Protein 5BK9 (pdb70)

Secondary structure (DSSP, 8-state):
-HHHH-SSSEEEESSSSS-EEEES--TTSPPPHHHHHHHHHHHHHHSEEEETT----HHHHHHHHHTTS-B---SSB-EETTEEEEEEEEE-TT--SPPTT-SSB-TTTTSSS--SEEEEEEEE--SSS--EEEEEHHHHHHTS-HHHHHHHTT-EEEE--HHHHSHHHHHSS----TTTB----HHHHH--EEEESEEE-TTT--EEE---TTTEEEETTS-HHHHHHHHHHHHHHHT-GGGEEEE---TT-EEEEETTTEEEEE----TTS-EEEEEEEE-------/--SSSEEEESSSSS-EEEES--TTSPPPHHHHHHHHHHHHHHSEEEESS----HHHHHHHHHTTS-B---SSSPEETTEEEEEEEEE-SS--SPPTT-SSB-TTTTSSS--SEEEEEEEE--SSS--EEEEEHHHHHHTS-HHHHHHHTT-EEEE--TTTTS---TTT--EEEESEEE-TTT--EEE---TTTEEEETT--HHHHHHHHHHHHHHHT-GGGEEEEPP-TT-EEEEETTTEEEEE----TTS-EEEEEEEE-------

CATH classification: 3.60.130.10

Foldseek 3Di:
DQPVVQDQWGWAAQDPFAEIEIENDALQDDDDPSNLVVVLVNCLVRQKYKYPPHPHDPVSLLNVLCSVADFDDDDWWDADPPCRQKTKLWDDLADDADHPFAFWDFPDPQDQWAFQKKKKAWADADPDAWKKKKFFQLVLLVPDDPVVCVVQQAWKFKWFQCCPQAVVVVVDDRDDDPPTTDNDDNVNRGRIDIAGQWFQDPSNRGIGGDAGPRTTDAIPPDDSVVGVVVNVVSSCSRVPVSRMGIGDDDHGMIMMGGRGGMIMRITHPNRSDITMMMMGTHTGHRTHD/DDDQWDWAAQDPFAEIEIENDALQDDDDPSNLVVVVVNCLVRQKYKYPPHPHDPVSLCVSLCSVADWDFDPPFDADPPRPQKGKLWDDLPDDDDHPFAFWDFPDPQDQWGFQKKKKAWADADPDAWKKKKFFQLVLQVPPDPVVNVVQQAWKWKWFQCVPPRVCVRRPRIDIAGQWFQDPRNRGIGGDADPRTTDFTPPDDPVVTVVVNVVSHVSRVPPNRMGIGDDDHGMMMMGGRGGMIMRITHPARSDITIMMMITHTGHGGHD

Nearest PDB structures (foldseek):
  5bkd-assembly1_A  TM=1.003E+00  e=8.145E-63  Delftia acidovorans
  6d0o-assembly1_C  TM=1.001E+00  e=2.266E-56  Sphingobium herbicidovorans NBRC 16415
  6d3h-assembly2_M  TM=9.980E-01  e=8.278E-56  Sphingobium herbicidovorans
  5bkd-assembly1_B  TM=9.999E-01  e=9.817E-55  Delftia acidovorans
  6d3i-assembly1_J-2  TM=9.983E-01  e=2.816E-53  Sphingobium herbicidovorans

Radius of gyration: 24.24 Å; Cα contacts (8 Å, |Δi|>4): 1327; chains: 2; bounding box: 64×63×68 Å

B-factor: mean 23.36, std 9.99, range [11.98, 76.97]

InterPro domains:
  IPR003819 TauD/TfdA-like domain [PF02668] (17-287)
  IPR042098 Glutarate 2-hydroxylase superfamily [G3DSA:3.60.130.10] (1-295)
  IPR051323 Alpha-ketoglutarate-dependent sulfate ester dioxygenase-like [PTHR30468] (7-294)

Organism: Delftia acidovorans (NCBI:txid80866)

Structure (mmCIF, N/CA/C/O backbone):
data_5BK9
#
_entry.id   5BK9
#
_cell.length_a   85.915
_cell.length_b   97.868
_cell.length_c   69.855
_cell.angle_alpha   90.00
_cell.angle_beta   90.00
_cell.angle_gamma   90.00
#
_symmetry.space_group_name_H-M   'P 21 21 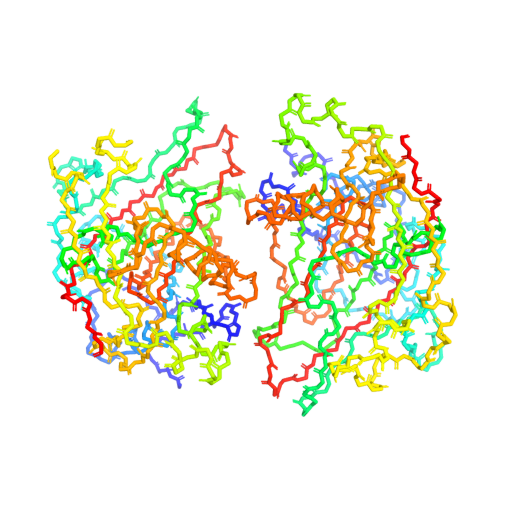2'
#
loop_
_entity.id
_entity.type
_entity.pdbx_description
1 polymer (R)-phenoxypropionate/alpha-ketoglutarate-dioxygenase
2 non-polymer 'SUCCINIC ACID'
3 non-polymer oxovanadium(2+)
4 non-polymer 'PHOSPHATE ION'
5 water water
#
loop_
_atom_site.group_PDB
_atom_site.id
_atom_site.type_symbol
_atom_site.label_atom_id
_atom_site.label_alt_id
_atom_site.label_comp_id
_atom_site.label_asym_id
_atom_site.label_entity_id
_atom_site.label_seq_id
_atom_site.pdbx_PDB_ins_code
_atom_site.Cartn_x
_atom_site.Cartn_y
_atom_site.Cartn_z
_atom_site.occupancy
_atom_site.B_iso_or_equiv
_atom_site.auth_seq_id
_atom_site.auth_comp_id
_atom_site.auth_asym_id
_atom_site.auth_atom_id
_atom_site.pdbx_PDB_model_num
ATOM 1 N N . PRO A 1 7 ? 28.458 6.410 8.651 1.00 31.61 7 PRO A N 1
ATOM 2 C CA . PRO A 1 7 ? 27.330 7.203 9.135 1.00 31.13 7 PRO A CA 1
ATOM 3 C C . PRO A 1 7 ? 27.094 7.006 10.624 1.00 30.82 7 PRO A C 1
ATOM 4 O O . PRO A 1 7 ? 27.327 5.913 11.151 1.00 30.27 7 PRO A O 1
ATOM 8 N N . LEU A 1 8 ? 26.609 8.058 11.280 1.00 30.35 8 LEU A N 1
ATOM 9 C CA . LEU A 1 8 ? 26.419 8.070 12.734 1.00 30.16 8 LEU A CA 1
ATOM 10 C C . LEU A 1 8 ? 25.380 7.081 13.247 1.00 29.48 8 LEU A C 1
ATOM 11 O O . LEU A 1 8 ? 25.535 6.540 14.343 1.00 29.51 8 LEU A O 1
ATOM 16 N N . SER A 1 9 ? 24.337 6.843 12.448 1.00 29.00 9 SER A N 1
ATOM 17 C CA . SER A 1 9 ? 23.296 5.857 12.766 1.00 29.36 9 SER A CA 1
ATOM 18 C C . SER A 1 9 ? 23.862 4.446 12.951 1.00 29.22 9 SER A C 1
ATOM 19 O O . SER A 1 9 ? 23.311 3.647 13.714 1.00 29.44 9 SER A O 1
ATOM 22 N N . GLN A 1 10 ? 24.959 4.161 12.247 1.00 28.99 10 GLN A N 1
ATOM 23 C CA . GLN A 1 10 ? 25.636 2.863 12.306 1.00 29.60 10 GLN A CA 1
ATOM 24 C C . GLN A 1 10 ? 26.918 2.876 13.147 1.00 30.91 10 GLN A C 1
ATOM 25 O O . GLN A 1 10 ? 27.320 1.835 13.677 1.00 31.90 10 GLN A O 1
ATOM 31 N N . ARG A 1 11 ? 27.545 4.050 13.263 1.00 32.04 11 ARG A N 1
ATOM 32 C CA . ARG A 1 11 ? 28.725 4.254 14.115 1.00 32.99 11 ARG A CA 1
ATOM 33 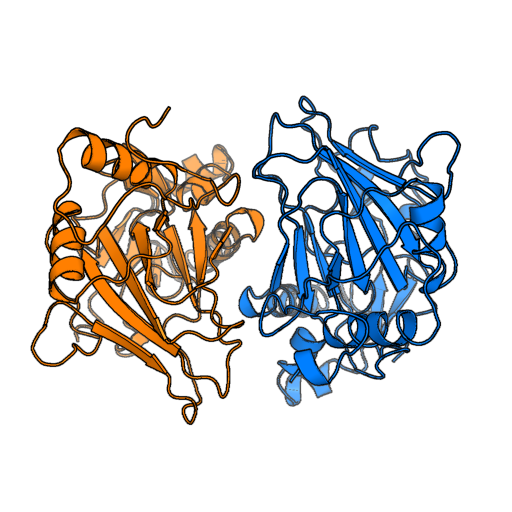C C . ARG A 1 11 ? 28.360 4.134 15.598 1.00 32.50 11 ARG A C 1
ATOM 34 O O . ARG A 1 11 ? 29.067 3.471 16.365 1.00 32.91 11 ARG A O 1
ATOM 42 N N . PHE A 1 12 ? 27.258 4.779 15.983 1.00 31.02 12 PHE A N 1
ATOM 43 C CA . PHE A 1 12 ? 26.742 4.737 17.350 1.00 29.85 12 PHE A CA 1
ATOM 44 C C . PHE A 1 12 ? 25.594 3.732 17.448 1.00 30.04 12 PHE A C 1
ATOM 45 O O . PHE A 1 12 ? 24.628 3.805 16.684 1.00 29.76 12 PHE A O 1
ATOM 53 N N . GLU A 1 13 ? 25.716 2.800 18.390 1.00 30.33 13 GLU A N 1
ATOM 54 C CA . GLU A 1 13 ? 24.734 1.726 18.588 1.00 31.01 13 GLU A CA 1
ATOM 55 C C . GLU A 1 13 ? 23.863 1.932 19.829 1.00 30.23 13 GLU A C 1
ATOM 56 O O . GLU A 1 13 ? 22.761 1.377 19.919 1.00 30.22 13 GLU A O 1
ATOM 62 N N . ARG A 1 14 ? 24.360 2.729 20.773 1.00 28.58 14 ARG A N 1
ATOM 63 C CA . ARG A 1 14 ? 23.700 2.926 22.068 1.00 27.56 14 ARG A CA 1
ATOM 64 C C . ARG A 1 14 ? 23.060 4.306 22.214 1.00 25.67 14 ARG A C 1
ATOM 65 O O . ARG A 1 14 ? 22.200 4.510 23.078 1.00 25.77 14 ARG A O 1
ATOM 73 N N . ILE A 1 15 ? 23.494 5.244 21.370 1.00 23.48 15 ILE A N 1
ATOM 74 C CA . ILE A 1 15 ? 22.987 6.623 21.363 1.00 21.75 15 ILE A CA 1
ATOM 75 C C . ILE A 1 15 ? 22.678 7.066 19.931 1.00 20.87 15 ILE A C 1
ATOM 76 O O . ILE A 1 15 ? 23.148 6.448 18.970 1.00 20.93 15 ILE A O 1
ATOM 81 N N . ALA A 1 16 ? 21.882 8.124 19.798 1.00 19.93 16 ALA A N 1
ATOM 82 C CA . ALA A 1 16 ? 21.632 8.764 18.505 1.00 19.34 16 ALA A CA 1
ATOM 83 C C . ALA A 1 16 ? 22.220 10.169 18.535 1.00 18.91 16 ALA A C 1
ATOM 84 O O . ALA A 1 16 ? 21.975 10.923 19.478 1.00 18.78 16 ALA A O 1
ATOM 86 N N . VAL A 1 17 ? 23.009 10.497 17.512 1.00 18.10 17 VAL A N 1
ATOM 87 C CA . VAL A 1 17 ? 23.767 11.755 17.457 1.00 18.03 17 VAL A CA 1
ATOM 88 C C . VAL A 1 17 ? 23.340 12.580 16.245 1.00 17.97 17 VAL A C 1
ATOM 89 O O . VAL A 1 17 ? 23.398 12.102 15.107 1.00 18.17 17 VAL A O 1
ATOM 93 N N . GLN A 1 18 ? 22.930 13.822 16.503 1.00 17.67 18 GLN A N 1
ATOM 94 C CA . GLN A 1 18 ? 22.509 14.748 15.452 1.00 18.10 18 GLN A CA 1
ATOM 95 C C . GLN A 1 18 ? 23.367 16.021 15.501 1.00 16.75 18 GLN A C 1
ATOM 96 O O . GLN A 1 18 ? 23.094 16.904 16.320 1.00 16.47 18 GLN A O 1
ATOM 102 N N . PRO A 1 19 ? 24.403 16.120 14.631 1.00 16.06 19 PRO A N 1
ATOM 103 C CA . PRO A 1 19 ? 25.270 17.308 14.608 1.00 15.67 19 PRO A CA 1
ATOM 104 C C . PRO A 1 19 ? 24.498 18.588 14.315 1.00 15.31 19 PRO A C 1
ATOM 105 O O . PRO A 1 19 ? 23.550 18.580 13.518 1.00 15.27 19 PRO A O 1
ATOM 109 N N . LEU A 1 20 ? 24.902 19.663 14.984 1.00 15.30 20 LEU A N 1
ATOM 110 C CA . LEU A 1 20 ? 24.223 20.952 14.910 1.00 15.48 20 LEU A CA 1
ATOM 111 C C . LEU A 1 20 ? 24.717 21.775 13.725 1.00 15.21 20 LEU A C 1
ATOM 112 O O . LEU A 1 20 ? 23.934 22.477 13.079 1.00 15.31 20 LEU A O 1
ATOM 117 N N . THR A 1 21 ? 26.021 21.688 13.464 1.00 14.90 21 THR A N 1
ATOM 118 C CA . THR A 1 21 ? 26.689 22.395 12.366 1.00 14.71 21 THR A CA 1
ATOM 119 C C . THR A 1 21 ? 27.794 21.492 11.824 1.00 14.76 21 THR A C 1
ATOM 120 O O . THR A 1 21 ? 28.036 20.407 12.364 1.00 15.14 21 THR A O 1
ATOM 124 N N . GLY A 1 22 ? 28.477 21.956 10.778 1.00 14.59 22 GLY A N 1
ATOM 125 C CA . GLY A 1 22 ? 29.658 21.278 10.250 1.00 14.72 22 GLY A CA 1
ATOM 126 C C . GLY A 1 22 ? 30.953 21.594 10.985 1.00 14.75 22 GLY A C 1
ATOM 127 O O . GLY A 1 22 ? 32.026 21.157 10.564 1.00 16.15 22 GLY A O 1
ATOM 128 N N . VAL A 1 23 ? 30.856 22.358 12.074 1.00 14.03 23 VAL A N 1
ATOM 129 C CA . VAL A 1 23 ? 32.027 22.765 12.855 1.00 13.76 23 VAL A CA 1
ATOM 130 C C . VAL A 1 23 ? 32.029 22.105 14.238 1.00 13.39 23 VAL A C 1
ATOM 131 O O . VAL A 1 23 ? 32.989 21.423 14.601 1.00 13.93 23 VAL A O 1
ATOM 135 N N . LEU A 1 24 ? 30.960 22.313 15.002 1.00 13.13 24 LEU A N 1
ATOM 136 C CA . LEU A 1 24 ? 30.824 21.717 16.335 1.00 12.92 24 LEU A CA 1
ATOM 137 C C . LEU A 1 24 ? 29.366 21.661 16.779 1.00 12.92 24 LEU A C 1
ATOM 138 O O . LEU A 1 24 ? 28.494 22.298 16.174 1.00 12.80 24 LEU A O 1
ATOM 143 N N . GLY A 1 25 ? 29.114 20.895 17.839 1.00 12.86 25 GLY A N 1
ATOM 144 C CA . GLY A 1 25 ? 27.792 20.804 18.448 1.00 13.34 25 GLY A CA 1
ATOM 145 C C . GLY A 1 25 ? 27.024 19.593 17.960 1.00 13.68 25 GLY A C 1
ATOM 146 O O . GLY A 1 25 ? 27.032 19.288 16.767 1.00 13.77 25 GLY A O 1
ATOM 147 N N . ALA A 1 26 ? 26.376 18.893 18.893 1.00 13.90 26 ALA A N 1
ATOM 148 C CA . ALA A 1 26 ? 25.528 17.744 18.563 1.00 14.16 26 ALA A CA 1
ATOM 149 C C . ALA A 1 26 ? 24.467 17.520 19.624 1.00 14.49 26 ALA A C 1
ATOM 150 O O . ALA A 1 26 ? 24.732 17.669 20.824 1.00 14.43 26 ALA A O 1
ATOM 152 N N . GLU A 1 27 ? 23.269 17.172 19.158 1.00 15.19 27 GLU A N 1
ATOM 153 C CA . GLU A 1 27 ? 22.173 16.736 20.015 1.00 16.40 27 GLU A CA 1
ATOM 154 C C . GLU A 1 27 ? 22.276 15.222 20.182 1.00 16.34 27 GLU A C 1
ATOM 155 O O . GLU A 1 27 ? 22.443 14.498 19.192 1.00 16.35 27 GLU A O 1
ATOM 161 N N . ILE A 1 28 ? 22.178 14.761 21.431 1.00 16.26 28 ILE A N 1
ATOM 162 C CA A ILE A 1 28 ? 22.239 13.331 21.734 0.48 16.48 28 ILE A CA 1
ATOM 163 C CA B ILE A 1 28 ? 22.250 13.334 21.753 0.52 16.77 28 ILE A CA 1
ATOM 164 C C . ILE A 1 28 ? 20.925 12.864 22.356 1.00 16.87 28 ILE A C 1
ATOM 165 O O . ILE A 1 28 ? 20.414 13.471 23.305 1.00 16.81 28 ILE A O 1
ATOM 174 N N . THR A 1 29 ? 20.380 11.789 21.790 1.00 17.81 29 THR A N 1
ATOM 175 C CA . THR A 1 29 ? 19.157 11.156 22.293 1.00 19.00 29 THR A CA 1
ATOM 176 C C . THR A 1 29 ? 19.362 9.646 22.459 1.00 19.45 29 THR A C 1
ATOM 177 O O . THR A 1 29 ? 20.410 9.105 22.090 1.00 18.95 29 THR A O 1
ATOM 181 N N . GLY A 1 30 ? 18.358 8.982 23.032 1.00 20.40 30 GLY A N 1
ATOM 182 C CA . GLY A 1 30 ? 18.379 7.533 23.227 1.00 21.59 30 GLY A CA 1
ATOM 183 C C . GLY A 1 30 ? 19.137 7.105 24.466 1.00 22.38 30 GLY A C 1
ATOM 184 O O . GLY A 1 30 ? 19.650 5.984 24.535 1.00 23.43 30 GLY A O 1
ATOM 185 N N . VAL A 1 31 ? 19.203 8.003 25.446 1.00 22.64 31 VAL A N 1
ATOM 186 C CA . VAL A 1 31 ? 19.903 7.757 26.701 1.00 23.12 31 VAL A CA 1
ATOM 187 C C . VAL A 1 31 ? 19.101 8.344 27.873 1.00 22.85 31 VAL A C 1
ATOM 188 O O . VAL A 1 31 ? 18.415 9.362 27.721 1.00 23.34 31 VAL A O 1
ATOM 192 N N . ASP A 1 32 ? 19.178 7.676 29.021 1.00 21.80 32 ASP A N 1
ATOM 193 C CA . ASP A 1 32 ? 18.491 8.103 30.236 1.00 21.51 32 ASP A CA 1
ATOM 194 C C . ASP A 1 32 ? 19.514 8.493 31.308 1.00 20.93 32 ASP A C 1
ATOM 195 O O . ASP A 1 32 ? 20.132 7.628 31.937 1.00 20.95 32 ASP A O 1
ATOM 200 N N . LEU A 1 33 ? 19.673 9.801 31.519 1.00 20.25 33 LEU A N 1
ATOM 201 C CA . LEU A 1 33 ? 20.663 10.321 32.474 1.00 20.46 33 LEU A CA 1
ATOM 202 C C . LEU A 1 33 ? 20.229 10.246 33.944 1.00 20.96 33 LEU A C 1
ATOM 203 O O . LEU A 1 33 ? 20.977 10.651 34.838 1.00 20.45 33 LEU A O 1
ATOM 208 N N . ARG A 1 34 ? 19.027 9.723 34.188 1.00 21.58 34 ARG A N 1
ATOM 209 C CA . ARG A 1 34 ? 18.565 9.427 35.548 1.00 22.77 34 ARG A CA 1
ATOM 210 C C . ARG A 1 34 ? 19.245 8.173 36.094 1.00 23.54 34 ARG A C 1
ATOM 211 O O . ARG A 1 34 ? 19.344 7.993 37.310 1.00 23.97 34 ARG A O 1
ATOM 219 N N . GLU A 1 35 ? 19.710 7.320 35.183 1.00 24.34 35 GLU A N 1
ATOM 220 C CA . GLU A 1 35 ? 20.296 6.026 35.521 1.00 25.71 35 GLU A CA 1
ATOM 221 C C . GLU A 1 35 ? 21.817 6.028 35.328 1.00 25.24 35 GLU A C 1
ATOM 222 O O . GLU A 1 35 ? 22.329 6.826 34.529 1.00 24.64 35 GLU A O 1
ATOM 228 N N . PRO A 1 36 ? 22.548 5.153 36.066 1.00 24.79 36 PRO A N 1
ATOM 229 C CA . PRO A 1 36 ? 23.964 4.922 35.757 1.00 25.18 36 PRO A CA 1
ATOM 230 C C . PRO A 1 36 ? 24.135 4.431 34.321 1.00 25.11 36 PRO A C 1
ATOM 231 O O . PRO A 1 36 ? 23.318 3.643 33.828 1.00 25.71 36 PRO A O 1
ATOM 235 N N . LEU A 1 37 ? 25.174 4.918 33.653 1.00 24.81 37 LEU A N 1
ATOM 236 C CA . LEU A 1 37 ? 25.427 4.559 32.262 1.00 25.26 37 LEU A CA 1
ATOM 237 C C . LEU A 1 37 ? 26.362 3.365 32.199 1.00 25.22 37 LEU A C 1
ATOM 238 O O . LEU A 1 37 ? 27.384 3.337 32.894 1.00 25.22 37 LEU A O 1
ATOM 243 N N . ASP A 1 38 ? 26.008 2.379 31.374 1.00 26.10 38 ASP A N 1
ATOM 244 C CA . ASP A 1 38 ? 26.886 1.226 31.142 1.00 26.83 38 ASP A CA 1
ATOM 245 C C . ASP A 1 38 ? 28.112 1.632 30.319 1.00 26.76 38 ASP A C 1
ATOM 246 O O . ASP A 1 38 ? 28.114 2.700 29.690 1.00 26.12 38 ASP A O 1
ATOM 251 N N . ASP A 1 39 ? 29.145 0.788 30.342 1.00 26.77 39 ASP A N 1
ATOM 252 C CA . ASP A 1 39 ? 30.432 1.084 29.700 1.00 26.66 39 ASP A CA 1
ATOM 253 C C . ASP A 1 39 ? 30.327 1.466 28.223 1.00 25.34 39 ASP A C 1
ATOM 254 O O . ASP A 1 39 ? 30.937 2.455 27.807 1.00 24.10 39 ASP A O 1
ATOM 259 N N . SER A 1 40 ? 29.540 0.694 27.464 1.00 24.46 40 SER A N 1
ATOM 260 C CA A SER A 1 40 ? 29.355 0.912 26.027 0.45 24.09 40 SER A CA 1
ATOM 261 C CA B SER A 1 40 ? 29.364 0.916 26.027 0.55 24.18 40 SER A CA 1
ATOM 262 C C . SER A 1 40 ? 28.636 2.225 25.711 1.00 23.50 40 SER A C 1
ATOM 263 O O . SER A 1 40 ? 28.992 2.914 24.752 1.00 23.20 40 SER A O 1
ATOM 268 N N . THR A 1 41 ? 27.626 2.564 26.518 1.00 22.63 41 THR A N 1
ATOM 269 C CA . THR A 1 41 ? 26.885 3.826 26.355 1.00 21.45 41 THR A CA 1
ATOM 270 C C . THR A 1 41 ? 27.782 5.012 26.713 1.00 20.63 41 THR A C 1
ATOM 271 O O . THR A 1 41 ? 27.834 5.994 25.964 1.00 19.70 41 THR A O 1
ATOM 275 N N . TRP A 1 42 ? 28.497 4.910 27.834 1.00 19.75 42 TRP A N 1
ATOM 276 C CA . TRP A 1 42 ? 29.429 5.962 28.233 1.00 19.80 42 TRP A CA 1
ATOM 277 C C . TRP A 1 42 ? 30.522 6.205 27.183 1.00 20.05 42 TRP A C 1
ATOM 278 O O . TRP A 1 42 ? 30.781 7.357 26.818 1.00 19.80 42 TRP A O 1
ATOM 289 N N . ASN A 1 43 ? 31.143 5.128 26.697 1.00 20.20 43 ASN A N 1
ATOM 290 C CA . ASN A 1 43 ? 32.213 5.232 25.694 1.00 20.39 43 ASN A CA 1
ATOM 291 C C . ASN A 1 43 ? 31.756 5.945 24.419 1.00 19.58 43 ASN A C 1
ATOM 292 O O . ASN A 1 43 ? 32.524 6.710 23.836 1.00 19.45 43 ASN A O 1
ATOM 297 N N . GLU A 1 44 ? 30.510 5.700 24.009 1.00 19.10 44 GLU A N 1
ATOM 298 C CA . GLU A 1 44 ? 29.913 6.407 22.868 1.00 18.84 44 GLU A CA 1
ATOM 299 C C . GLU A 1 44 ? 29.688 7.896 23.142 1.00 18.13 44 GLU A C 1
ATOM 300 O O . GLU A 1 44 ? 29.956 8.731 22.271 1.00 17.50 44 GLU A O 1
ATOM 306 N N . ILE A 1 45 ? 29.210 8.221 24.347 1.00 17.43 45 ILE A N 1
ATOM 307 C CA . ILE A 1 45 ? 29.036 9.624 24.767 1.00 17.02 45 ILE A CA 1
ATOM 308 C C . ILE A 1 45 ? 30.380 10.360 24.765 1.00 17.26 45 ILE A C 1
ATOM 309 O O . ILE A 1 45 ? 30.478 11.476 24.237 1.00 16.85 45 ILE A O 1
ATOM 314 N N . LEU A 1 46 ? 31.409 9.723 25.326 1.00 17.45 46 LEU A N 1
ATOM 315 C CA . LEU A 1 46 ? 32.745 10.312 25.379 1.00 17.45 46 LEU A CA 1
ATOM 316 C C . LEU A 1 46 ? 33.321 10.532 23.977 1.00 17.91 46 LEU A C 1
ATOM 317 O O . LEU A 1 46 ? 33.929 11.580 23.720 1.00 17.77 46 LEU A O 1
ATOM 322 N N . ASP A 1 47 ? 33.110 9.554 23.086 1.00 18.36 47 ASP A N 1
ATOM 323 C CA A ASP A 1 47 ? 33.523 9.665 21.685 0.39 18.14 47 ASP A CA 1
ATOM 324 C CA B ASP A 1 47 ? 33.522 9.662 21.686 0.61 18.70 47 ASP A CA 1
ATOM 325 C C . ASP A 1 47 ? 32.840 10.850 21.004 1.00 18.11 47 ASP A C 1
ATOM 326 O O . ASP A 1 47 ? 33.496 11.637 20.311 1.00 17.98 47 ASP A O 1
ATOM 335 N N . ALA A 1 48 ? 31.528 10.978 21.216 1.00 17.25 48 ALA A N 1
ATOM 336 C CA . ALA A 1 48 ? 30.756 12.099 20.674 1.00 16.30 48 ALA A CA 1
ATOM 337 C C . ALA A 1 48 ? 31.227 13.428 21.261 1.00 15.89 48 ALA A C 1
ATOM 338 O O . ALA A 1 48 ? 31.343 14.419 20.536 1.00 15.51 48 ALA A O 1
ATOM 340 N N . PHE A 1 49 ? 31.537 13.433 22.560 1.00 15.27 49 PHE A N 1
ATOM 341 C CA . PHE A 1 49 ? 32.053 14.623 23.237 1.00 15.11 49 PHE A CA 1
ATOM 342 C C . PHE A 1 49 ? 33.373 15.089 22.623 1.00 15.35 49 PHE A C 1
ATOM 343 O O . PHE A 1 49 ? 33.554 16.281 22.362 1.00 14.94 49 PHE A O 1
ATOM 351 N N . HIS A 1 50 ? 34.276 14.145 22.370 1.00 15.84 50 HIS A N 1
ATOM 352 C CA . HIS A 1 50 ? 35.572 14.466 21.777 1.00 16.08 50 HIS A CA 1
ATOM 353 C C . HIS A 1 50 ? 35.458 15.003 20.351 1.00 15.97 50 HIS A C 1
ATOM 354 O O . HIS A 1 50 ? 36.168 15.939 19.984 1.00 16.54 50 HIS A O 1
ATOM 361 N N . THR A 1 51 ? 34.549 14.421 19.569 1.00 15.70 51 THR A N 1
ATOM 362 C CA . THR A 1 51 ? 34.309 14.860 18.195 1.00 15.47 51 THR A CA 1
ATOM 363 C C . THR A 1 51 ? 33.587 16.211 18.128 1.00 14.96 51 THR A C 1
ATOM 364 O O . THR A 1 51 ? 34.054 17.132 17.441 1.00 15.16 51 THR A O 1
ATOM 368 N N . TYR A 1 52 ? 32.466 16.321 18.848 1.00 14.50 52 TYR A N 1
ATOM 369 C CA . TYR A 1 52 ? 31.533 17.444 18.679 1.00 14.28 52 TYR A CA 1
ATOM 370 C C . TYR A 1 52 ? 31.730 18.597 19.657 1.00 13.71 52 TYR A C 1
ATOM 371 O O . TYR A 1 52 ? 31.230 19.696 19.417 1.00 13.30 52 TYR A O 1
ATOM 380 N N . GLN A 1 53 ? 32.472 18.340 20.738 1.00 13.21 53 GLN A N 1
ATOM 381 C CA . GLN A 1 53 ? 33.019 19.376 21.654 1.00 13.39 53 GLN A CA 1
ATOM 382 C C . GLN A 1 53 ? 31.994 20.061 22.567 1.00 13.14 53 GLN A C 1
ATOM 383 O O . GLN A 1 53 ? 32.326 20.437 23.694 1.00 13.13 53 GLN A O 1
ATOM 389 N N . VAL A 1 54 ? 30.780 20.254 22.058 1.00 12.87 54 VAL A N 1
ATOM 390 C CA . VAL A 1 54 ? 29.620 20.643 22.867 1.00 13.41 54 VAL A CA 1
ATOM 391 C C . VAL A 1 54 ? 28.473 19.700 22.499 1.00 13.38 54 VAL A C 1
ATOM 392 O O . VAL A 1 54 ? 28.098 19.587 21.331 1.00 13.55 54 VAL A O 1
ATOM 396 N N . ILE A 1 55 ? 27.966 18.983 23.502 1.00 13.53 55 ILE A N 1
ATOM 397 C CA . ILE A 1 55 ? 26.896 18.005 23.307 1.00 13.80 55 ILE A CA 1
ATOM 398 C C . ILE A 1 55 ? 25.744 18.314 24.250 1.00 14.05 55 ILE A C 1
ATOM 399 O O . ILE A 1 55 ? 25.963 18.789 25.365 1.00 14.16 55 ILE A O 1
ATOM 404 N N . TYR A 1 56 ? 24.521 18.080 23.786 1.00 14.31 56 TYR A N 1
ATOM 405 C CA . TYR A 1 56 ? 23.353 18.332 24.626 1.00 15.22 56 TYR A CA 1
ATOM 406 C C . TYR A 1 56 ? 22.292 17.261 24.487 1.00 14.86 56 TYR A C 1
ATOM 407 O O . TYR A 1 56 ? 22.128 16.655 23.423 1.00 14.20 56 TYR A O 1
ATOM 416 N N . PHE A 1 57 ? 21.587 17.043 25.595 1.00 14.76 57 PHE A N 1
ATOM 417 C CA . PHE A 1 57 ? 20.641 15.955 25.766 1.00 15.25 57 PHE A CA 1
ATOM 418 C C . PHE A 1 57 ? 19.288 16.581 26.122 1.00 15.74 57 PHE A C 1
ATOM 419 O O . PHE A 1 57 ? 19.094 17.009 27.269 1.00 15.67 57 PHE A O 1
ATOM 427 N N . PRO A 1 58 ? 18.351 16.657 25.149 1.00 16.26 58 PRO A N 1
ATOM 428 C CA . PRO A 1 58 ? 17.011 17.172 25.468 1.00 16.76 58 PRO A CA 1
ATOM 429 C C . PRO A 1 58 ? 16.204 16.223 26.355 1.00 16.88 58 PRO A C 1
ATOM 430 O O . PRO A 1 58 ? 16.432 15.005 26.339 1.00 17.48 58 PRO A O 1
ATOM 434 N N . GLY A 1 59 ? 15.286 16.800 27.130 1.00 17.01 59 GLY A N 1
ATOM 435 C CA . GLY A 1 59 ? 14.300 16.045 27.916 1.00 17.37 59 GLY A CA 1
ATOM 436 C C . GLY A 1 59 ? 14.855 15.170 29.023 1.00 17.54 59 GLY A C 1
ATOM 437 O O . GLY A 1 59 ? 14.337 14.077 29.273 1.00 18.53 59 GLY A O 1
ATOM 438 N N . GLN A 1 60 ? 15.896 15.653 29.693 1.00 17.20 60 GLN A N 1
ATOM 439 C CA . GLN A 1 60 ? 16.529 14.915 30.781 1.00 17.00 60 GLN A CA 1
ATOM 440 C C . GLN A 1 60 ? 16.120 15.529 32.117 1.00 17.02 60 GLN A C 1
ATOM 441 O O . GLN A 1 60 ? 16.828 16.372 32.678 1.00 17.13 60 GLN A O 1
ATOM 447 N N . ALA A 1 61 ? 14.955 15.107 32.605 1.00 17.07 61 ALA A N 1
ATOM 448 C CA . ALA A 1 61 ? 14.426 15.575 33.885 1.00 17.35 61 ALA A CA 1
ATOM 449 C C . ALA A 1 61 ? 15.124 14.814 35.010 1.00 17.93 61 ALA A C 1
ATOM 450 O O . ALA A 1 61 ? 14.676 13.739 35.432 1.00 19.20 61 ALA A O 1
ATOM 452 N N . ILE A 1 62 ? 16.237 15.378 35.469 1.00 17.45 62 ILE A N 1
ATOM 453 C CA . ILE A 1 62 ? 17.117 14.721 36.442 1.00 16.92 62 ILE A CA 1
ATOM 454 C C . ILE A 1 62 ? 17.152 15.462 37.779 1.00 16.82 62 ILE A C 1
ATOM 455 O O . ILE A 1 62 ? 16.805 16.638 37.851 1.00 16.95 62 ILE A O 1
ATOM 460 N N . THR A 1 63 ? 17.555 14.760 38.834 1.00 16.32 63 THR A N 1
ATOM 461 C CA . THR A 1 63 ? 17.779 15.362 40.147 1.00 16.38 63 THR A CA 1
ATOM 462 C C . THR A 1 63 ? 19.177 15.983 40.220 1.00 16.39 63 THR A C 1
ATOM 463 O O . THR A 1 63 ? 20.029 15.731 39.354 1.00 16.35 63 THR A O 1
ATOM 467 N N . ASN A 1 64 ? 19.416 16.773 41.267 1.00 16.73 64 ASN A N 1
ATOM 468 C CA . ASN A 1 64 ? 20.749 17.309 41.550 1.00 17.17 64 ASN A CA 1
ATOM 469 C C . ASN A 1 64 ? 21.802 16.207 41.712 1.00 17.17 64 ASN A C 1
ATOM 470 O O . ASN A 1 64 ? 22.904 16.322 41.175 1.00 17.14 64 ASN A O 1
ATOM 475 N N . GLU A 1 65 ? 21.448 15.129 42.415 1.00 17.56 65 GLU A N 1
ATOM 476 C CA . GLU A 1 65 ? 22.343 13.980 42.591 1.00 17.63 65 GLU A CA 1
ATOM 477 C C . GLU A 1 65 ? 22.683 13.287 41.272 1.00 16.93 65 GLU A C 1
ATOM 478 O O . GLU A 1 65 ? 23.838 12.905 41.053 1.00 17.09 65 GLU A O 1
ATOM 484 N N . GLN A 1 66 ? 21.684 13.149 40.397 1.00 16.14 66 GLN A N 1
ATOM 485 C CA . GLN A 1 66 ? 21.883 12.542 39.078 1.00 15.42 66 GLN A CA 1
ATOM 486 C C . GLN A 1 66 ? 22.758 13.431 38.184 1.00 15.22 66 GLN A C 1
ATOM 487 O O . GLN A 1 66 ? 23.589 12.922 37.427 1.00 15.09 66 GLN A O 1
ATOM 493 N N . HIS A 1 67 ? 22.572 14.749 38.298 1.00 15.31 67 HIS A N 1
ATOM 494 C CA . HIS A 1 67 ? 23.418 15.749 37.623 1.00 15.35 67 HIS A CA 1
ATOM 495 C C . HIS A 1 67 ? 24.890 15.551 38.019 1.00 15.26 67 HIS A C 1
ATOM 496 O O . HIS A 1 67 ? 25.765 15.421 37.151 1.00 15.27 67 HIS A O 1
ATOM 503 N N . ILE A 1 68 ? 25.145 15.506 39.328 1.00 15.19 68 ILE A N 1
ATOM 504 C CA . ILE A 1 68 ? 26.488 15.273 39.880 1.00 15.38 68 ILE A CA 1
ATOM 505 C C . ILE A 1 68 ? 27.077 13.936 39.404 1.00 15.35 68 ILE A C 1
ATOM 506 O O . ILE A 1 68 ? 28.235 13.888 38.977 1.00 15.13 68 ILE A O 1
ATOM 511 N N . ALA A 1 69 ? 26.273 12.870 39.460 1.00 15.32 69 ALA A N 1
ATOM 512 C CA . ALA A 1 69 ? 26.710 11.529 39.057 1.00 15.42 69 ALA A CA 1
ATOM 513 C C . ALA A 1 69 ? 27.124 11.457 37.583 1.00 15.46 69 ALA A C 1
ATOM 514 O O . ALA A 1 69 ? 28.134 10.831 37.253 1.00 15.65 69 ALA A O 1
ATOM 516 N N . PHE A 1 70 ? 26.357 12.118 36.714 1.00 15.50 70 PHE A N 1
ATOM 517 C CA . PHE A 1 70 ? 26.687 12.199 35.287 1.00 15.52 70 PHE A CA 1
ATOM 518 C C . PHE A 1 70 ? 27.987 12.975 35.067 1.00 15.69 70 PHE A C 1
ATOM 519 O O . PHE A 1 70 ? 28.861 12.530 34.317 1.00 15.40 70 PHE A O 1
ATOM 527 N N . SER A 1 71 ? 28.110 14.107 35.763 1.00 15.57 71 SER A N 1
ATOM 528 C CA A SER A 1 71 ? 29.296 14.959 35.675 0.40 16.00 71 SER A CA 1
ATOM 529 C CA B SER A 1 71 ? 29.295 14.967 35.687 0.60 16.11 71 SER A CA 1
ATOM 530 C C . SER A 1 71 ? 30.571 14.226 36.087 1.00 16.36 71 SER A C 1
ATOM 531 O O . SER A 1 71 ? 31.625 14.415 35.472 1.00 16.09 71 SER A O 1
ATOM 536 N N . ARG A 1 72 ? 30.464 13.376 37.114 1.00 17.05 72 ARG A N 1
ATOM 537 C CA . ARG A 1 72 ? 31.593 12.586 37.619 1.00 18.24 72 ARG A CA 1
ATOM 538 C C . ARG A 1 72 ? 32.194 11.606 36.597 1.00 17.98 72 ARG A C 1
ATOM 539 O O . ARG A 1 72 ? 33.358 11.218 36.731 1.00 18.38 72 ARG A O 1
ATOM 547 N N . ARG A 1 73 ? 31.410 11.215 35.587 1.00 17.74 73 ARG A N 1
ATOM 548 C CA . ARG A 1 73 ? 31.907 10.350 34.505 1.00 17.74 73 ARG A CA 1
ATOM 549 C C . ARG A 1 73 ? 33.013 11.020 33.682 1.00 17.88 73 ARG A C 1
ATOM 550 O O . ARG A 1 73 ? 33.911 10.345 33.173 1.00 17.73 73 ARG A O 1
ATOM 558 N N . PHE A 1 74 ? 32.936 12.345 33.568 1.00 17.75 74 PHE A N 1
ATOM 559 C CA . PHE A 1 74 ? 33.910 13.137 32.808 1.00 18.23 74 PHE A CA 1
ATOM 560 C C . PHE A 1 74 ? 35.199 13.390 33.590 1.00 19.27 74 PHE A C 1
ATOM 561 O O . PHE A 1 74 ? 36.260 13.610 32.995 1.0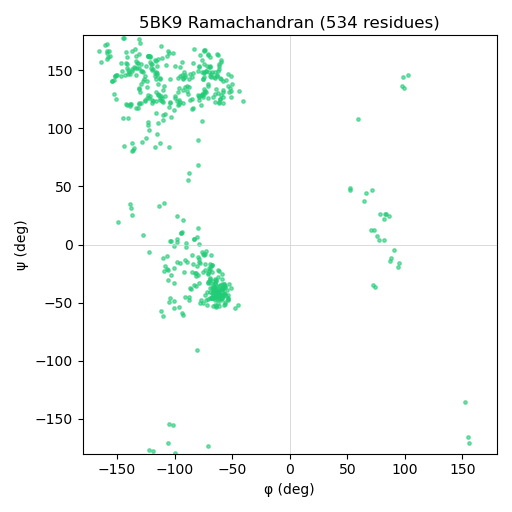0 20.51 74 PHE A O 1
ATOM 569 N N . GLY A 1 75 ? 35.092 13.380 34.917 1.00 19.99 75 GLY A N 1
ATOM 570 C CA . GLY A 1 75 ? 36.228 13.609 35.809 1.00 21.22 75 GLY A CA 1
ATOM 571 C C . GLY A 1 75 ? 35.771 14.121 37.165 1.00 22.25 75 GLY A C 1
ATOM 572 O O . GLY A 1 75 ? 34.570 14.130 37.443 1.00 22.34 75 GLY A O 1
ATOM 573 N N . PRO A 1 76 ? 36.720 14.561 38.018 1.00 23.46 76 PRO A N 1
ATOM 574 C CA . PRO A 1 76 ? 36.362 15.003 39.373 1.00 23.84 76 PRO A CA 1
ATOM 575 C C . PRO A 1 76 ? 35.586 16.320 39.374 1.00 24.32 76 PRO A C 1
ATOM 576 O O . PRO A 1 76 ? 35.784 17.149 38.482 1.00 24.19 76 PRO A O 1
ATOM 580 N N . VAL A 1 77 ? 34.696 16.498 40.349 1.00 25.13 77 VAL A N 1
ATOM 581 C CA . VAL A 1 77 ? 33.980 17.770 40.497 1.00 26.67 77 VAL A CA 1
ATOM 582 C C . VAL A 1 77 ? 34.908 18.778 41.178 1.00 27.67 77 VAL A C 1
ATOM 583 O O . VAL A 1 77 ? 35.488 18.491 42.232 1.00 28.89 77 VAL A O 1
ATOM 587 N N . ASP A 1 78 ? 35.054 19.944 40.551 1.00 27.32 78 ASP A N 1
ATOM 588 C CA . ASP A 1 78 ? 35.919 21.013 41.051 1.00 27.69 78 ASP A CA 1
ATOM 589 C C . ASP A 1 78 ? 35.265 22.374 40.755 1.00 26.76 78 ASP A C 1
ATOM 590 O O . ASP A 1 78 ? 35.574 22.995 39.733 1.00 26.89 78 ASP A O 1
ATOM 595 N N . PRO A 1 79 ? 34.357 22.838 41.652 1.00 25.81 79 PRO A N 1
ATOM 596 C CA . PRO A 1 79 ? 33.584 24.072 41.432 1.00 25.30 79 PRO A CA 1
ATOM 597 C C . PRO A 1 79 ? 34.459 25.294 41.157 1.00 25.20 79 PRO A C 1
ATOM 598 O O . PRO A 1 79 ? 35.534 25.432 41.755 1.00 25.23 79 PRO A O 1
ATOM 602 N N . VAL A 1 80 ? 34.000 26.147 40.239 1.00 24.96 80 VAL A N 1
ATOM 603 C CA . VAL A 1 80 ? 34.687 27.404 39.905 1.00 24.85 80 VAL A CA 1
ATOM 604 C C . VAL A 1 80 ? 34.614 28.386 41.086 1.00 25.03 80 VAL A C 1
ATOM 605 O O . VAL A 1 80 ? 33.626 28.362 41.833 1.00 24.53 80 VAL A O 1
ATOM 609 N N . PRO A 1 81 ? 35.662 29.228 41.275 1.00 25.31 81 PRO A N 1
ATOM 610 C CA . PRO A 1 81 ? 35.726 30.137 42.433 1.00 25.75 81 PRO A CA 1
ATOM 611 C C . PRO A 1 81 ? 34.579 31.150 42.575 1.00 26.02 81 PRO A C 1
ATOM 612 O O . PRO A 1 81 ? 34.122 31.396 43.697 1.00 26.57 81 PRO A O 1
ATOM 616 N N . LEU A 1 82 ? 34.107 31.704 41.458 1.00 25.73 82 LEU A N 1
ATOM 617 C CA . LEU A 1 82 ? 33.213 32.871 41.485 1.00 25.53 82 LEU A CA 1
ATOM 618 C C . LEU A 1 82 ? 31.736 32.597 41.805 1.00 25.08 82 LEU A C 1
ATOM 619 O O . LEU A 1 82 ? 31.072 33.433 42.427 1.00 25.12 82 LEU A O 1
ATOM 624 N N . LEU A 1 83 ? 31.228 31.444 41.378 1.00 24.01 83 LEU A N 1
ATOM 625 C CA . LEU A 1 83 ? 29.783 31.200 41.393 1.00 23.58 83 LEU A CA 1
ATOM 626 C C . LEU A 1 83 ? 29.245 30.632 42.699 1.00 23.29 83 LEU A C 1
ATOM 627 O O . LEU A 1 83 ? 29.907 29.815 43.350 1.00 23.40 83 LEU A O 1
ATOM 632 N N . LYS A 1 84 ? 28.043 31.094 43.059 1.00 23.59 84 LYS A N 1
ATOM 633 C CA A LYS A 1 84 ? 27.316 30.605 44.231 0.29 24.06 84 LYS A CA 1
ATOM 634 C CA B LYS A 1 84 ? 27.318 30.603 44.233 0.71 24.11 84 LYS A CA 1
ATOM 635 C C . LYS A 1 84 ? 26.742 29.216 43.972 1.00 24.35 84 LYS A C 1
ATOM 636 O O . LYS A 1 84 ? 26.410 28.882 42.827 1.00 23.63 84 LYS A O 1
ATOM 647 N N . SER A 1 85 ? 26.634 28.424 45.043 1.00 25.01 85 SER A N 1
ATOM 648 C CA A SER A 1 85 ? 26.070 27.078 44.971 0.55 25.79 85 SER A CA 1
ATOM 649 C CA B SER A 1 85 ? 26.079 27.071 44.991 0.45 25.72 85 SER A CA 1
ATOM 650 C C . SER A 1 85 ? 24.671 27.022 45.581 1.00 26.23 85 SER A C 1
ATOM 651 O O . SER A 1 85 ? 24.314 27.854 46.421 1.00 26.97 85 SER A O 1
ATOM 656 N N . ILE A 1 86 ? 23.877 26.046 45.141 1.00 26.94 86 ILE A N 1
ATOM 657 C CA . ILE A 1 86 ? 22.536 25.822 45.704 1.00 27.92 86 ILE A CA 1
ATOM 658 C C . ILE A 1 86 ? 22.638 25.180 47.089 1.00 28.47 86 ILE A C 1
ATOM 659 O O . ILE A 1 86 ? 23.637 24.523 47.401 1.00 27.81 86 ILE A O 1
ATOM 664 N N . GLU A 1 87 ? 21.606 25.381 47.909 1.00 30.10 87 GLU A N 1
ATOM 665 C CA . GLU A 1 87 ? 21.551 24.816 49.257 1.00 30.84 87 GLU A CA 1
ATOM 666 C C . GLU A 1 87 ? 21.552 23.290 49.221 1.00 29.48 87 GLU A C 1
ATOM 667 O O . GLU A 1 87 ? 20.792 22.674 48.467 1.00 29.38 87 GLU A O 1
ATOM 673 N N . GLY A 1 88 ? 22.442 22.703 50.020 1.00 28.52 88 GLY A N 1
ATOM 674 C CA . GLY A 1 88 ? 22.599 21.254 50.116 1.00 27.54 88 GLY A CA 1
ATOM 675 C C . GLY A 1 88 ? 23.547 20.631 49.105 1.00 26.72 88 GLY A C 1
ATOM 676 O O . GLY A 1 88 ? 23.930 19.466 49.252 1.00 26.93 88 GLY A O 1
ATOM 677 N N . TYR A 1 89 ? 23.915 21.392 48.072 1.00 25.96 89 TYR A N 1
ATOM 678 C CA . TYR A 1 89 ? 24.750 20.870 46.985 1.00 25.11 89 TYR A CA 1
ATOM 679 C C . TYR A 1 89 ? 25.872 21.846 46.603 1.00 24.44 89 TYR A C 1
ATOM 680 O O . TYR A 1 89 ? 25.721 22.623 45.652 1.00 23.56 89 TYR A O 1
ATOM 689 N N . PRO A 1 90 ? 27.004 21.814 47.347 1.00 23.93 90 PRO A N 1
ATOM 690 C CA . PRO A 1 90 ? 28.141 22.703 47.056 1.00 23.68 90 PRO A CA 1
ATOM 691 C C . PRO A 1 90 ? 28.704 22.527 45.642 1.00 23.25 90 PRO A C 1
ATOM 692 O O . PRO A 1 90 ? 29.282 23.472 45.091 1.00 23.60 90 PRO A O 1
ATOM 696 N N . GLU A 1 91 ? 28.497 21.336 45.076 1.00 22.39 91 GLU A N 1
ATOM 697 C CA A GLU A 1 91 ? 28.991 20.971 43.738 0.68 22.22 91 GLU A CA 1
ATOM 698 C CA B GLU A 1 91 ? 29.007 20.996 43.749 0.32 22.02 91 GLU A CA 1
ATOM 699 C C . GLU A 1 91 ? 28.152 21.583 42.619 1.00 21.44 91 GLU A C 1
ATOM 700 O O . GLU A 1 91 ? 28.619 21.707 41.482 1.00 21.25 91 GLU A O 1
ATOM 711 N N . VAL A 1 92 ? 26.912 21.956 42.936 1.00 20.22 92 VAL A N 1
ATOM 712 C CA . VAL A 1 92 ? 25.971 22.462 41.932 1.00 19.46 92 VAL A CA 1
ATOM 713 C C . VAL A 1 92 ? 25.853 23.980 42.029 1.00 19.32 92 VAL A C 1
ATOM 714 O O . VAL A 1 92 ? 25.278 24.513 42.984 1.00 19.69 92 VAL A O 1
ATOM 718 N N . GLN A 1 93 ? 26.391 24.663 41.022 1.00 18.89 93 GLN A N 1
ATOM 719 C CA . GLN A 1 93 ? 26.447 26.126 41.001 1.00 19.31 93 GLN A CA 1
ATOM 720 C C . GLN A 1 93 ? 25.354 26.737 40.110 1.00 19.63 93 GLN A C 1
ATOM 721 O O . GLN A 1 93 ? 24.736 26.032 39.307 1.00 19.12 93 GLN A O 1
ATOM 727 N N . MET A 1 94 ? 25.116 28.040 40.274 1.00 20.69 94 MET A N 1
ATOM 728 C CA . MET A 1 94 ? 23.981 28.723 39.642 1.00 22.28 94 MET A CA 1
ATOM 729 C C . MET A 1 94 ? 24.366 29.685 38.528 1.00 21.95 94 MET A C 1
ATOM 730 O O . MET A 1 94 ? 25.283 30.492 38.687 1.00 21.67 94 MET A O 1
ATOM 735 N N . ILE A 1 95 ? 23.656 29.575 37.405 1.00 21.56 95 ILE A N 1
ATOM 736 C CA A ILE A 1 95 ? 23.557 30.655 36.421 1.00 21.75 95 ILE A CA 1
ATOM 737 C C . ILE A 1 95 ? 22.101 31.111 36.482 1.00 21.62 95 ILE A C 1
ATOM 738 O O . ILE A 1 95 ? 21.224 30.618 35.755 1.00 20.92 95 ILE A O 1
ATOM 743 N N . ARG A 1 96 ? 21.855 32.041 37.397 1.00 22.30 96 ARG A N 1
ATOM 744 C CA . ARG A 1 96 ? 20.511 32.502 37.691 1.00 22.84 96 ARG A CA 1
ATOM 745 C C . ARG A 1 96 ? 20.429 34.007 37.491 1.00 23.02 96 ARG A C 1
ATOM 746 O O . ARG A 1 96 ? 21.257 34.765 38.013 1.00 23.57 96 ARG A O 1
ATOM 754 N N . ARG A 1 97 ? 19.436 34.421 36.710 1.00 23.30 97 ARG A N 1
ATOM 755 C CA . ARG A 1 97 ? 19.162 35.829 36.473 1.00 24.32 97 ARG A CA 1
ATOM 756 C C . ARG A 1 97 ? 17.675 36.075 36.678 1.00 24.95 97 ARG A C 1
ATOM 757 O O . ARG A 1 97 ? 16.836 35.513 35.969 1.00 24.42 97 ARG A O 1
ATOM 765 N N . GLU A 1 98 ? 17.364 36.916 37.663 1.00 26.63 98 GLU A N 1
ATOM 766 C CA . GLU A 1 98 ? 15.980 37.277 37.969 1.00 28.02 98 GLU A CA 1
ATOM 767 C C . GLU A 1 98 ? 15.384 38.132 36.854 1.00 28.61 98 GLU A C 1
ATOM 768 O O . GLU A 1 98 ? 16.115 38.812 36.125 1.00 28.60 98 GLU A O 1
ATOM 774 N N . ALA A 1 99 ? 14.059 38.076 36.720 1.00 29.30 99 ALA A N 1
ATOM 775 C CA . ALA A 1 99 ? 13.326 38.828 35.698 1.00 30.86 99 ALA A CA 1
ATOM 776 C C . ALA A 1 99 ? 13.576 40.339 35.764 1.00 32.29 99 ALA A C 1
ATOM 777 O O . ALA A 1 99 ? 13.677 40.993 34.727 1.00 33.30 99 ALA A O 1
ATOM 779 N N . ASN A 1 100 ? 13.710 40.866 36.981 1.00 34.04 100 ASN A N 1
ATOM 780 C CA . ASN A 1 100 ? 13.839 42.308 37.214 1.00 35.92 100 ASN A CA 1
ATOM 781 C C . ASN A 1 100 ? 15.272 42.869 37.208 1.00 36.17 100 ASN A C 1
ATOM 782 O O . ASN A 1 100 ? 15.449 44.087 37.112 1.00 36.65 100 ASN A O 1
ATOM 787 N N . GLU A 1 101 ? 16.283 42.000 37.301 1.00 36.38 101 GLU A N 1
ATOM 788 C CA . GLU A 1 101 ? 17.670 42.476 37.440 1.00 36.64 101 GLU A CA 1
ATOM 789 C C . GLU A 1 101 ? 18.264 43.042 36.140 1.00 36.46 101 GLU A C 1
ATOM 790 O O . GLU A 1 101 ? 17.967 42.560 35.040 1.00 37.00 101 GLU A O 1
ATOM 796 N N . SER A 1 102 ? 19.081 44.083 36.296 1.00 36.07 102 SER A N 1
ATOM 797 C CA . SER A 1 102 ? 19.628 44.858 35.178 1.00 35.89 102 SER A CA 1
ATOM 798 C C . SER A 1 102 ? 21.158 44.996 35.220 1.00 35.38 102 SER A C 1
ATOM 799 O O . SER A 1 102 ? 21.743 45.729 34.414 1.00 35.99 102 SER A O 1
ATOM 802 N N . GLY A 1 103 ? 21.797 44.278 36.146 1.00 34.31 103 GLY A N 1
ATOM 803 C CA . GLY A 1 103 ? 23.259 44.259 36.275 1.00 33.43 103 GLY A CA 1
ATOM 804 C C . GLY A 1 103 ? 23.960 43.526 35.142 1.00 32.81 103 GLY A C 1
ATOM 805 O O . GLY A 1 103 ? 23.322 43.123 34.161 1.00 32.32 103 GLY A O 1
ATOM 806 N N . ARG A 1 104 ? 25.275 43.355 35.280 1.00 32.06 104 ARG A N 1
ATOM 807 C CA . ARG A 1 104 ? 26.093 42.692 34.262 1.00 31.60 104 ARG A CA 1
ATOM 808 C C . ARG A 1 104 ? 25.690 41.229 34.087 1.00 29.97 104 ARG A C 1
ATOM 809 O O . ARG A 1 104 ? 25.489 40.508 35.071 1.00 29.38 104 ARG A O 1
ATOM 817 N N . VAL A 1 105 ? 25.556 40.814 32.828 1.00 28.20 105 VAL A N 1
ATOM 818 C CA . VAL A 1 105 ? 25.216 39.433 32.477 1.00 26.87 105 VAL A CA 1
ATOM 819 C C . VAL A 1 105 ? 26.481 38.578 32.566 1.00 25.98 105 VAL A C 1
ATOM 820 O O . VAL A 1 105 ? 27.516 38.932 31.993 1.00 26.06 105 VAL A O 1
ATOM 824 N N . ILE A 1 106 ? 26.387 37.468 33.303 1.00 24.22 106 ILE A N 1
ATOM 825 C CA . ILE A 1 106 ? 27.479 36.494 33.421 1.00 23.44 106 ILE A CA 1
ATOM 826 C C . ILE A 1 106 ? 27.805 35.908 32.046 1.00 22.72 106 ILE A C 1
ATOM 827 O O . ILE A 1 106 ? 26.934 35.347 31.377 1.00 21.87 106 ILE A O 1
ATOM 832 N N . GLY A 1 107 ? 29.056 36.080 31.628 1.00 22.33 107 GLY A N 1
ATOM 833 C CA . GLY A 1 107 ? 29.568 35.456 30.409 1.00 22.51 107 GLY A CA 1
ATOM 834 C C . GLY A 1 107 ? 29.195 36.096 29.086 1.00 22.63 107 GLY A C 1
ATOM 835 O O . GLY A 1 107 ? 29.196 35.417 28.058 1.00 21.79 107 GLY A O 1
ATOM 836 N N . ASP A 1 108 ? 28.912 37.401 29.099 1.00 23.24 108 ASP A N 1
ATOM 837 C CA . ASP A 1 108 ? 28.460 38.127 27.897 1.00 24.01 108 ASP A CA 1
ATOM 838 C C . ASP A 1 108 ? 29.574 38.536 26.912 1.00 23.67 108 ASP A C 1
ATOM 839 O O . ASP A 1 108 ? 29.359 39.379 26.035 1.00 24.88 108 ASP A O 1
ATOM 844 N N . ASP A 1 109 ? 30.759 37.954 27.077 1.00 22.45 109 ASP A N 1
ATOM 845 C CA . ASP A 1 109 ? 31.845 38.065 26.104 1.00 21.39 109 ASP A CA 1
ATOM 846 C C . ASP A 1 109 ? 32.364 36.666 25.832 1.00 18.91 109 ASP A C 1
ATOM 847 O O . ASP A 1 109 ? 32.257 35.791 26.695 1.00 18.65 109 ASP A O 1
ATOM 852 N N . TRP A 1 110 ? 32.912 36.450 24.636 1.00 16.53 110 TRP A N 1
ATOM 853 C CA . TRP A 1 110 ? 33.497 35.154 24.287 1.00 15.12 110 TRP A CA 1
ATOM 854 C C . TRP A 1 110 ? 34.641 34.814 25.236 1.00 14.71 110 TRP A C 1
ATOM 855 O O . TRP A 1 110 ? 35.579 35.597 25.397 1.00 14.72 110 TRP A O 1
ATOM 866 N N . HIS A 1 111 ? 34.549 33.646 25.864 1.00 14.39 111 HIS A N 1
ATOM 867 C CA . HIS A 1 111 ? 35.549 33.207 26.836 1.00 14.37 111 HIS A CA 1
ATOM 868 C C . HIS A 1 111 ? 35.485 31.699 26.979 1.00 14.08 111 HIS A C 1
ATOM 869 O O . HIS A 1 111 ? 34.594 31.050 26.441 1.00 13.94 111 HIS A O 1
ATOM 876 N N . THR A 1 112 ? 36.433 31.142 27.715 1.00 14.09 112 THR A N 1
ATOM 877 C CA . THR A 1 112 ? 36.205 29.841 28.320 1.00 14.58 112 THR A CA 1
ATOM 878 C C . THR A 1 112 ? 36.393 29.988 29.833 1.00 14.74 112 THR A C 1
ATOM 879 O O . THR A 1 112 ? 36.954 30.986 30.290 1.00 14.52 112 THR A O 1
ATOM 883 N N . ASP A 1 113 ? 35.883 29.036 30.608 1.00 15.20 113 ASP A N 1
ATOM 884 C CA . ASP A 1 113 ? 35.738 29.267 32.046 1.00 16.03 113 ASP A CA 1
ATOM 885 C C . ASP A 1 113 ? 37.038 29.210 32.843 1.00 15.61 113 ASP A C 1
ATOM 886 O O . ASP A 1 113 ? 37.830 28.276 32.698 1.00 14.95 113 ASP A O 1
ATOM 891 N N . SER A 1 114 ? 37.239 30.252 33.652 1.00 15.45 114 SER A N 1
ATOM 892 C CA . SER A 1 114 ? 38.241 30.300 34.725 1.00 15.38 114 SER A CA 1
ATOM 893 C C . SER A 1 114 ? 39.677 29.945 34.302 1.00 15.22 114 SER A C 1
ATOM 894 O O . SER A 1 114 ? 40.366 29.171 34.975 1.00 15.19 114 SER A O 1
ATOM 897 N N . THR A 1 115 ? 40.126 30.531 33.193 1.00 15.11 115 THR A N 1
ATOM 898 C CA . THR A 1 115 ? 41.465 30.228 32.657 1.00 15.01 115 THR A CA 1
ATOM 899 C C . THR A 1 115 ? 42.607 30.861 33.463 1.00 15.41 115 THR A C 1
ATOM 900 O O . THR A 1 115 ? 43.777 30.557 33.223 1.00 14.95 115 THR A O 1
ATOM 904 N N . PHE A 1 116 ? 42.252 31.736 34.406 1.00 16.00 116 PHE A N 1
ATOM 905 C CA . PHE A 1 116 ? 43.187 32.299 35.385 1.00 16.56 116 PHE A CA 1
ATOM 906 C C . PHE A 1 116 ? 43.708 31.266 36.389 1.00 16.72 116 PHE A C 1
ATOM 907 O O . PHE A 1 116 ? 44.707 31.512 37.071 1.00 16.87 116 PHE A O 1
ATOM 915 N N . LEU A 1 117 ? 43.020 30.131 36.503 1.00 16.63 117 LEU A N 1
ATOM 916 C CA . LEU A 1 117 ? 43.475 29.045 37.371 1.00 16.71 117 LEU A CA 1
ATOM 917 C C . LEU A 1 117 ? 44.686 28.348 36.764 1.00 16.51 117 LEU A C 1
ATOM 918 O O . LEU A 1 117 ? 44.825 28.286 35.537 1.00 16.27 117 LEU A O 1
ATOM 923 N N . ASP A 1 118 ? 45.562 27.828 37.625 1.00 16.75 118 ASP A N 1
ATOM 924 C CA . ASP A 1 118 ? 46.688 27.007 37.173 1.00 16.87 118 ASP A CA 1
ATOM 925 C C . ASP A 1 118 ? 46.200 25.784 36.397 1.00 16.21 118 ASP A C 1
ATOM 926 O O . ASP A 1 118 ? 46.820 25.385 35.409 1.00 15.91 118 ASP A O 1
ATOM 931 N N . ALA A 1 119 ? 45.091 25.206 36.865 1.00 15.49 119 ALA A N 1
ATOM 932 C CA . ALA A 1 119 ? 44.406 24.113 36.183 1.00 15.10 119 ALA A CA 1
ATOM 933 C C . ALA A 1 119 ? 42.915 24.468 36.021 1.00 14.91 119 ALA A C 1
ATOM 934 O O . ALA A 1 119 ? 42.096 24.158 36.896 1.00 15.09 119 ALA A O 1
ATOM 936 N N . PRO A 1 120 ? 42.560 25.152 34.909 1.00 14.51 120 PRO A N 1
ATOM 937 C CA . PRO A 1 120 ? 41.159 25.463 34.620 1.00 14.56 120 PRO A CA 1
ATOM 938 C C . PRO A 1 120 ? 40.305 24.200 34.434 1.00 14.39 120 PRO A C 1
ATOM 939 O O . PRO A 1 120 ? 40.857 23.111 34.230 1.00 14.59 120 PRO A O 1
ATOM 943 N N . PRO A 1 121 ? 38.960 24.340 34.513 1.00 14.33 121 PRO A N 1
ATOM 944 C CA . PRO A 1 121 ? 38.046 23.218 34.281 1.00 14.25 121 PRO A CA 1
ATOM 945 C C . PRO A 1 121 ? 38.282 22.509 32.955 1.00 13.97 121 PRO A C 1
ATOM 946 O O . PRO A 1 121 ? 38.685 23.146 31.975 1.00 14.08 121 PRO A O 1
ATOM 950 N N . ALA A 1 122 ? 38.051 21.198 32.942 1.00 13.85 122 ALA A N 1
ATOM 951 C CA . ALA A 1 122 ? 38.078 20.403 31.715 1.00 13.88 122 ALA A CA 1
ATOM 952 C C . ALA A 1 122 ? 36.745 20.482 30.975 1.00 14.01 122 ALA A C 1
ATOM 953 O O . ALA A 1 122 ? 36.714 20.457 29.746 1.00 14.07 122 ALA A O 1
ATOM 955 N N . ALA A 1 123 ? 35.651 20.565 31.733 1.00 13.79 123 ALA A N 1
ATOM 956 C CA . ALA A 1 123 ? 34.296 20.560 31.171 1.00 13.74 123 ALA A CA 1
ATOM 957 C C . ALA A 1 123 ? 33.314 21.187 32.141 1.00 13.72 123 ALA A C 1
ATOM 958 O O . ALA A 1 123 ? 33.604 21.326 33.325 1.00 14.02 123 ALA A O 1
ATOM 960 N N . VAL A 1 124 ? 32.162 21.588 31.614 1.00 13.46 124 VAL A N 1
ATOM 961 C CA . VAL A 1 124 ? 31.055 22.071 32.436 1.00 13.74 124 VAL A CA 1
ATOM 962 C C . VAL A 1 124 ? 29.796 21.337 31.975 1.00 13.82 124 VAL A C 1
ATOM 963 O O . VAL A 1 124 ? 29.565 21.189 30.767 1.00 13.82 124 VAL A O 1
ATOM 967 N N . VAL A 1 125 ? 29.014 20.854 32.942 1.00 13.64 125 VAL A N 1
ATOM 968 C CA . VAL A 1 125 ? 27.709 20.232 32.674 1.00 14.10 125 VAL A CA 1
ATOM 969 C C . VAL A 1 125 ? 26.612 21.188 33.152 1.00 14.51 125 VAL A C 1
ATOM 970 O O . VAL A 1 125 ? 26.466 21.427 34.354 1.00 14.14 125 VAL A O 1
ATOM 974 N N . MET A 1 126 ? 25.861 21.734 32.195 1.00 15.16 126 MET A N 1
ATOM 975 C CA . MET A 1 126 ? 24.825 22.739 32.453 1.00 16.36 126 MET A CA 1
ATOM 976 C C . MET A 1 126 ? 23.426 22.152 32.240 1.00 16.39 126 MET A C 1
ATOM 977 O O . MET A 1 126 ? 23.197 21.433 31.271 1.00 16.90 126 MET A O 1
ATOM 982 N N . ARG A 1 127 ? 22.508 22.465 33.155 1.00 15.77 127 ARG A N 1
ATOM 983 C CA . ARG A 1 127 ? 21.146 21.919 33.138 1.00 16.10 127 ARG A CA 1
ATOM 984 C C . ARG A 1 127 ? 20.136 23.063 33.171 1.00 15.61 127 ARG A C 1
ATOM 985 O O . ARG A 1 127 ? 20.179 23.895 34.074 1.00 15.50 127 ARG A O 1
ATOM 993 N N . ALA A 1 128 ? 19.238 23.113 32.185 1.00 15.57 128 ALA A N 1
ATOM 994 C CA . ALA A 1 128 ? 18.201 24.150 32.156 1.00 15.74 128 ALA A CA 1
ATOM 995 C C . ALA A 1 128 ? 17.077 23.835 33.142 1.00 16.17 128 ALA A C 1
ATOM 996 O O . ALA A 1 128 ? 16.440 22.786 33.042 1.00 16.32 128 ALA A O 1
ATOM 998 N N . ILE A 1 129 ? 16.859 24.744 34.093 1.00 16.57 129 ILE A N 1
ATOM 999 C CA . ILE A 1 129 ? 15.808 24.588 35.109 1.00 17.57 129 ILE A CA 1
ATOM 1000 C C . ILE A 1 129 ? 14.534 25.288 34.630 1.00 18.14 129 ILE A C 1
ATOM 1001 O O . ILE A 1 129 ? 13.491 24.652 34.482 1.00 18.51 129 ILE A O 1
ATOM 1006 N N . ASP A 1 130 ? 14.645 26.595 34.387 1.00 18.84 130 ASP A N 1
ATOM 1007 C CA . ASP A 1 130 ? 13.537 27.434 33.956 1.00 19.36 130 ASP A CA 1
ATOM 1008 C C . ASP A 1 130 ? 14.106 28.475 32.996 1.00 18.83 130 ASP A C 1
ATOM 1009 O O . ASP A 1 130 ? 14.838 29.379 33.406 1.00 18.89 130 ASP A O 1
ATOM 1014 N N . VAL A 1 131 ? 13.773 28.321 31.716 1.00 18.90 131 VAL A N 1
ATOM 1015 C CA . VAL A 1 131 ? 14.324 29.159 30.643 1.00 18.63 131 VAL A CA 1
ATOM 1016 C C . VAL A 1 131 ? 13.201 29.764 29.783 1.00 19.14 131 VAL A C 1
ATOM 1017 O O . VAL A 1 131 ? 12.145 29.140 29.638 1.00 19.02 131 VAL A O 1
ATOM 1021 N N . PRO A 1 132 ? 13.417 30.979 29.222 1.00 19.39 132 PRO A N 1
ATOM 1022 C CA . PRO A 1 132 ? 12.388 31.584 28.356 1.00 19.90 132 PRO A CA 1
ATOM 1023 C C . PRO A 1 132 ? 12.079 30.743 27.117 1.00 20.33 132 PRO A C 1
ATOM 1024 O O . PRO A 1 132 ? 12.923 29.951 26.684 1.00 19.98 132 PRO A O 1
ATOM 1028 N N . GLU A 1 133 ? 10.872 30.918 26.569 1.00 20.98 133 GLU A N 1
ATOM 1029 C CA . GLU A 1 133 ? 10.452 30.286 25.311 1.00 22.14 133 GLU A CA 1
ATOM 1030 C C . GLU A 1 133 ? 11.409 30.659 24.171 1.00 20.76 133 GLU A C 1
ATOM 1031 O O . GLU A 1 133 ? 11.772 29.810 23.358 1.00 20.81 133 GLU A O 1
ATOM 1037 N N . HIS A 1 134 ? 11.803 31.931 24.133 1.00 19.79 134 HIS A N 1
ATOM 1038 C CA . HIS A 1 134 ? 12.873 32.409 23.260 1.00 19.64 134 HIS A CA 1
ATOM 1039 C C . HIS A 1 134 ? 13.709 33.444 24.004 1.00 18.41 134 HIS A C 1
ATOM 1040 O O . HIS A 1 134 ? 13.210 34.138 24.898 1.00 18.18 134 HIS A O 1
ATOM 1047 N N . GLY A 1 135 ? 14.981 33.539 23.630 1.00 17.95 135 GLY A N 1
ATOM 1048 C CA . GLY A 1 135 ? 15.938 34.376 24.342 1.00 17.41 135 GLY A CA 1
ATOM 1049 C C . GLY A 1 135 ? 16.844 33.555 25.237 1.00 17.27 135 GLY A C 1
ATOM 1050 O O . GLY A 1 135 ? 16.433 32.527 25.794 1.00 17.97 135 GLY A O 1
ATOM 1051 N N . GLY A 1 136 ? 18.090 34.000 25.350 1.00 16.45 136 GLY A N 1
ATOM 1052 C CA . GLY A 1 136 ? 19.056 33.385 26.251 1.00 15.88 136 GLY A CA 1
ATOM 1053 C C . GLY A 1 136 ? 19.768 32.178 25.684 1.00 15.66 136 GLY A C 1
ATOM 1054 O O . GLY A 1 136 ? 20.217 31.314 26.442 1.00 15.68 136 GLY A O 1
ATOM 1055 N N . ASP A 1 137 ? 19.885 32.117 24.357 1.00 15.00 137 ASP A N 1
ATOM 1056 C CA . ASP A 1 137 ? 20.733 31.115 23.709 1.00 14.84 137 ASP A CA 1
ATOM 1057 C C . ASP A 1 137 ? 22.182 31.258 24.176 1.00 14.56 137 ASP A C 1
ATOM 1058 O O . ASP A 1 137 ? 22.595 32.320 24.666 1.00 15.07 137 ASP A O 1
ATOM 1063 N N . THR A 1 138 ? 22.949 30.186 24.033 1.00 14.11 138 THR A N 1
ATOM 1064 C CA . THR A 1 138 ? 24.384 30.239 24.298 1.00 13.57 138 THR A CA 1
ATOM 1065 C C . THR A 1 138 ? 25.130 29.969 23.001 1.00 13.22 138 THR A C 1
ATOM 1066 O O . THR A 1 138 ? 24.811 29.021 22.281 1.00 13.50 138 THR A O 1
ATOM 1070 N N . GLY A 1 139 ? 26.099 30.827 22.697 1.00 12.77 139 GLY A N 1
ATOM 1071 C CA . GLY A 1 139 ? 26.997 30.595 21.571 1.00 12.25 139 GLY A CA 1
ATOM 1072 C C . GLY A 1 139 ? 28.173 29.735 21.990 1.00 11.98 139 GLY A C 1
ATOM 1073 O O . GLY A 1 139 ? 28.633 29.816 23.127 1.00 12.14 139 GLY A O 1
ATOM 1074 N N . PHE A 1 140 ? 28.650 28.906 21.067 1.00 12.07 140 PHE A N 1
ATOM 1075 C CA . PHE A 1 140 ? 29.883 28.134 21.258 1.00 12.29 140 PHE A CA 1
ATOM 1076 C C . PHE A 1 140 ? 30.742 28.261 20.013 1.00 12.25 140 PHE A C 1
ATOM 1077 O O . PHE A 1 140 ? 30.236 28.584 18.943 1.00 12.25 140 PHE A O 1
ATOM 1085 N N . LEU A 1 141 ? 32.042 28.026 20.150 1.00 12.28 141 LEU A N 1
ATOM 1086 C CA . LEU A 1 141 ? 32.930 27.985 18.978 1.00 12.49 141 LEU A CA 1
ATOM 1087 C C . LEU A 1 141 ? 34.040 26.974 19.196 1.00 12.62 141 LEU A C 1
ATOM 1088 O O . LEU A 1 141 ? 34.364 26.662 20.343 1.00 12.29 141 LEU A O 1
ATOM 1093 N N . SER A 1 142 ? 34.613 26.473 18.099 1.00 12.44 142 SER A N 1
ATOM 1094 C CA . SER A 1 142 ? 35.714 25.510 18.173 1.00 12.63 142 SER A CA 1
ATOM 1095 C C . SER A 1 142 ? 37.082 26.159 18.063 1.00 12.69 142 SER A C 1
ATOM 1096 O O . SER A 1 142 ? 37.403 26.805 17.055 1.00 12.85 142 SER A O 1
ATOM 1099 N N . MET A 1 143 ? 37.893 25.957 19.099 1.00 12.66 143 MET A N 1
ATOM 1100 C CA . MET A 1 143 ? 39.276 26.418 19.087 1.00 12.75 143 MET A CA 1
ATOM 1101 C C . MET A 1 143 ? 40.197 25.492 18.291 1.00 12.73 143 MET A C 1
ATOM 1102 O O . MET A 1 143 ? 41.314 25.895 17.939 1.00 12.69 143 MET A O 1
ATOM 1107 N N . TYR A 1 144 ? 39.728 24.276 17.986 1.00 12.74 144 TYR A N 1
ATOM 1108 C CA . TYR A 1 144 ? 40.403 23.419 17.003 1.00 13.00 144 TYR A CA 1
ATOM 1109 C C . TYR A 1 144 ? 40.332 24.097 15.646 1.00 13.03 144 TYR A C 1
ATOM 1110 O O . TYR A 1 144 ? 41.355 24.308 14.997 1.00 12.99 144 TYR A O 1
ATOM 1119 N N . THR A 1 145 ? 39.111 24.442 15.240 1.00 13.12 145 THR A N 1
ATOM 1120 C CA . THR A 1 145 ? 38.858 25.109 13.968 1.00 13.55 145 THR A CA 1
ATOM 1121 C C . THR A 1 145 ? 39.602 26.442 13.884 1.00 13.39 145 THR A C 1
ATOM 1122 O O . THR A 1 145 ? 40.214 26.743 12.853 1.00 13.13 145 THR A O 1
ATOM 1126 N N . ALA A 1 146 ? 39.584 27.217 14.971 1.00 13.22 146 ALA A N 1
ATOM 1127 C CA . ALA A 1 146 ? 40.296 28.495 15.012 1.00 13.20 146 ALA A CA 1
ATOM 1128 C C . ALA A 1 146 ? 41.793 28.319 14.734 1.00 13.22 146 ALA A C 1
ATOM 1129 O O . ALA A 1 146 ? 42.368 29.061 13.942 1.00 13.46 146 ALA A O 1
ATOM 1131 N N . TRP A 1 147 ? 42.406 27.312 15.351 1.00 13.09 147 TRP A N 1
ATOM 1132 C CA . TRP A 1 147 ? 43.817 27.013 15.116 1.00 13.53 147 TRP A CA 1
ATOM 1133 C C . TRP A 1 147 ? 44.076 26.509 13.693 1.00 13.31 147 TRP A C 1
ATOM 1134 O O . TRP A 1 147 ? 45.001 26.985 13.021 1.00 12.79 147 TRP A O 1
ATOM 1145 N N . GLU A 1 148 ? 43.240 25.576 13.239 1.00 13.74 148 GLU A N 1
ATOM 1146 C CA . GLU A 1 148 ? 43.452 24.859 11.973 1.00 14.24 148 GLU A CA 1
ATOM 1147 C C . GLU A 1 148 ? 43.320 25.742 10.728 1.00 13.92 148 GLU A C 1
ATOM 1148 O O . GLU A 1 148 ? 43.806 25.382 9.653 1.00 13.89 148 GLU A O 1
ATOM 1154 N N . THR A 1 149 ? 42.688 26.901 10.896 1.00 13.65 149 THR A N 1
ATOM 1155 C CA . THR A 1 149 ? 42.388 27.824 9.795 1.00 13.85 149 THR A CA 1
ATOM 1156 C C . THR A 1 149 ? 43.372 28.995 9.703 1.00 13.82 149 THR A C 1
ATOM 1157 O O . THR A 1 149 ? 43.254 29.843 8.810 1.00 14.46 149 THR A O 1
ATOM 1161 N N . LEU A 1 150 ? 44.335 29.047 10.622 1.00 13.73 150 LEU A N 1
ATOM 1162 C CA . LEU A 1 150 ? 45.433 30.008 10.521 1.00 13.57 150 LEU A CA 1
ATOM 1163 C C . LEU A 1 150 ? 46.394 29.549 9.441 1.00 13.60 150 LEU A C 1
ATOM 1164 O O . LEU A 1 150 ? 46.554 28.344 9.222 1.00 14.25 150 LEU A O 1
ATOM 1169 N N . SER A 1 151 ? 47.019 30.505 8.756 1.00 13.61 151 SER A N 1
ATOM 1170 C CA . SER A 1 151 ? 48.003 30.180 7.724 1.00 13.85 151 SER A CA 1
ATOM 1171 C C . SER A 1 151 ? 49.198 29.408 8.313 1.00 13.84 151 SER A C 1
ATOM 1172 O O . SER A 1 151 ? 49.491 29.545 9.506 1.00 14.18 151 SER A O 1
ATOM 1175 N N . PRO A 1 152 ? 49.891 28.591 7.486 1.00 13.75 152 PRO A N 1
ATOM 1176 C CA . PRO A 1 152 ? 51.102 27.926 7.971 1.00 13.99 152 PRO A CA 1
ATOM 1177 C C . PRO A 1 152 ? 52.126 28.908 8.546 1.00 13.83 152 PRO A C 1
ATOM 1178 O O . PRO A 1 152 ? 52.752 28.611 9.565 1.00 14.22 152 PRO A O 1
ATOM 1182 N N . THR A 1 153 ? 52.270 30.075 7.910 1.00 14.08 153 THR A N 1
ATOM 1183 C CA . THR A 1 153 ? 53.188 31.110 8.380 1.00 14.48 153 THR A CA 1
ATOM 1184 C C . THR A 1 153 ? 52.769 31.673 9.747 1.00 14.31 153 THR A C 1
ATOM 1185 O O . THR A 1 153 ? 53.611 31.812 10.642 1.00 14.78 153 THR A O 1
ATOM 1189 N N . MET A 1 154 ? 51.476 31.963 9.913 1.00 14.40 154 MET A N 1
ATOM 1190 C CA . MET A 1 154 ? 50.968 32.433 11.207 1.00 14.18 154 MET A CA 1
ATOM 1191 C C . MET A 1 154 ? 51.106 31.378 12.306 1.00 14.00 154 MET A C 1
ATOM 1192 O O . MET A 1 154 ? 51.498 31.712 13.424 1.00 13.91 154 MET A O 1
ATOM 1197 N N . GLN A 1 155 ? 50.813 30.117 11.981 1.00 13.94 155 GLN A N 1
ATOM 1198 C CA . GLN A 1 155 ? 51.029 29.015 12.926 1.00 14.11 155 GLN A CA 1
ATOM 1199 C C . GLN A 1 155 ? 52.477 28.956 13.409 1.00 14.62 155 GLN A C 1
ATOM 1200 O O . GLN A 1 155 ? 52.726 28.920 14.613 1.00 14.96 155 GLN A O 1
ATOM 1206 N N . ALA A 1 156 ? 53.424 28.991 12.470 1.00 14.50 156 ALA A N 1
ATOM 1207 C CA . ALA A 1 156 ? 54.855 28.968 12.793 1.00 15.06 156 ALA A CA 1
ATOM 1208 C C . ALA A 1 156 ? 55.262 30.142 13.690 1.00 15.24 156 ALA A C 1
ATOM 1209 O O . ALA A 1 156 ? 56.089 29.987 14.597 1.00 16.13 156 ALA A O 1
ATOM 1211 N N . THR A 1 157 ? 54.654 31.299 13.436 1.00 15.41 157 THR A N 1
ATOM 1212 C CA . THR A 1 157 ? 54.958 32.539 14.145 1.00 15.71 157 THR A CA 1
ATOM 1213 C C . THR A 1 157 ? 54.559 32.484 15.624 1.00 15.77 157 THR A C 1
ATOM 1214 O O . THR A 1 157 ? 55.318 32.937 16.494 1.00 16.00 157 THR A O 1
ATOM 1218 N N . ILE A 1 158 ? 53.398 31.896 15.908 1.00 16.00 158 ILE A N 1
ATOM 1219 C CA . ILE A 1 158 ? 52.793 31.999 17.243 1.00 16.20 158 ILE A CA 1
ATOM 1220 C C . ILE A 1 158 ? 52.766 30.730 18.102 1.00 16.28 158 ILE A C 1
ATOM 1221 O O . ILE A 1 158 ? 52.487 30.823 19.302 1.00 15.96 158 ILE A O 1
ATOM 1226 N N . GLU A 1 159 ? 53.072 29.568 17.509 1.00 16.54 159 GLU A N 1
ATOM 1227 C CA A GLU A 1 159 ? 52.908 28.269 18.192 0.54 16.90 159 GLU A CA 1
ATOM 1228 C CA B GLU A 1 159 ? 52.895 28.280 18.204 0.46 16.95 159 GLU A CA 1
ATOM 1229 C C . GLU A 1 159 ? 53.744 28.115 19.470 1.00 17.20 159 GLU A C 1
ATOM 1230 O O . GLU A 1 159 ? 53.370 27.364 20.375 1.00 17.62 159 GLU A O 1
ATOM 1241 N N . GLY A 1 160 ? 54.864 28.829 19.541 1.00 17.08 160 GLY A N 1
ATOM 1242 C CA . GLY A 1 160 ? 55.751 28.775 20.704 1.00 16.87 160 GLY A CA 1
ATOM 1243 C C . GLY A 1 160 ? 55.462 29.776 21.808 1.00 16.81 160 GLY A C 1
ATOM 1244 O O . GLY A 1 160 ? 56.138 29.770 22.842 1.00 18.08 160 GLY A O 1
ATOM 1245 N N . LEU A 1 161 ? 54.464 30.632 21.599 1.00 15.92 161 LEU A N 1
ATOM 1246 C CA . LEU A 1 161 ? 54.162 31.710 22.546 1.00 15.19 161 LEU A CA 1
ATOM 1247 C C . LEU A 1 161 ? 53.381 31.245 23.766 1.00 14.93 161 LEU A C 1
ATOM 1248 O O . LEU A 1 161 ? 52.648 30.260 23.711 1.00 14.73 161 LEU A O 1
ATOM 1253 N N . ASN A 1 162 ? 53.566 31.971 24.864 1.00 14.34 162 ASN A N 1
ATOM 1254 C CA . ASN A 1 162 ? 52.807 31.763 26.095 1.00 14.72 162 ASN A CA 1
ATOM 1255 C C . ASN A 1 162 ? 52.052 33.041 26.432 1.00 14.71 162 ASN A C 1
ATOM 1256 O O . ASN A 1 162 ? 52.438 34.130 26.000 1.00 14.88 162 ASN A O 1
ATOM 1261 N N . VAL A 1 163 ? 50.962 32.900 27.185 1.00 14.59 163 VAL A N 1
ATOM 1262 C CA . VAL A 1 163 ? 50.045 34.014 27.456 1.00 14.77 163 VAL A CA 1
ATOM 1263 C C . VAL A 1 163 ? 49.784 34.121 28.954 1.00 14.69 163 VAL A C 1
ATOM 1264 O O . VAL A 1 163 ? 49.605 33.109 29.637 1.00 14.41 163 VAL A O 1
ATOM 1268 N N . VAL A 1 164 ? 49.776 35.355 29.449 1.00 15.02 164 VAL A N 1
ATOM 1269 C CA . VAL A 1 164 ? 49.482 35.652 30.849 1.00 15.30 164 VAL A CA 1
ATOM 1270 C C . VAL A 1 164 ? 47.968 35.789 31.032 1.00 15.26 164 VAL A C 1
ATOM 1271 O O . VAL A 1 164 ? 47.326 36.587 30.339 1.00 15.05 164 VAL A O 1
ATOM 1275 N N . HIS A 1 165 ? 47.419 35.002 31.959 1.00 15.08 165 HIS A N 1
ATOM 1276 C CA . HIS A 1 165 ? 45.995 35.032 32.320 1.00 15.57 165 HIS A CA 1
ATOM 1277 C C . HIS A 1 165 ? 45.816 35.547 33.744 1.00 16.11 165 HIS A C 1
ATOM 1278 O O . HIS A 1 165 ? 46.620 35.229 34.623 1.00 16.38 165 HIS A O 1
ATOM 1285 N N . SER A 1 166 ? 44.757 36.324 33.970 1.00 16.73 166 SER A N 1
ATOM 1286 C CA . SER A 1 166 ? 44.314 36.691 35.325 1.00 17.76 166 SER A CA 1
ATOM 1287 C C . SER A 1 166 ? 42.831 37.042 35.311 1.00 18.40 166 SER A C 1
ATOM 1288 O O . SER A 1 166 ? 42.267 37.324 34.253 1.00 17.72 166 SER A O 1
ATOM 1291 N N . ALA A 1 167 ? 42.218 37.040 36.494 1.00 19.20 167 ALA A N 1
ATOM 1292 C CA . ALA A 1 167 ? 40.807 37.407 36.655 1.00 20.36 167 ALA A CA 1
ATOM 1293 C C . ALA A 1 167 ? 40.602 38.896 36.980 1.00 21.37 167 ALA A C 1
ATOM 1294 O O . ALA A 1 167 ? 39.550 39.280 37.505 1.00 22.00 167 ALA A O 1
ATOM 1296 N N . THR A 1 168 ? 41.595 39.727 36.652 1.00 22.86 168 THR A N 1
ATOM 1297 C CA . THR A 1 168 ? 41.614 41.141 37.076 1.00 24.33 168 THR A CA 1
ATOM 1298 C C . THR A 1 168 ? 40.386 41.958 36.638 1.00 25.32 168 THR A C 1
ATOM 1299 O O . THR A 1 168 ? 39.914 42.815 37.392 1.00 25.52 168 THR A O 1
ATOM 1303 N N . ARG A 1 169 ? 39.863 41.655 35.448 1.00 26.00 169 ARG A N 1
ATOM 1304 C CA . ARG A 1 169 ? 38.695 42.339 34.886 1.00 26.99 169 ARG A CA 1
ATOM 1305 C C . ARG A 1 169 ? 37.357 41.751 35.355 1.00 26.28 169 ARG A C 1
ATOM 1306 O O . ARG A 1 169 ? 36.298 42.336 35.101 1.00 26.31 169 ARG A O 1
ATOM 1314 N N . VAL A 1 170 ? 37.413 40.607 36.040 1.00 25.91 170 VAL A N 1
ATOM 1315 C CA . VAL A 1 170 ? 36.208 39.901 36.502 1.00 25.64 170 VAL A CA 1
ATOM 1316 C C . VAL A 1 170 ? 35.964 40.086 38.005 1.00 25.49 170 VAL A C 1
ATOM 1317 O O . VAL A 1 170 ? 34.829 40.355 38.414 1.00 25.13 170 VAL A O 1
ATOM 1321 N N . PHE A 1 171 ? 37.016 39.937 38.815 1.00 25.22 171 PHE A N 1
ATOM 1322 C CA . PHE A 1 171 ? 36.930 40.180 40.268 1.00 25.53 171 PHE A CA 1
ATOM 1323 C C . PHE A 1 171 ? 38.225 40.690 40.918 1.00 26.35 171 PHE A C 1
ATOM 1324 O O . PHE A 1 171 ? 38.395 40.612 42.144 1.00 26.71 171 PHE A O 1
ATOM 1332 N N . GLY A 1 172 ? 39.119 41.232 40.094 1.00 27.01 172 GLY A N 1
ATOM 1333 C CA . GLY A 1 172 ? 40.368 41.822 40.575 1.00 28.06 172 GLY A CA 1
ATOM 1334 C C . GLY A 1 172 ? 40.328 43.336 40.638 1.00 29.49 172 GLY A C 1
ATOM 1335 O O . GLY A 1 172 ? 39.252 43.933 40.758 1.00 29.48 172 GLY A O 1
ATOM 1336 N N . SER A 1 173 ? 41.512 43.944 40.553 1.00 30.15 173 SER A N 1
ATOM 1337 C CA . SER A 1 173 ? 41.681 45.398 40.657 1.00 31.64 173 SER A CA 1
ATOM 1338 C C . SER A 1 173 ? 40.998 46.185 39.539 1.00 32.35 173 SER A C 1
ATOM 1339 O O . SER A 1 173 ? 40.405 47.233 39.803 1.00 33.41 173 SER A O 1
ATOM 1342 N N . LEU A 1 174 ? 41.076 45.676 38.307 1.00 33.54 174 LEU A N 1
ATOM 1343 C CA . LEU A 1 174 ? 40.462 46.337 37.146 1.00 34.50 174 LEU A CA 1
ATOM 1344 C C . LEU A 1 174 ? 38.929 46.308 37.148 1.00 35.24 174 LEU A C 1
ATOM 1345 O O . LEU A 1 174 ? 38.295 47.250 36.665 1.00 35.40 174 LEU A O 1
ATOM 1350 N N . TYR A 1 175 ? 38.351 45.234 37.690 1.00 35.19 175 TYR A N 1
ATOM 1351 C CA . TYR A 1 175 ? 36.899 45.131 37.893 1.00 35.53 175 TYR A CA 1
ATOM 1352 C C . TYR A 1 175 ? 36.415 46.141 38.934 1.00 36.84 175 TYR A C 1
ATOM 1353 O O . TYR A 1 175 ? 35.383 46.792 38.739 1.00 36.38 175 TYR A O 1
ATOM 1362 N N . GLN A 1 176 ? 37.172 46.263 40.026 1.00 38.52 176 GLN A N 1
ATOM 1363 C CA . GLN A 1 176 ? 36.834 47.152 41.139 1.00 40.87 176 GLN A CA 1
ATOM 1364 C C . GLN A 1 176 ? 36.978 48.636 40.778 1.00 41.98 176 GLN A C 1
ATOM 1365 O O . GLN A 1 176 ? 36.383 49.497 41.434 1.00 42.48 176 GLN A O 1
ATOM 1371 N N . ALA A 1 177 ? 37.757 48.916 39.732 1.00 42.73 177 ALA A N 1
ATOM 1372 C CA . ALA A 1 177 ? 37.965 50.275 39.224 1.00 43.78 177 ALA A CA 1
ATOM 1373 C C . ALA A 1 177 ? 36.853 50.766 38.285 1.00 44.55 177 ALA A C 1
ATOM 1374 O O . ALA A 1 177 ? 36.649 51.977 38.155 1.00 45.41 177 ALA A O 1
ATOM 1376 N N . GLN A 1 178 ? 36.144 49.833 37.643 1.00 45.25 178 GLN A N 1
ATOM 1377 C CA . GLN A 1 178 ? 35.094 50.165 36.658 1.00 45.72 178 GLN A CA 1
ATOM 1378 C C . GLN A 1 178 ? 33.652 50.106 37.209 1.00 46.92 178 GLN A C 1
ATOM 1379 O O . GLN A 1 178 ? 33.443 49.797 38.388 1.00 46.97 178 GLN A O 1
ATOM 1385 N N . ASN A 1 179 ? 32.677 50.388 36.340 1.00 48.58 179 ASN A N 1
ATOM 1386 C CA . ASN A 1 179 ? 31.276 50.608 36.737 1.00 50.00 179 ASN A CA 1
ATOM 1387 C C . ASN A 1 179 ? 30.305 49.437 36.542 1.00 49.91 179 ASN A C 1
ATOM 1388 O O . ASN A 1 179 ? 29.357 49.294 37.322 1.00 50.24 179 ASN A O 1
ATOM 1393 N N . ARG A 1 180 ? 30.524 48.624 35.506 1.00 49.39 180 ARG A N 1
ATOM 1394 C CA . ARG A 1 180 ? 29.633 47.496 35.190 1.00 48.30 180 ARG A CA 1
ATOM 1395 C C . ARG A 1 180 ? 29.855 46.323 36.151 1.00 47.19 180 ARG A C 1
ATOM 1396 O O . ARG A 1 180 ? 30.865 45.613 36.063 1.00 46.97 180 ARG A O 1
ATOM 1404 N N . ARG A 1 181 ? 28.903 46.134 37.066 1.00 45.39 181 ARG A N 1
ATOM 1405 C CA . ARG A 1 181 ? 29.035 45.168 38.164 1.00 44.15 181 ARG A CA 1
ATOM 1406 C C . ARG A 1 181 ? 27.996 44.046 38.117 1.00 42.87 181 ARG A C 1
ATOM 1407 O O . ARG A 1 181 ? 26.858 44.258 37.683 1.00 41.65 181 ARG A O 1
ATOM 1415 N N . PHE A 1 182 ? 28.403 42.861 38.575 1.00 41.06 182 PHE A N 1
ATOM 1416 C CA . PHE A 1 182 ? 27.505 41.710 38.707 1.00 40.57 182 PHE A CA 1
ATOM 1417 C C . PHE A 1 182 ? 26.609 41.857 39.933 1.00 40.12 182 PHE A C 1
ATOM 1418 O O . PHE A 1 182 ? 27.014 42.446 40.943 1.00 40.26 182 PHE A O 1
ATOM 1426 N N . SER A 1 183 ? 25.394 41.318 39.835 1.00 39.98 183 SER A N 1
ATOM 1427 C CA . SER A 1 183 ? 24.483 41.224 40.977 1.00 39.24 183 SER A CA 1
ATOM 1428 C C . SER A 1 183 ? 24.889 40.065 41.895 1.00 38.70 183 SER A C 1
ATOM 1429 O O . SER A 1 183 ? 25.648 39.174 41.491 1.00 37.78 183 SER A O 1
ATOM 1432 N N . ASN A 1 184 ? 24.376 40.085 43.125 1.00 38.49 184 ASN A N 1
ATOM 1433 C CA . ASN A 1 184 ? 24.676 39.055 44.128 1.00 37.98 184 ASN A CA 1
ATOM 1434 C C . ASN A 1 184 ? 23.860 37.758 43.967 1.00 36.30 184 ASN A C 1
ATOM 1435 O O . ASN A 1 184 ? 23.939 36.865 44.817 1.00 36.09 184 ASN A O 1
ATOM 1440 N N . THR A 1 185 ? 23.095 37.660 42.877 1.00 34.82 185 THR A N 1
ATOM 1441 C CA . THR A 1 185 ? 22.242 36.497 42.592 1.00 33.51 185 THR A CA 1
ATOM 1442 C C . THR A 1 185 ? 23.060 35.205 42.443 1.00 32.56 185 THR A C 1
ATOM 1443 O O . THR A 1 185 ? 22.784 34.215 43.127 1.00 32.44 185 THR A O 1
ATOM 1447 N N . SER A 1 186 ? 24.068 35.236 41.569 1.00 31.54 186 SER A N 1
ATOM 1448 C CA . SER A 1 186 ? 24.895 34.062 41.275 1.00 30.76 186 SER A CA 1
ATOM 1449 C C . SER A 1 186 ? 26.393 34.272 41.540 1.00 30.94 186 SER A C 1
ATOM 1450 O O . SER A 1 186 ? 27.176 33.320 41.452 1.00 30.77 186 SER A O 1
ATOM 1453 N N . VAL A 1 187 ? 26.780 35.505 41.873 1.00 31.23 187 VAL A N 1
ATOM 1454 C CA . VAL A 1 187 ? 28.196 35.893 41.989 1.00 31.72 187 VAL A CA 1
ATOM 1455 C C . VAL A 1 187 ? 28.588 36.194 43.443 1.00 32.69 187 VAL A C 1
ATOM 1456 O O . VAL A 1 187 ? 27.923 36.981 44.125 1.00 32.80 187 VAL A O 1
ATOM 1460 N N . LYS A 1 188 ? 29.669 35.552 43.895 1.00 33.22 188 LYS A N 1
ATOM 1461 C CA . LYS A 1 188 ? 30.254 35.763 45.227 1.00 34.07 188 LYS A CA 1
ATOM 1462 C C . LYS A 1 188 ? 31.106 37.034 45.295 1.00 34.40 188 LYS A C 1
ATOM 1463 O O . LYS A 1 188 ? 31.654 37.478 44.280 1.00 33.79 188 LYS A O 1
ATOM 1469 N N . VAL A 1 189 ? 31.213 37.605 46.498 1.00 34.66 189 VAL A N 1
ATOM 1470 C CA . VAL A 1 189 ? 32.203 38.648 46.803 1.00 35.11 189 VAL A CA 1
ATOM 1471 C C . VAL A 1 189 ? 33.575 37.967 46.876 1.00 34.71 189 VAL A C 1
ATOM 1472 O O . VAL A 1 189 ? 33.731 36.937 47.540 1.00 34.62 189 VAL A O 1
ATOM 1476 N N . MET A 1 190 ? 34.555 38.540 46.179 1.00 35.18 190 MET A N 1
ATOM 1477 C CA . MET A 1 190 ? 35.873 37.918 46.026 1.00 35.28 190 MET A CA 1
ATOM 1478 C C . MET A 1 190 ? 37.020 38.787 46.539 1.00 36.17 190 MET A C 1
ATOM 1479 O O . MET A 1 190 ? 36.897 40.015 46.631 1.00 36.49 190 MET A O 1
ATOM 1484 N N . ASP A 1 191 ? 38.130 38.124 46.865 1.00 37.14 191 ASP A N 1
ATOM 1485 C CA . ASP A 1 191 ? 39.379 38.774 47.258 1.00 37.72 191 ASP A CA 1
ATOM 1486 C C . ASP A 1 191 ? 40.069 39.369 46.025 1.00 37.34 191 ASP A C 1
ATOM 1487 O O . ASP A 1 191 ? 40.224 38.680 45.006 1.00 36.70 191 ASP A O 1
ATOM 1492 N N . VAL A 1 192 ? 40.482 40.636 46.145 1.00 36.94 192 VAL A N 1
ATOM 1493 C CA A VAL A 1 192 ? 41.122 41.376 45.045 0.32 36.74 192 VAL A CA 1
ATOM 1494 C CA B VAL A 1 192 ? 41.119 41.391 45.051 0.68 36.80 192 VAL A CA 1
ATOM 1495 C C . VAL A 1 192 ? 42.449 40.756 44.601 1.00 36.49 192 VAL A C 1
ATOM 1496 O O . VAL A 1 192 ? 42.761 40.741 43.404 1.00 36.38 192 VAL A O 1
ATOM 1503 N N . ASP A 1 193 ? 43.218 40.235 45.563 1.00 35.93 193 ASP A N 1
ATOM 1504 C CA . ASP A 1 193 ? 44.517 39.595 45.291 1.00 35.31 193 ASP A CA 1
ATOM 1505 C C . ASP A 1 193 ? 44.382 38.294 44.499 1.00 33.50 193 ASP A C 1
ATOM 1506 O O . ASP A 1 193 ? 45.246 37.975 43.674 1.00 32.97 193 ASP A O 1
ATOM 1511 N N . ALA A 1 194 ? 43.305 37.551 44.763 1.00 31.65 194 ALA A N 1
ATOM 1512 C CA . ALA A 1 194 ? 42.958 36.355 43.993 1.00 30.05 194 ALA A CA 1
ATOM 1513 C C . ALA A 1 194 ? 42.598 36.724 42.552 1.00 29.02 194 ALA A C 1
ATOM 1514 O O . ALA A 1 194 ? 42.930 35.994 41.614 1.00 28.39 194 ALA A O 1
ATOM 1516 N N . GLY A 1 195 ? 41.929 37.866 42.393 1.00 28.16 195 GLY A N 1
ATOM 1517 C CA . GLY A 1 195 ? 41.589 38.409 41.081 1.00 26.87 195 GLY A CA 1
ATOM 1518 C C . GLY A 1 195 ? 42.785 38.851 40.260 1.00 26.56 195 GLY A C 1
ATOM 1519 O O . GLY A 1 195 ? 42.758 38.769 39.037 1.00 26.36 195 GLY A O 1
ATOM 1520 N N . ASP A 1 196 ? 43.834 39.316 40.936 1.00 25.89 196 ASP A N 1
ATOM 1521 C CA . ASP A 1 196 ? 45.025 39.844 40.263 1.00 25.84 196 ASP A CA 1
ATOM 1522 C C . ASP A 1 196 ? 46.115 38.808 39.996 1.00 24.66 196 ASP A C 1
ATOM 1523 O O . ASP A 1 196 ? 47.047 39.077 39.229 1.00 24.92 196 ASP A O 1
ATOM 1528 N N . ARG A 1 197 ? 45.989 37.638 40.626 1.00 23.81 197 ARG A N 1
ATOM 1529 C CA . ARG A 1 197 ? 46.965 36.554 40.505 1.00 23.19 197 ARG A CA 1
ATOM 1530 C C . ARG A 1 197 ? 47.125 36.127 39.044 1.00 22.46 197 ARG A C 1
ATOM 1531 O O . ARG A 1 197 ? 46.149 35.761 38.380 1.00 22.42 197 ARG A O 1
ATOM 1539 N N . GLU A 1 198 ? 48.357 36.218 38.551 1.00 21.56 198 GLU A N 1
ATOM 1540 C CA . GLU A 1 198 ? 48.676 35.851 37.171 1.00 20.92 198 GLU A CA 1
ATOM 1541 C C . GLU A 1 198 ? 49.127 34.402 37.059 1.00 19.98 198 GLU A C 1
ATOM 1542 O O . GLU A 1 198 ? 49.800 33.880 37.951 1.00 20.61 198 GLU A O 1
ATOM 1548 N N . THR A 1 199 ? 48.736 33.760 35.959 1.00 18.68 199 THR A N 1
ATOM 1549 C CA . THR A 1 199 ? 49.255 32.447 35.574 1.00 17.81 199 THR A CA 1
ATOM 1550 C C . THR A 1 199 ? 49.581 32.456 34.074 1.00 16.94 199 THR A C 1
ATOM 1551 O O . THR A 1 199 ? 48.977 33.214 33.309 1.00 16.79 199 THR A O 1
ATOM 1555 N N . VAL A 1 200 ? 50.536 31.621 33.668 1.00 16.08 200 VAL A N 1
ATOM 1556 C CA . VAL A 1 200 ? 50.977 31.556 32.269 1.00 15.51 200 VAL A CA 1
ATOM 1557 C C . VAL A 1 200 ? 50.588 30.213 31.642 1.00 14.84 200 VAL A C 1
ATOM 1558 O O . VAL A 1 200 ? 50.925 29.149 32.174 1.00 15.45 200 VAL A O 1
ATOM 1562 N N . HIS A 1 201 ? 49.851 30.278 30.531 1.00 14.08 201 HIS A N 1
ATOM 1563 C CA . HIS A 1 201 ? 49.462 29.097 29.760 1.00 13.92 201 HIS A CA 1
ATOM 1564 C C . HIS A 1 201 ? 49.992 29.181 28.326 1.00 13.71 201 HIS A C 1
ATOM 1565 O O . HIS A 1 201 ? 50.199 30.289 27.824 1.00 13.70 201 HIS A O 1
ATOM 1572 N N . PRO A 1 202 ? 50.184 28.022 27.650 1.00 13.41 202 PRO A N 1
ATOM 1573 C CA . PRO A 1 202 ? 50.567 28.060 26.230 1.00 13.43 202 PRO A CA 1
ATOM 1574 C C . PRO A 1 202 ? 49.470 28.673 25.360 1.00 13.37 202 PRO A C 1
ATOM 1575 O O . PRO A 1 202 ? 48.287 28.553 25.683 1.00 13.26 202 PRO A O 1
ATOM 1579 N N . LEU A 1 203 ? 49.877 29.339 24.280 1.00 13.64 203 LEU A N 1
ATOM 1580 C CA . LEU A 1 203 ? 48.935 29.893 23.304 1.00 14.09 203 LEU A CA 1
ATOM 1581 C C . LEU A 1 203 ? 48.238 28.796 22.484 1.00 14.15 203 LEU A C 1
ATOM 1582 O O . LEU A 1 203 ? 47.097 28.973 22.051 1.00 14.10 203 LEU A O 1
ATOM 1587 N N . VAL A 1 204 ? 48.939 27.686 22.259 1.00 14.22 204 VAL A N 1
ATOM 1588 C CA . VAL A 1 204 ? 48.396 26.524 21.548 1.00 14.85 204 VAL A CA 1
ATOM 1589 C C . VAL A 1 204 ? 48.553 25.320 22.465 1.00 14.73 204 VAL A C 1
ATOM 1590 O O . VAL A 1 204 ? 49.662 25.038 22.945 1.00 14.95 204 VAL A O 1
ATOM 1594 N N . VAL A 1 205 ? 47.440 24.628 22.704 1.00 14.59 205 VAL A N 1
ATOM 1595 C CA . VAL A 1 205 ? 47.393 23.497 23.641 1.00 14.73 205 VAL A CA 1
ATOM 1596 C C . VAL A 1 205 ? 46.973 22.193 22.971 1.00 14.95 205 VAL A C 1
ATOM 1597 O O . VAL A 1 205 ? 46.210 22.205 22.005 1.00 15.24 205 VAL A O 1
ATOM 1601 N N . THR A 1 206 ? 47.470 21.078 23.502 1.00 15.20 206 THR A N 1
ATOM 1602 C CA . THR A 1 206 ? 47.060 19.741 23.067 1.00 15.56 206 THR A CA 1
ATOM 1603 C C . THR A 1 206 ? 46.004 19.201 24.030 1.00 15.55 206 THR A C 1
ATOM 1604 O O . THR A 1 206 ? 46.235 19.129 25.238 1.00 15.87 206 THR A O 1
ATOM 1608 N N . HIS A 1 207 ? 44.847 18.840 23.482 1.00 15.37 207 HIS A N 1
ATOM 1609 C CA . HIS A 1 207 ? 43.755 18.253 24.259 1.00 16.00 207 HIS A CA 1
ATOM 1610 C C . HIS A 1 207 ? 44.148 16.833 24.687 1.00 16.61 207 HIS A C 1
ATOM 1611 O O . HIS A 1 207 ? 44.536 16.033 23.837 1.00 16.79 207 HIS A O 1
ATOM 1618 N N . PRO A 1 208 ? 44.071 16.525 26.003 1.00 17.39 208 PRO A N 1
ATOM 1619 C CA . PRO A 1 208 ? 44.545 15.209 26.475 1.00 18.47 208 PRO A CA 1
ATOM 1620 C C . PRO A 1 208 ? 43.675 14.014 26.054 1.00 19.19 208 PRO A C 1
ATOM 1621 O O . PRO A 1 208 ? 44.169 12.881 26.015 1.00 20.45 208 PRO A O 1
ATOM 1625 N N . GLY A 1 209 ? 42.407 14.270 25.742 1.00 18.93 209 GLY A N 1
ATOM 1626 C CA . GLY A 1 209 ? 41.465 13.232 25.313 1.00 19.23 209 GLY A CA 1
ATOM 1627 C C . GLY A 1 209 ? 41.475 12.953 23.823 1.00 19.57 209 GLY A C 1
ATOM 1628 O O . GLY A 1 209 ? 41.476 11.792 23.407 1.00 20.75 209 GLY A O 1
ATOM 1629 N N . SER A 1 210 ? 41.480 14.019 23.020 1.00 19.15 210 SER A N 1
ATOM 1630 C CA . SER A 1 210 ? 41.428 13.915 21.559 1.00 18.52 210 SER A CA 1
ATOM 1631 C C . SER A 1 210 ? 42.814 13.885 20.909 1.00 17.91 210 SER A C 1
ATOM 1632 O O . SER A 1 210 ? 42.965 13.403 19.782 1.00 18.44 210 SER A O 1
ATOM 1635 N N . GLY A 1 211 ? 43.809 14.425 21.614 1.00 17.68 211 GLY A N 1
ATOM 1636 C CA . GLY A 1 211 ? 45.173 14.553 21.097 1.00 17.47 211 GLY A CA 1
ATOM 1637 C C . GLY A 1 211 ? 45.359 15.704 20.121 1.00 17.44 211 GLY A C 1
ATOM 1638 O O . GLY A 1 211 ? 46.447 15.876 19.562 1.00 17.98 211 GLY A O 1
ATOM 1639 N N . ARG A 1 212 ? 44.304 16.496 19.927 1.00 16.86 212 ARG A N 1
ATOM 1640 C CA . ARG A 1 212 ? 44.287 17.555 18.914 1.00 16.22 212 ARG A CA 1
ATOM 1641 C C . ARG A 1 212 ? 44.741 18.903 19.463 1.00 15.77 212 ARG A C 1
ATOM 1642 O O . ARG A 1 212 ? 44.519 19.211 20.641 1.00 16.56 212 ARG A O 1
ATOM 1650 N N . LYS A 1 213 ? 45.366 19.692 18.582 1.00 15.46 213 LYS A N 1
ATOM 1651 C CA A LYS A 1 213 ? 45.827 21.033 18.935 0.51 15.15 213 LYS A CA 1
ATOM 1652 C CA B LYS A 1 213 ? 45.847 21.043 18.886 0.49 15.40 213 LYS A CA 1
ATOM 1653 C C . LYS A 1 213 ? 44.711 22.061 18.800 1.00 14.81 213 LYS A C 1
ATOM 1654 O O . LYS A 1 213 ? 43.910 22.018 17.868 1.00 14.61 213 LYS A O 1
ATOM 1665 N N . GLY A 1 214 ? 44.658 22.980 19.757 1.00 14.42 214 GLY A N 1
ATOM 1666 C CA . GLY A 1 214 ? 43.688 24.069 19.724 1.00 14.02 214 GLY A CA 1
ATOM 1667 C C . GLY A 1 214 ? 44.282 25.380 20.189 1.00 13.67 214 GLY A C 1
ATOM 1668 O O . GLY A 1 214 ? 45.210 25.401 20.998 1.00 13.82 214 GLY A O 1
ATOM 1669 N N . LEU A 1 215 ? 43.752 26.477 19.659 1.00 13.45 215 LEU A N 1
ATOM 1670 C CA . LEU A 1 215 ? 44.093 27.811 20.147 1.00 13.48 215 LEU A CA 1
ATOM 1671 C C . LEU A 1 215 ? 43.604 27.969 21.585 1.00 13.42 215 LEU A C 1
ATOM 1672 O O . LEU A 1 215 ? 42.551 27.442 21.949 1.00 13.73 215 LEU A O 1
ATOM 1677 N N . TYR A 1 216 ? 44.383 28.673 22.402 1.00 13.22 216 TYR A N 1
ATOM 1678 C CA . TYR A 1 216 ? 44.019 28.879 23.796 1.00 13.62 216 TYR A CA 1
ATOM 1679 C C . TYR A 1 216 ? 44.263 30.319 24.209 1.00 13.89 216 TYR A C 1
ATOM 1680 O O . TYR A 1 216 ? 45.291 30.667 24.793 1.00 14.47 216 TYR A O 1
ATOM 1689 N N . VAL A 1 217 ? 43.300 31.161 23.864 1.00 14.42 217 VAL A N 1
ATOM 1690 C CA . VAL A 1 217 ? 43.341 32.580 24.192 1.00 14.97 217 VAL A CA 1
ATOM 1691 C C . VAL A 1 217 ? 41.894 33.061 24.339 1.00 14.90 217 VAL A C 1
ATOM 1692 O O . VAL A 1 217 ? 41.004 32.554 23.657 1.00 14.78 217 VAL A O 1
ATOM 1696 N N . ASN A 1 218 ? 41.656 34.005 25.246 1.00 15.21 218 ASN A N 1
ATOM 1697 C CA . ASN A 1 218 ? 40.319 34.595 25.403 1.00 15.61 218 ASN A CA 1
ATOM 1698 C C . ASN A 1 218 ? 40.408 36.019 25.934 1.00 16.08 218 ASN A C 1
ATOM 1699 O O . ASN A 1 218 ? 41.284 36.326 26.744 1.00 15.74 218 ASN A O 1
ATOM 1704 N N . GLN A 1 219 ? 39.489 36.868 25.475 1.00 17.21 219 GLN A N 1
ATOM 1705 C CA . GLN A 1 219 ? 39.511 38.305 25.779 1.00 18.65 219 GLN A CA 1
ATOM 1706 C C . GLN A 1 219 ? 39.211 38.658 27.240 1.00 18.36 219 GLN A C 1
ATOM 1707 O O . GLN A 1 219 ? 39.562 39.746 27.696 1.00 19.01 219 GLN A O 1
ATOM 1713 N N . VAL A 1 220 ? 38.564 37.742 27.960 1.00 17.97 220 VAL A N 1
ATOM 1714 C CA . VAL A 1 220 ? 38.146 37.986 29.341 1.00 17.54 220 VAL A CA 1
ATOM 1715 C C . VAL A 1 220 ? 39.334 37.878 30.302 1.00 17.53 220 VAL A C 1
ATOM 1716 O O . VAL A 1 220 ? 39.541 38.768 31.133 1.00 18.17 220 VAL A O 1
ATOM 1720 N N . TYR A 1 221 ? 40.119 36.810 30.163 1.00 17.00 221 TYR A N 1
ATOM 1721 C CA . TYR A 1 221 ? 41.186 36.510 31.122 1.00 16.89 221 TYR A CA 1
ATOM 1722 C C . TYR A 1 221 ? 42.612 36.753 30.644 1.00 16.59 221 TYR A C 1
ATOM 1723 O O . TYR A 1 221 ? 43.508 36.912 31.472 1.00 16.88 221 TYR A O 1
ATOM 1732 N N . CYS A 1 222 ? 42.828 36.786 29.331 1.00 16.66 222 CYS A N 1
ATOM 1733 C CA . CYS A 1 222 ? 44.176 37.022 28.809 1.00 16.74 222 CYS A CA 1
ATOM 1734 C C . CYS A 1 222 ? 44.572 38.488 28.919 1.00 17.35 222 CYS A C 1
ATOM 1735 O O . CYS A 1 222 ? 43.825 39.384 28.513 1.00 17.24 222 CYS A O 1
ATOM 1738 N N . GLN A 1 223 ? 4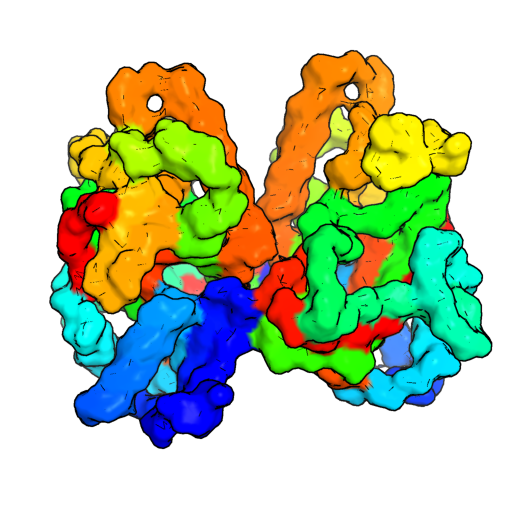5.753 38.714 29.490 1.00 18.04 223 GLN A N 1
ATOM 1739 C CA . GLN A 1 223 ? 46.250 40.062 29.764 1.00 18.97 223 GLN A CA 1
ATOM 1740 C C . GLN A 1 223 ? 47.249 40.525 28.719 1.00 18.92 223 GLN A C 1
ATOM 1741 O O . GLN A 1 223 ? 47.139 41.636 28.190 1.00 19.41 223 GLN A O 1
ATOM 1747 N N . ARG A 1 224 ? 48.217 39.661 28.427 1.00 18.42 224 ARG A N 1
ATOM 1748 C CA . ARG A 1 224 ? 49.266 39.939 27.456 1.00 18.36 224 ARG A CA 1
ATOM 1749 C C . ARG A 1 224 ? 49.973 38.643 27.101 1.00 17.49 224 ARG A C 1
ATOM 1750 O O . ARG A 1 224 ? 49.831 37.621 27.781 1.00 18.45 224 ARG A O 1
ATOM 1758 N N . ILE A 1 225 ? 50.746 38.713 26.032 1.00 16.57 225 ILE A N 1
ATOM 1759 C CA A ILE A 1 225 ? 51.637 37.623 25.594 0.91 16.18 225 ILE A CA 1
ATOM 1760 C CA B ILE A 1 225 ? 51.577 37.605 25.658 0.09 16.23 225 ILE A CA 1
ATOM 1761 C C . ILE A 1 225 ? 52.900 37.706 26.441 1.00 15.88 225 ILE A C 1
ATOM 1762 O O . ILE A 1 225 ? 53.498 38.779 26.553 1.00 15.61 225 ILE A O 1
ATOM 1771 N N . GLU A 1 226 ? 53.298 36.583 27.045 1.00 15.35 226 GLU A N 1
ATOM 1772 C CA . GLU A 1 226 ? 54.441 36.570 27.963 1.00 15.21 226 GLU A CA 1
ATOM 1773 C C . GLU A 1 226 ? 55.730 37.017 27.285 1.00 15.00 226 GLU A C 1
ATOM 1774 O O . GLU A 1 226 ? 56.093 36.504 26.225 1.00 15.33 226 GLU A O 1
ATOM 1780 N N . GLY A 1 227 ? 56.398 37.984 27.917 1.00 14.96 227 GLY A N 1
ATOM 1781 C CA . GLY A 1 227 ? 57.642 38.554 27.400 1.00 15.29 227 GLY A CA 1
ATOM 1782 C C . GLY A 1 227 ? 57.457 39.811 26.569 1.00 15.73 227 GLY A C 1
ATOM 1783 O O . GLY A 1 227 ? 58.405 40.566 26.375 1.00 15.95 227 GLY A O 1
ATOM 1784 N N . MET A 1 228 ? 56.244 40.030 26.073 1.00 15.50 228 MET A N 1
ATOM 1785 C CA . MET A 1 228 ? 55.961 41.186 25.231 1.00 15.52 228 MET A CA 1
ATOM 1786 C C . MET A 1 228 ? 55.429 42.355 26.045 1.00 16.17 228 MET A C 1
ATOM 1787 O O . MET A 1 228 ? 54.877 42.172 27.133 1.00 16.68 228 MET A O 1
ATOM 1792 N N . THR A 1 229 ? 55.586 43.558 25.498 1.00 16.94 229 THR A N 1
ATOM 1793 C CA . THR A 1 229 ? 54.970 44.757 26.065 1.00 18.10 229 THR A CA 1
ATOM 1794 C C . THR A 1 229 ? 53.470 44.741 25.751 1.00 19.17 229 THR A C 1
ATOM 1795 O O . THR A 1 229 ? 53.019 43.967 24.900 1.00 18.90 229 THR A O 1
ATOM 1799 N N . ASP A 1 230 ? 52.703 45.601 26.423 1.00 20.54 230 ASP A N 1
ATOM 1800 C CA . ASP A 1 230 ? 51.277 45.742 26.132 1.00 22.16 230 ASP A CA 1
ATOM 1801 C C . ASP A 1 230 ? 51.031 46.160 24.675 1.00 21.12 230 ASP A C 1
ATOM 1802 O O . ASP A 1 230 ? 50.158 45.597 24.011 1.00 21.39 230 ASP A O 1
ATOM 1807 N N . ALA A 1 231 ? 51.824 47.118 24.186 1.00 20.48 231 ALA A N 1
ATOM 1808 C CA . ALA A 1 231 ? 51.723 47.603 22.803 1.00 19.53 231 ALA A CA 1
ATOM 1809 C C . ALA A 1 231 ? 51.994 46.506 21.768 1.00 18.75 231 ALA A C 1
ATOM 1810 O O . ALA A 1 231 ? 51.336 46.461 20.733 1.00 18.47 231 ALA A O 1
ATOM 1812 N N . GLU A 1 232 ? 52.952 45.626 22.064 1.00 17.95 232 GLU A N 1
ATOM 1813 C CA . GLU A 1 232 ? 53.267 44.480 21.207 1.00 17.54 232 GLU A CA 1
ATOM 1814 C C . GLU A 1 232 ? 52.182 43.402 21.250 1.00 17.87 232 GLU A C 1
ATOM 1815 O O . GLU A 1 232 ? 51.840 42.831 20.208 1.00 17.43 232 GLU A O 1
ATOM 1821 N N . SER A 1 233 ? 51.657 43.144 22.454 1.00 18.54 233 SER A N 1
ATOM 1822 C CA A SER A 1 233 ? 50.681 42.074 22.682 0.59 19.37 233 SER A CA 1
ATOM 1823 C CA B SER A 1 233 ? 50.680 42.074 22.691 0.41 19.37 233 SER A CA 1
ATOM 1824 C C . SER A 1 233 ? 49.291 42.401 22.155 1.00 19.94 233 SER A C 1
ATOM 1825 O O . SER A 1 233 ? 48.664 41.555 21.508 1.00 19.86 233 SER A O 1
ATOM 1830 N N . LYS A 1 234 ? 48.821 43.621 22.445 1.00 21.40 234 LYS A N 1
ATOM 1831 C CA . LYS A 1 234 ? 47.458 44.064 22.099 1.00 23.09 234 LYS A CA 1
ATOM 1832 C C . LYS A 1 234 ? 47.004 43.721 20.669 1.00 23.26 234 LYS A C 1
ATOM 1833 O O . LYS A 1 234 ? 45.944 43.111 20.527 1.00 23.66 234 LYS A O 1
ATOM 1839 N N . PRO A 1 235 ? 47.798 44.077 19.621 1.00 23.18 235 PRO A N 1
ATOM 1840 C CA . PRO A 1 235 ? 47.349 43.760 18.257 1.00 23.03 235 PRO A CA 1
ATOM 1841 C C . PRO A 1 235 ? 47.289 42.266 17.910 1.00 22.55 235 PRO A C 1
ATOM 1842 O O . PRO A 1 235 ? 46.360 41.858 17.210 1.00 22.00 235 PRO A O 1
ATOM 1846 N N . LEU A 1 236 ? 48.253 41.473 18.394 1.00 21.14 236 LEU A N 1
ATOM 1847 C CA . LEU A 1 236 ? 48.302 40.025 18.126 1.00 20.55 236 LEU A CA 1
ATOM 1848 C C . LEU A 1 236 ? 47.153 39.278 18.802 1.00 19.22 236 LEU A C 1
ATOM 1849 O O . LEU A 1 236 ? 46.497 38.439 18.169 1.00 18.40 236 LEU A O 1
ATOM 1854 N N . LEU A 1 237 ? 46.912 39.596 20.073 1.00 18.69 237 LEU A N 1
ATOM 1855 C CA . LEU A 1 237 ? 45.769 39.050 20.811 1.00 18.46 237 LEU A CA 1
ATOM 1856 C C . LEU A 1 237 ? 44.446 39.470 20.182 1.00 18.30 237 LEU A C 1
ATOM 1857 O O . LEU A 1 237 ? 43.561 38.628 20.013 1.00 17.22 237 LEU A O 1
ATOM 1862 N N . GLN A 1 238 ? 44.335 40.748 19.797 1.00 18.21 238 GLN A N 1
ATOM 1863 C CA . GLN A 1 238 ? 43.117 41.260 19.148 1.00 18.34 238 GLN A CA 1
ATOM 1864 C C . GLN A 1 238 ? 42.814 40.533 17.841 1.00 17.18 238 GLN A C 1
ATOM 1865 O O . GLN A 1 238 ? 41.657 40.173 17.591 1.00 16.86 238 GLN A O 1
ATOM 1871 N N . PHE A 1 239 ? 43.843 40.296 17.023 1.00 16.16 239 PHE A N 1
ATOM 1872 C CA . PHE A 1 239 ? 43.650 39.505 15.811 1.00 15.33 239 PHE A CA 1
ATOM 1873 C C . PHE A 1 239 ? 43.127 38.104 16.141 1.00 14.88 239 PHE A C 1
ATOM 1874 O O . PHE A 1 239 ? 42.216 37.605 15.480 1.00 14.36 239 PHE A O 1
ATOM 1882 N N . LEU A 1 240 ? 43.719 37.472 17.152 1.00 14.87 240 LEU A N 1
ATOM 1883 C CA . LEU A 1 240 ? 43.329 36.114 17.509 1.00 14.65 240 LEU A CA 1
ATOM 1884 C C . LEU A 1 240 ? 41.897 36.039 18.037 1.00 14.95 240 LEU A C 1
ATOM 1885 O O . LEU A 1 240 ? 41.192 35.082 17.737 1.00 14.83 240 LEU A O 1
ATOM 1890 N N . TYR A 1 241 ? 41.468 37.057 18.787 1.00 15.05 241 TYR A N 1
ATOM 1891 C CA . TYR A 1 241 ? 40.068 37.136 19.235 1.00 15.37 241 TYR A CA 1
ATOM 1892 C C . TYR A 1 241 ? 39.115 37.261 18.049 1.00 15.67 241 TYR A C 1
ATOM 1893 O O . TYR A 1 241 ? 38.116 36.549 17.979 1.00 16.04 241 TYR A O 1
ATOM 1902 N N . GLU A 1 242 ? 39.444 38.150 17.111 1.00 16.04 242 GLU A N 1
ATOM 1903 C CA . GLU A 1 242 ? 38.631 38.356 15.910 1.00 16.30 242 GLU A CA 1
ATOM 1904 C C . GLU A 1 242 ? 38.600 37.114 15.025 1.00 15.82 242 GLU A C 1
ATOM 1905 O O . GLU A 1 242 ? 37.558 36.784 14.457 1.00 16.07 242 GLU A O 1
ATOM 1911 N N . HIS A 1 243 ? 39.736 36.422 14.927 1.00 14.91 243 HIS A N 1
ATOM 1912 C CA . HIS A 1 243 ? 39.823 35.193 14.149 1.00 14.69 243 HIS A CA 1
ATOM 1913 C C . HIS A 1 243 ? 38.977 34.075 14.759 1.00 14.52 243 HIS A C 1
ATOM 1914 O O . HIS A 1 243 ? 38.145 33.484 14.069 1.00 14.30 243 HIS A O 1
ATOM 1921 N N . ALA A 1 244 ? 39.190 33.804 16.047 1.00 14.37 244 ALA A N 1
ATOM 1922 C CA . ALA A 1 244 ? 38.500 32.715 16.744 1.00 14.11 244 ALA A CA 1
ATOM 1923 C C . ALA A 1 244 ? 36.984 32.891 16.760 1.00 14.36 244 ALA A C 1
ATOM 1924 O O . ALA A 1 244 ? 36.245 31.913 16.652 1.00 14.08 244 ALA A O 1
ATOM 1926 N N . THR A 1 245 ? 36.537 34.142 16.848 1.00 14.26 245 THR A N 1
ATOM 1927 C CA . THR A 1 245 ? 35.110 34.452 17.013 1.00 14.27 245 THR A CA 1
ATOM 1928 C C . THR A 1 245 ? 34.378 34.726 15.692 1.00 14.66 245 THR A C 1
ATOM 1929 O O . THR A 1 245 ? 33.223 35.172 15.697 1.00 14.82 245 THR A O 1
ATOM 1933 N N . ARG A 1 246 ? 35.046 34.447 14.568 1.00 14.82 246 ARG A N 1
ATOM 1934 C CA . ARG A 1 246 ? 34.413 34.474 13.249 1.00 15.40 246 ARG A CA 1
ATOM 1935 C C . ARG A 1 246 ? 33.143 33.627 13.280 1.00 15.01 246 ARG A C 1
ATOM 1936 O O . ARG A 1 246 ? 33.145 32.517 13.825 1.00 14.79 246 ARG A O 1
ATOM 1944 N N . PHE A 1 247 ? 32.059 34.163 12.720 1.00 14.93 247 PHE A N 1
ATOM 1945 C CA . PHE A 1 247 ? 30.740 33.528 12.812 1.00 14.75 247 PHE A CA 1
ATOM 1946 C C . PHE A 1 247 ? 30.736 32.093 12.281 1.00 14.67 247 PHE A C 1
ATOM 1947 O O . PHE A 1 247 ? 30.047 31.231 12.825 1.00 14.52 247 PHE A O 1
ATOM 1955 N N . ASP A 1 248 ? 31.526 31.845 11.238 1.00 15.26 248 ASP A N 1
ATOM 1956 C CA . ASP A 1 248 ? 31.608 30.506 10.640 1.00 15.89 248 ASP A CA 1
ATOM 1957 C C . ASP A 1 248 ? 32.280 29.448 11.528 1.00 15.17 248 ASP A C 1
ATOM 1958 O O . ASP A 1 248 ? 32.240 28.262 11.208 1.00 15.25 248 ASP A O 1
ATOM 1963 N N . PHE A 1 249 ? 32.869 29.872 12.646 1.00 14.36 249 PHE A N 1
ATOM 1964 C CA . PHE A 1 249 ? 33.477 28.931 13.596 1.00 13.69 249 PHE A CA 1
ATOM 1965 C C . PHE A 1 249 ? 32.557 28.595 14.772 1.00 13.60 249 PHE A C 1
ATOM 1966 O O . PHE A 1 249 ? 32.946 27.834 15.671 1.00 13.16 249 PHE A O 1
ATOM 1974 N N . THR A 1 250 ? 31.347 29.152 14.751 1.00 13.29 250 THR A N 1
ATOM 1975 C CA . THR A 1 250 ? 30.421 29.094 15.885 1.00 13.39 250 THR A CA 1
ATOM 1976 C C . THR A 1 250 ? 29.260 28.121 15.694 1.00 13.56 250 THR A C 1
ATOM 1977 O O . THR A 1 250 ? 29.009 27.624 14.592 1.00 13.75 250 THR A O 1
ATOM 1981 N N . CYS A 1 251 ? 28.573 27.844 16.800 1.00 13.59 251 CYS A N 1
ATOM 1982 C CA . CYS A 1 251 ? 27.216 27.309 16.767 1.00 13.70 251 CYS A CA 1
ATOM 1983 C C . CYS A 1 251 ? 26.388 28.035 17.814 1.00 13.81 251 CYS A C 1
ATOM 1984 O O . CYS A 1 251 ? 26.933 28.745 18.663 1.00 13.69 251 CYS A O 1
ATOM 1987 N N . ARG A 1 252 ? 25.073 27.864 17.733 1.00 13.79 252 ARG A N 1
ATOM 1988 C CA . ARG A 1 252 ? 24.152 28.530 18.640 1.00 13.96 252 ARG A CA 1
ATOM 1989 C C . ARG A 1 252 ? 23.208 27.492 19.223 1.00 14.24 252 ARG A C 1
ATOM 1990 O O . ARG A 1 252 ? 22.510 26.791 18.480 1.00 14.49 252 ARG A O 1
ATOM 1998 N N . VAL A 1 253 ? 23.210 27.393 20.550 1.00 14.44 253 VAL A N 1
ATOM 1999 C CA . VAL A 1 253 ? 22.403 26.408 21.265 1.00 14.72 253 VAL A CA 1
ATOM 2000 C C . VAL A 1 253 ? 21.200 27.103 21.885 1.00 14.75 253 VAL A C 1
ATOM 2001 O O . VAL A 1 253 ? 21.349 28.053 22.659 1.00 14.60 253 VAL A O 1
ATOM 2005 N N . ARG A 1 254 ? 20.017 26.620 21.517 1.00 15.55 254 ARG A N 1
ATOM 2006 C CA . ARG A 1 254 ? 18.763 27.039 22.120 1.00 16.04 254 ARG A CA 1
ATOM 2007 C C . ARG A 1 254 ? 18.448 26.123 23.302 1.00 16.26 254 ARG A C 1
ATOM 2008 O O . ARG A 1 254 ? 18.593 24.900 23.202 1.00 16.93 254 ARG A O 1
ATOM 2016 N N . TRP A 1 255 ? 18.020 26.727 24.409 1.00 15.80 255 TRP A N 1
ATOM 2017 C CA . TRP A 1 255 ? 17.694 25.992 25.628 1.00 16.23 255 TRP A CA 1
ATOM 2018 C C . TRP A 1 255 ? 16.208 25.715 25.760 1.00 17.25 255 TRP A C 1
ATOM 2019 O O . TRP A 1 255 ? 15.368 26.542 25.395 1.00 18.21 255 TRP A O 1
ATOM 2030 N N . LYS A 1 256 ? 15.914 24.532 26.287 1.00 18.12 256 LYS A N 1
ATOM 2031 C CA . LYS A 1 256 ? 14.572 24.133 26.692 1.00 19.51 256 LYS A CA 1
ATOM 2032 C C . LYS A 1 256 ? 14.698 23.522 28.081 1.00 19.18 256 LYS A C 1
ATOM 2033 O O . LYS A 1 256 ? 15.750 22.986 28.424 1.00 18.72 256 LYS A O 1
ATOM 2039 N N . LYS A 1 257 ? 13.632 23.615 28.879 1.00 19.26 257 LYS A N 1
ATOM 2040 C CA . LYS A 1 257 ? 13.552 22.956 30.187 1.00 19.26 257 LYS A CA 1
ATOM 2041 C C . LYS A 1 257 ? 14.067 21.514 30.103 1.00 18.31 257 LYS A C 1
ATOM 2042 O O . LYS A 1 257 ? 13.712 20.772 29.182 1.00 18.19 257 LYS A O 1
ATOM 2048 N N . ASP A 1 258 ? 14.934 21.160 31.053 1.00 17.48 258 ASP A N 1
ATOM 2049 C CA . ASP A 1 258 ? 15.504 19.807 31.213 1.00 17.12 258 ASP A CA 1
ATOM 2050 C C . ASP A 1 258 ? 16.548 19.417 30.164 1.00 16.35 258 ASP A C 1
ATOM 2051 O O . ASP A 1 258 ? 16.915 18.248 30.056 1.00 16.45 258 ASP A O 1
ATOM 2056 N N . GLN A 1 259 ? 17.029 20.392 29.394 1.00 15.52 259 GLN A N 1
ATOM 2057 C CA . GLN A 1 259 ? 18.167 20.151 28.512 1.00 15.12 259 GLN A CA 1
ATOM 2058 C C . GLN A 1 259 ? 19.442 20.125 29.342 1.00 14.46 259 GLN A C 1
ATOM 2059 O O . GLN A 1 259 ? 19.697 21.036 30.132 1.00 14.32 259 GLN A O 1
ATOM 2065 N N . VAL A 1 260 ? 20.225 19.065 29.160 1.00 13.78 260 VAL A N 1
ATOM 2066 C CA . VAL A 1 260 ? 21.514 18.909 29.826 1.00 13.55 260 VAL A CA 1
ATOM 2067 C C . VAL A 1 260 ? 22.611 19.029 28.775 1.00 13.54 260 VAL A C 1
ATOM 2068 O O . VAL A 1 260 ? 22.608 18.287 27.795 1.00 14.26 260 VAL A O 1
ATOM 2072 N N . LEU A 1 261 ? 23.538 19.960 28.988 1.00 12.94 261 LEU A N 1
ATOM 2073 C CA . LEU A 1 261 ? 24.598 20.236 28.016 1.00 12.79 261 LEU A CA 1
ATOM 2074 C C . LEU A 1 261 ? 25.975 20.094 28.648 1.00 12.91 261 LEU A C 1
ATOM 2075 O O . LEU A 1 261 ? 26.178 20.495 29.789 1.00 13.31 261 LEU A O 1
ATOM 2080 N N . VAL A 1 262 ? 26.914 19.533 27.888 1.00 12.75 262 VAL A N 1
ATOM 2081 C CA . VAL A 1 262 ? 28.311 19.433 28.315 1.00 12.84 262 VAL A CA 1
ATOM 2082 C C . VAL A 1 262 ? 29.171 20.148 27.274 1.00 12.87 262 VAL A C 1
ATOM 2083 O O . VAL A 1 262 ? 29.067 19.859 26.077 1.00 13.21 262 VAL A O 1
ATOM 2087 N N . TRP A 1 263 ? 29.996 21.091 27.724 1.00 12.91 263 TRP A N 1
ATOM 2088 C CA . TRP A 1 263 ? 30.983 21.693 26.825 1.00 13.17 263 TRP A CA 1
ATOM 2089 C C . TRP A 1 263 ? 32.390 21.381 27.276 1.00 13.29 263 TRP A C 1
ATOM 2090 O O . TRP A 1 263 ? 32.655 21.239 28.474 1.00 13.40 263 TRP A O 1
ATOM 2101 N N . ASP A 1 264 ? 33.288 21.282 26.299 1.00 13.35 264 ASP A N 1
ATOM 2102 C CA . ASP A 1 264 ? 34.694 21.085 26.575 1.00 13.63 264 ASP A CA 1
ATOM 2103 C C . ASP A 1 264 ? 35.333 22.427 26.857 1.00 13.36 264 ASP A C 1
ATOM 2104 O O . ASP A 1 264 ? 35.352 23.315 25.997 1.00 13.37 264 ASP A O 1
ATOM 2109 N N . ASN A 1 265 ? 35.853 22.578 28.071 1.00 13.38 265 ASN A N 1
ATOM 2110 C CA . ASN A 1 265 ? 36.330 23.878 28.518 1.00 13.68 265 ASN A CA 1
ATOM 2111 C C . ASN A 1 265 ? 37.726 24.234 27.985 1.00 13.78 265 ASN A C 1
ATOM 2112 O O . ASN A 1 265 ? 38.164 25.381 28.112 1.00 14.18 265 ASN A O 1
ATOM 2117 N N . LEU A 1 266 ? 38.405 23.260 27.383 1.00 13.80 266 LEU A N 1
ATOM 2118 C CA . LEU A 1 266 ? 39.728 23.492 26.805 1.00 14.21 266 LEU A CA 1
ATOM 2119 C C . LEU A 1 266 ? 39.671 23.896 25.332 1.00 14.36 266 LEU A C 1
ATOM 2120 O O . LEU A 1 266 ? 40.367 24.833 24.922 1.00 14.94 266 LEU A O 1
ATOM 2125 N N . CYS A 1 267 ? 38.851 23.195 24.545 1.00 14.27 267 CYS A N 1
ATOM 2126 C CA . CYS A 1 267 ? 38.857 23.358 23.084 1.00 14.12 267 CYS A CA 1
ATOM 2127 C C . CYS A 1 267 ? 37.689 24.167 22.504 1.00 13.97 267 CYS A C 1
ATOM 2128 O O . CYS A 1 267 ? 37.567 24.287 21.283 1.00 13.53 267 CYS A O 1
ATOM 2131 N N . THR A 1 268 ? 36.828 24.689 23.374 1.00 13.65 268 THR A N 1
ATOM 2132 C CA . THR A 1 268 ? 35.756 25.594 22.951 1.00 13.68 268 THR A CA 1
ATOM 2133 C C . THR A 1 268 ? 35.831 26.922 23.683 1.00 13.68 268 THR A C 1
ATOM 2134 O O . THR A 1 268 ? 36.516 27.052 24.702 1.00 13.57 268 THR A O 1
ATOM 2138 N N . MET A 1 269 ? 35.148 27.913 23.119 1.00 13.86 269 MET A N 1
ATOM 2139 C CA . MET A 1 269 ? 34.756 29.100 23.857 1.00 14.00 269 MET A CA 1
ATOM 2140 C C . MET A 1 269 ? 33.241 29.208 23.800 1.00 13.76 269 MET A C 1
ATOM 2141 O O . MET A 1 269 ? 32.593 28.568 22.968 1.00 12.92 269 MET A O 1
ATOM 2146 N N . HIS A 1 270 ? 32.680 29.989 24.715 1.00 13.87 270 HIS A N 1
ATOM 2147 C CA . HIS A 1 270 ? 31.233 30.187 24.769 1.00 14.34 270 HIS A CA 1
ATOM 2148 C C . HIS A 1 270 ? 30.881 31.622 25.129 1.00 14.81 270 HIS A C 1
ATOM 2149 O O . HIS A 1 270 ? 31.739 32.392 25.579 1.00 14.83 270 HIS A O 1
ATOM 2156 N N . ARG A 1 271 ? 29.614 31.975 24.911 1.00 15.57 271 ARG A N 1
ATOM 2157 C CA . ARG A 1 271 ? 29.135 33.336 25.095 1.00 16.61 271 ARG A CA 1
ATOM 2158 C C . ARG A 1 271 ? 27.651 33.324 25.443 1.00 16.28 271 ARG A C 1
ATOM 2159 O O . ARG A 1 271 ? 26.843 32.690 24.753 1.00 16.01 271 ARG A O 1
ATOM 2167 N N . ALA A 1 272 ? 27.302 34.039 26.511 1.00 16.52 272 ALA A N 1
ATOM 2168 C CA . ALA A 1 272 ? 25.907 34.297 26.851 1.00 16.90 272 ALA A CA 1
ATOM 2169 C C . ALA A 1 272 ? 25.318 35.312 25.872 1.00 16.81 272 ALA A C 1
ATOM 2170 O O . ALA A 1 272 ? 26.044 36.161 25.338 1.00 17.77 272 ALA A O 1
ATOM 2172 N N . VAL A 1 273 ? 24.012 35.203 25.623 1.00 16.52 273 VAL A N 1
ATOM 2173 C CA . VAL A 1 273 ? 23.284 36.178 24.798 1.00 16.86 273 VAL A CA 1
ATOM 2174 C C . VAL A 1 273 ? 22.240 36.886 25.674 1.00 17.30 273 VAL A C 1
ATOM 2175 O O . VAL A 1 273 ? 21.289 36.241 26.125 1.00 17.45 273 VAL A O 1
ATOM 2179 N N . PRO A 1 274 ? 22.424 38.205 25.925 1.00 17.72 274 PRO A N 1
ATOM 2180 C CA . PRO A 1 274 ? 21.522 38.963 26.801 1.00 18.22 274 PRO A CA 1
ATOM 2181 C C . PRO A 1 274 ? 20.302 39.547 26.072 1.00 18.36 274 PRO A C 1
ATOM 2182 O O . PRO A 1 274 ? 20.113 40.771 26.043 1.00 19.82 274 PRO A O 1
ATOM 2186 N N . ASP A 1 275 ? 19.481 38.668 25.501 1.00 17.87 275 ASP A N 1
ATOM 2187 C CA . ASP A 1 275 ? 18.306 39.081 24.718 1.00 17.59 275 ASP A CA 1
ATOM 2188 C C . ASP A 1 275 ? 16.979 38.680 25.381 1.00 17.92 275 ASP A C 1
ATOM 2189 O O . ASP A 1 275 ? 15.999 38.374 24.696 1.00 18.09 275 ASP A O 1
ATOM 2194 N N . TYR A 1 276 ? 16.951 38.688 26.711 1.00 17.92 276 TYR A N 1
ATOM 2195 C CA . TYR A 1 276 ? 15.775 38.234 27.459 1.00 17.96 276 TYR A CA 1
ATOM 2196 C C . TYR A 1 276 ? 15.459 39.140 28.660 1.00 18.54 276 TYR A C 1
ATOM 2197 O O . TYR A 1 276 ? 14.974 38.667 29.696 1.00 19.33 276 TYR A O 1
ATOM 2206 N N . ALA A 1 277 ? 15.711 40.443 28.508 1.00 19.48 277 ALA A N 1
ATOM 2207 C CA . ALA A 1 277 ? 15.379 41.423 29.554 1.00 20.33 277 ALA A CA 1
ATOM 2208 C C . ALA A 1 277 ? 13.915 41.274 29.967 1.00 20.85 277 ALA A C 1
ATOM 2209 O O . ALA A 1 277 ? 13.026 41.180 29.114 1.00 21.58 277 ALA A O 1
ATOM 2211 N N . GLY A 1 278 ? 13.682 41.204 31.276 1.00 21.88 278 GLY A N 1
ATOM 2212 C CA . GLY A 1 278 ? 12.335 41.023 31.815 1.00 21.93 278 GLY A CA 1
ATOM 2213 C C . GLY A 1 278 ? 11.898 39.586 32.026 1.00 22.64 278 GLY A C 1
ATOM 2214 O O . GLY A 1 278 ? 10.813 39.345 32.565 1.00 23.96 278 GLY A O 1
ATOM 2215 N N . LYS A 1 279 ? 12.741 38.636 31.611 1.00 22.02 279 LYS A N 1
ATOM 2216 C CA . LYS A 1 279 ? 12.437 37.205 31.701 1.00 21.78 279 LYS A CA 1
ATOM 2217 C C . LYS A 1 279 ? 13.375 36.482 32.664 1.00 20.93 279 LYS A C 1
ATOM 2218 O O . LYS A 1 279 ? 14.586 36.733 32.685 1.00 21.66 279 LYS A O 1
ATOM 2224 N N . PHE A 1 280 ? 12.793 35.587 33.459 1.00 20.31 280 PHE A N 1
ATOM 2225 C CA . PHE A 1 280 ? 13.539 34.730 34.376 1.00 19.79 280 PHE A CA 1
ATOM 2226 C C . PHE A 1 280 ? 14.323 33.678 33.593 1.00 19.00 280 PHE A C 1
ATOM 2227 O O . PHE A 1 280 ? 13.801 33.092 32.645 1.00 19.67 280 PHE A O 1
ATOM 2235 N N . ARG A 1 281 ? 15.578 33.466 33.987 1.00 18.29 281 ARG A N 1
ATOM 2236 C CA . ARG A 1 281 ? 16.419 32.429 33.383 1.00 17.56 281 ARG A CA 1
ATOM 2237 C C . ARG A 1 281 ? 17.277 31.770 34.448 1.00 17.63 281 ARG A C 1
ATOM 2238 O O . ARG A 1 281 ? 18.069 32.437 35.123 1.00 18.31 281 ARG A O 1
ATOM 2246 N N . TYR A 1 282 ? 17.112 30.457 34.582 1.00 17.12 282 TYR A N 1
ATOM 2247 C CA . TYR A 1 282 ? 17.791 29.694 35.617 1.00 17.05 282 TYR A CA 1
ATOM 2248 C C . TYR A 1 282 ? 18.302 28.367 35.087 1.00 16.42 282 TYR A C 1
ATOM 2249 O O . TYR A 1 282 ? 17.534 27.525 34.610 1.00 16.03 282 TYR A O 1
ATOM 2258 N N . LEU A 1 283 ? 19.622 28.225 35.165 1.00 16.07 283 LEU A N 1
ATOM 2259 C CA . LEU A 1 283 ? 20.315 26.983 34.859 1.00 15.75 283 LEU A CA 1
ATOM 2260 C C . LEU A 1 283 ? 21.256 26.643 36.005 1.00 15.70 283 LEU A C 1
ATOM 2261 O O . LEU A 1 283 ? 21.765 27.533 36.695 1.00 16.12 283 LEU A O 1
ATOM 2266 N N . THR A 1 284 ? 21.463 25.351 36.222 1.00 15.68 284 THR A N 1
ATOM 2267 C CA . THR A 1 284 ? 22.473 24.899 37.176 1.00 15.74 284 THR A CA 1
ATOM 2268 C C . THR A 1 284 ? 23.654 24.329 36.412 1.00 15.94 284 THR A C 1
ATOM 2269 O O . THR A 1 284 ? 23.537 23.996 35.230 1.00 15.76 284 THR A O 1
ATOM 2273 N N . ARG A 1 285 ? 24.790 24.224 37.093 1.00 16.27 285 ARG A N 1
ATOM 2274 C CA . ARG A 1 285 ? 26.007 23.734 36.467 1.00 16.77 285 ARG A CA 1
ATOM 2275 C C . ARG A 1 285 ? 26.959 23.081 37.450 1.00 16.58 285 ARG A C 1
ATOM 2276 O O . ARG A 1 285 ? 27.130 23.545 38.581 1.00 17.04 285 ARG A O 1
ATOM 2284 N N . THR A 1 286 ? 27.580 22.007 36.990 1.00 16.40 286 THR A N 1
ATOM 2285 C CA . THR A 1 286 ? 28.663 21.367 37.717 1.00 16.43 286 THR A CA 1
ATOM 2286 C C . THR A 1 286 ? 29.927 21.507 36.879 1.00 16.90 286 THR A C 1
ATOM 2287 O O . THR A 1 286 ? 29.876 21.487 35.644 1.00 17.80 286 THR A O 1
ATOM 2291 N N . THR A 1 287 ? 31.054 21.647 37.566 1.00 16.90 287 THR A N 1
ATOM 2292 C CA . THR A 1 287 ? 32.330 21.896 36.922 1.00 17.54 287 THR A CA 1
ATOM 2293 C C . THR A 1 287 ? 33.225 20.668 37.067 1.00 17.62 287 THR A C 1
ATOM 2294 O O . THR A 1 287 ? 33.434 20.172 38.177 1.00 18.36 287 THR A O 1
ATOM 2298 N N . VAL A 1 288 ? 33.726 20.181 35.932 1.00 17.14 288 VAL A N 1
ATOM 2299 C CA . VAL A 1 288 ? 34.632 19.033 35.880 1.00 16.73 288 VAL A CA 1
ATOM 2300 C C . VAL A 1 288 ? 36.067 19.559 35.921 1.00 16.47 288 VAL A C 1
ATOM 2301 O O . VAL A 1 288 ? 36.459 20.356 35.070 1.00 15.98 288 VAL A O 1
ATOM 2305 N N . GLY A 1 289 ? 36.833 19.123 36.922 1.00 16.61 289 GLY A N 1
ATOM 2306 C CA . GLY A 1 289 ? 38.222 19.556 37.099 1.00 16.78 289 GLY A CA 1
ATOM 2307 C C . GLY A 1 289 ? 39.124 19.140 35.955 1.00 16.82 289 GLY A C 1
ATOM 2308 O O . GLY A 1 289 ? 38.933 18.078 35.355 1.00 16.80 289 GLY A O 1
ATOM 2309 N N . GLY A 1 290 ? 40.096 19.996 35.645 1.00 17.24 290 GLY A N 1
ATOM 2310 C CA . GLY A 1 290 ? 41.067 19.721 34.595 1.00 17.56 290 GLY A CA 1
ATOM 2311 C C . GLY A 1 290 ? 42.488 19.662 35.117 1.00 18.05 290 GLY A C 1
ATOM 2312 O O . GLY A 1 290 ? 42.728 19.786 36.322 1.00 18.76 290 GLY A O 1
ATOM 2313 N N . VAL A 1 291 ? 43.424 19.458 34.196 1.00 18.29 291 VAL A N 1
ATOM 2314 C CA . VAL A 1 291 ? 44.855 19.487 34.508 1.00 18.79 291 VAL A CA 1
ATOM 2315 C C . VAL A 1 291 ? 45.505 20.632 33.735 1.00 17.91 291 VAL A C 1
ATOM 2316 O O . VAL A 1 291 ? 44.955 21.106 32.731 1.00 17.68 291 VAL A O 1
ATOM 2320 N N . ARG A 1 292 ? 46.660 21.077 34.222 1.00 17.13 292 ARG A N 1
ATOM 2321 C CA . ARG A 1 292 ? 47.410 22.177 33.618 1.00 17.12 292 ARG A CA 1
ATOM 2322 C C . ARG A 1 292 ? 47.423 22.114 32.079 1.00 16.80 292 ARG A C 1
ATOM 2323 O O . ARG A 1 292 ? 47.822 21.095 31.514 1.00 16.99 292 ARG A O 1
ATOM 2331 N N . PRO A 1 293 ? 46.959 23.195 31.405 1.00 16.36 293 PRO A N 1
ATOM 2332 C CA . PRO A 1 293 ? 47.023 23.253 29.944 1.00 16.36 293 PRO A CA 1
ATOM 2333 C C . PRO A 1 293 ? 48.461 23.092 29.461 1.00 16.35 293 PRO A C 1
ATOM 2334 O O . PRO A 1 293 ? 49.378 23.700 30.020 1.00 16.13 293 PRO A O 1
ATOM 2338 N N . ALA A 1 294 ? 48.643 22.237 28.462 1.00 16.40 294 ALA A N 1
ATOM 2339 C CA . ALA A 1 294 ? 49.972 21.848 28.016 1.00 17.78 294 ALA A CA 1
ATOM 2340 C C . ALA A 1 294 ? 50.055 21.823 26.504 1.00 18.91 294 ALA A C 1
ATOM 2341 O O . ALA A 1 294 ? 49.065 21.543 25.825 1.00 17.98 294 ALA A O 1
ATOM 2343 N N . ARG A 1 295 ? 51.251 22.118 26.000 1.00 21.20 295 ARG A N 1
ATOM 2344 C CA . ARG A 1 295 ? 51.552 22.155 24.575 1.00 24.25 295 ARG A CA 1
ATOM 2345 C C . ARG A 1 295 ? 51.462 20.770 23.946 1.00 25.63 295 ARG A C 1
ATOM 2346 O O . ARG A 1 295 ? 51.702 19.750 24.598 1.00 27.05 295 ARG A O 1
ATOM 2355 N N . ARG B 1 11 ? -0.542 38.806 18.738 1.00 43.19 11 ARG B N 1
ATOM 2356 C CA . ARG B 1 11 ? -1.798 38.005 18.818 1.00 42.46 11 ARG B CA 1
ATOM 2357 C C . ARG B 1 11 ? -1.756 36.831 17.832 1.00 40.79 11 ARG B C 1
ATOM 2358 O O . ARG B 1 11 ? -1.611 35.677 18.251 1.00 41.72 11 ARG B O 1
ATOM 2366 N N . PHE B 1 12 ? -1.865 37.151 16.537 1.00 37.22 12 PHE B N 1
ATOM 2367 C CA . PHE B 1 12 ? -1.894 36.196 15.406 1.00 34.42 12 PHE B CA 1
ATOM 2368 C C . PHE B 1 12 ? -3.032 35.171 15.455 1.00 33.72 12 PHE B C 1
ATOM 2369 O O . PHE B 1 12 ? -3.017 34.235 16.260 1.00 32.75 12 PHE B O 1
ATOM 2377 N N . GLU B 1 13 ? -4.007 35.364 14.568 1.00 34.34 13 GLU B N 1
ATOM 2378 C CA . GLU B 1 13 ? -5.201 34.520 14.484 1.00 34.65 13 GLU B CA 1
ATOM 2379 C C . GLU B 1 13 ? -5.172 33.585 13.270 1.00 33.06 13 GLU B C 1
ATOM 2380 O O . GLU B 1 13 ? -5.735 32.487 13.316 1.00 33.56 13 GLU B O 1
ATOM 2386 N N . ARG B 1 14 ? -4.518 34.028 12.195 1.00 31.14 14 ARG B N 1
ATOM 2387 C CA . ARG B 1 14 ? -4.490 33.298 10.920 1.00 30.01 14 ARG B CA 1
ATOM 2388 C C . ARG B 1 14 ? -3.199 32.500 10.703 1.00 28.07 14 ARG B C 1
ATOM 2389 O O . ARG B 1 14 ? -3.163 31.578 9.880 1.00 27.61 14 ARG B O 1
ATOM 2397 N N . ILE B 1 15 ? -2.145 32.876 11.431 1.00 25.43 15 ILE B N 1
ATOM 2398 C CA . ILE B 1 15 ? -0.844 32.187 11.387 1.00 23.53 15 ILE B CA 1
ATOM 2399 C C . ILE B 1 15 ? -0.331 31.886 12.801 1.00 22.37 15 ILE B C 1
ATOM 2400 O O . ILE B 1 15 ? -0.822 32.455 13.780 1.00 21.90 15 ILE B O 1
ATOM 2405 N N . ALA B 1 16 ? 0.646 30.986 12.894 1.00 21.19 16 ALA B N 1
ATOM 2406 C CA . ALA B 1 16 ? 1.329 30.676 14.150 1.00 20.63 16 ALA B CA 1
ATOM 2407 C C . ALA B 1 16 ? 2.775 31.142 14.038 1.00 20.03 16 ALA B C 1
ATOM 2408 O O . ALA B 1 16 ? 3.475 30.773 13.094 1.00 20.09 16 ALA B O 1
ATOM 2410 N N . VAL B 1 17 ? 3.207 31.960 14.997 1.00 19.51 17 VAL B N 1
ATOM 2411 C CA . VAL B 1 17 ? 4.531 32.595 14.955 1.00 19.27 17 VAL B CA 1
ATOM 2412 C C . VAL B 1 17 ? 5.363 32.171 16.171 1.00 19.12 17 VAL B C 1
ATOM 2413 O O . VAL B 1 17 ? 4.943 32.373 17.316 1.00 19.81 17 VAL B O 1
ATOM 2417 N N . GLN B 1 18 ? 6.527 31.576 15.896 1.00 18.48 18 GLN B N 1
ATOM 2418 C CA A GLN B 1 18 ? 7.463 31.161 16.941 0.61 18.19 18 GLN B CA 1
ATOM 2419 C CA B GLN B 1 18 ? 7.464 31.156 16.935 0.39 18.08 18 GLN B CA 1
ATOM 2420 C C . GLN B 1 18 ? 8.786 31.923 16.800 1.00 17.39 18 GLN B C 1
ATOM 2421 O O . GLN B 1 18 ? 9.613 31.586 15.943 1.00 16.99 18 GLN B O 1
ATOM 2432 N N . PRO B 1 19 ? 8.991 32.974 17.640 1.00 16.68 19 PRO B N 1
ATOM 2433 C CA . PRO B 1 19 ? 10.259 33.711 17.554 1.00 16.46 19 PRO B CA 1
ATOM 2434 C C . PRO B 1 19 ? 11.474 32.828 17.842 1.00 16.03 19 PRO B C 1
ATOM 2435 O O . PRO B 1 19 ? 11.410 31.928 18.689 1.00 16.49 19 PRO B O 1
ATOM 2439 N N . LEU B 1 20 ? 12.552 33.088 17.107 1.00 15.66 20 LEU B N 1
ATOM 2440 C CA . LEU B 1 20 ? 13.777 32.299 17.164 1.00 15.76 20 LEU B CA 1
ATOM 2441 C C . LEU B 1 20 ? 14.721 32.769 18.271 1.00 15.31 20 LEU B C 1
ATOM 2442 O O . LEU B 1 20 ? 15.405 31.950 18.897 1.00 15.15 20 LEU B O 1
ATOM 2447 N N . THR B 1 21 ? 14.773 34.089 18.471 1.00 15.05 21 THR B N 1
ATOM 2448 C CA . THR B 1 21 ? 15.608 34.745 19.488 1.00 15.04 21 THR B CA 1
ATOM 2449 C C . THR B 1 21 ? 14.836 35.950 20.031 1.00 15.20 21 THR B C 1
ATOM 2450 O O . THR B 1 21 ? 13.735 36.254 19.559 1.00 15.88 21 THR B O 1
ATOM 2454 N N . GLY B 1 22 ? 15.422 36.638 21.008 1.00 15.20 22 GLY B N 1
ATOM 2455 C CA . GLY B 1 22 ? 14.884 37.903 21.494 1.00 15.15 22 GLY B CA 1
ATOM 2456 C C . GLY B 1 22 ? 15.282 39.110 20.658 1.00 15.53 22 GLY B C 1
ATOM 2457 O O . GLY B 1 22 ? 14.973 40.244 21.031 1.00 16.86 22 GLY B O 1
ATOM 2458 N N . VAL B 1 23 ? 15.972 38.870 19.541 1.00 14.79 23 VAL B N 1
ATOM 2459 C CA . VAL B 1 23 ? 16.470 39.937 18.662 1.00 14.79 23 VAL B CA 1
ATOM 2460 C C . VAL B 1 23 ? 15.715 39.959 17.329 1.00 14.46 23 VAL B C 1
ATOM 2461 O O . VAL B 1 23 ? 15.079 40.965 16.985 1.00 15.12 23 VAL B O 1
ATOM 2465 N N . LEU B 1 24 ? 15.808 38.860 16.580 1.00 14.32 24 LEU B N 1
ATOM 2466 C CA . LEU B 1 24 ? 15.129 38.718 15.288 1.00 14.07 24 LEU B CA 1
ATOM 2467 C C . LEU B 1 24 ? 14.934 37.249 14.933 1.00 14.09 24 LEU B C 1
ATOM 2468 O O . LEU B 1 24 ? 15.544 36.362 15.543 1.00 14.38 24 LEU B O 1
ATOM 2473 N N . GLY B 1 25 ? 14.090 37.006 13.935 1.00 14.01 25 GLY B N 1
ATOM 2474 C CA . GLY B 1 25 ? 13.847 35.656 13.433 1.00 14.45 25 GLY B CA 1
ATOM 2475 C C . GLY B 1 25 ? 12.576 35.061 13.994 1.00 14.66 25 GLY B C 1
ATOM 2476 O O . GLY B 1 25 ? 12.314 35.158 15.193 1.00 15.16 25 GLY B O 1
ATOM 2477 N N . ALA B 1 26 ? 11.779 34.456 13.114 1.00 14.85 26 ALA B N 1
ATOM 2478 C CA . ALA B 1 26 ? 10.567 33.755 13.527 1.00 15.44 26 ALA B CA 1
ATOM 2479 C C . ALA B 1 26 ? 10.185 32.670 12.539 1.00 15.80 26 ALA B C 1
ATOM 2480 O O . ALA B 1 26 ? 10.324 32.851 11.325 1.00 15.56 26 ALA B O 1
ATOM 2482 N N . GLU B 1 27 ? 9.728 31.549 13.101 1.00 16.48 27 GLU B N 1
ATOM 2483 C CA A GLU B 1 27 ? 9.161 30.435 12.344 0.46 17.04 27 GLU B CA 1
ATOM 2484 C CA B GLU B 1 27 ? 9.163 30.454 12.328 0.54 17.20 27 GLU B CA 1
ATOM 2485 C C . GLU B 1 27 ? 7.655 30.642 12.205 1.00 17.32 27 GLU B C 1
ATOM 2486 O O . GLU B 1 27 ? 6.955 30.847 13.207 1.00 17.71 27 GLU B O 1
ATOM 2497 N N . ILE B 1 28 ? 7.163 30.578 10.970 1.00 17.49 28 ILE B N 1
ATOM 2498 C CA . ILE B 1 28 ? 5.733 30.736 10.704 1.00 18.19 28 ILE B CA 1
ATOM 2499 C C . ILE B 1 28 ? 5.162 29.430 10.160 1.00 18.54 28 ILE B C 1
ATOM 2500 O O . ILE B 1 28 ? 5.704 28.846 9.218 1.00 18.55 28 ILE B O 1
ATOM 2505 N N . THR B 1 29 ? 4.079 28.984 10.796 1.00 19.35 29 THR B N 1
ATOM 2506 C CA . THR B 1 29 ? 3.336 27.791 10.388 1.00 20.38 29 THR B CA 1
ATOM 2507 C C . THR B 1 29 ? 1.838 28.113 10.309 1.00 20.57 29 THR B C 1
ATOM 2508 O O . THR B 1 29 ? 1.419 29.235 10.614 1.00 20.34 29 THR B O 1
ATOM 2512 N N . GLY B 1 30 ? 1.038 27.131 9.887 1.00 21.59 30 GLY B N 1
ATOM 2513 C CA . GLY B 1 30 ? -0.419 27.285 9.811 1.00 22.54 30 GLY B CA 1
ATOM 2514 C C . GLY B 1 30 ? -0.895 27.993 8.557 1.00 23.09 30 GLY B C 1
ATOM 2515 O O . GLY B 1 30 ? -1.998 28.548 8.530 1.00 24.47 30 GLY B O 1
ATOM 2516 N N . VAL B 1 31 ? -0.060 27.974 7.519 1.00 22.95 31 VAL B N 1
ATOM 2517 C CA . VAL B 1 31 ? -0.367 28.601 6.233 1.00 23.34 31 VAL B CA 1
ATOM 2518 C C . VAL B 1 31 ? 0.181 27.744 5.083 1.00 23.21 31 VAL B C 1
ATOM 2519 O O . VAL B 1 31 ? 1.219 27.094 5.223 1.00 23.54 31 VAL B O 1
ATOM 2523 N N . ASP B 1 32 ? -0.543 27.731 3.965 1.00 22.69 32 ASP B N 1
ATOM 2524 C CA . ASP B 1 32 ? -0.125 27.013 2.768 1.00 22.86 32 ASP B CA 1
ATOM 2525 C C . ASP B 1 32 ? 0.255 28.023 1.685 1.00 22.12 32 ASP B C 1
ATOM 2526 O O . ASP B 1 32 ? -0.612 28.682 1.102 1.00 21.94 32 ASP B O 1
ATOM 2531 N N . LEU B 1 33 ? 1.559 28.137 1.422 1.00 21.38 33 LEU B N 1
ATOM 2532 C CA . LEU B 1 33 ? 2.076 29.116 0.457 1.00 21.51 33 LEU B CA 1
ATOM 2533 C C . LEU B 1 33 ? 1.856 28.725 -1.009 1.00 22.19 33 LEU B C 1
ATOM 2534 O O . LEU B 1 33 ? 2.115 29.524 -1.912 1.00 22.06 33 LEU B O 1
ATOM 2539 N N . ARG B 1 34 ? 1.360 27.508 -1.235 1.00 23.45 34 ARG B N 1
ATOM 2540 C CA . ARG B 1 34 ? 0.936 27.063 -2.568 1.00 25.31 34 ARG B CA 1
ATOM 2541 C C . ARG B 1 34 ? -0.349 27.764 -3.025 1.00 26.65 34 ARG B C 1
ATOM 2542 O O . ARG B 1 34 ? -0.591 27.888 -4.226 1.00 27.36 34 ARG B O 1
ATOM 2550 N N . GLU B 1 35 ? -1.153 28.219 -2.060 1.00 27.73 35 GLU B N 1
ATOM 2551 C CA . GLU B 1 35 ? -2.437 28.887 -2.310 1.00 29.05 35 GLU B CA 1
ATOM 2552 C C . GLU B 1 35 ? -2.314 30.417 -2.213 1.00 29.19 35 GLU B C 1
ATOM 2553 O O . GLU B 1 35 ? -1.420 30.913 -1.511 1.00 28.44 35 GLU B O 1
ATOM 2559 N N . PRO B 1 36 ? -3.199 31.172 -2.918 1.00 28.83 36 PRO B N 1
ATOM 2560 C CA . PRO B 1 36 ? -3.249 32.629 -2.720 1.00 28.94 36 PRO B CA 1
ATOM 2561 C C . PRO B 1 36 ? -3.670 32.988 -1.297 1.00 28.63 36 PRO B C 1
ATOM 2562 O O . PRO B 1 36 ? -4.475 32.277 -0.686 1.00 28.93 36 PRO B O 1
ATOM 2566 N N . LEU B 1 37 ? -3.110 34.077 -0.778 1.00 28.65 37 LEU B N 1
ATOM 2567 C CA . LEU B 1 37 ? -3.372 34.506 0.591 1.00 28.81 37 LEU B CA 1
ATOM 2568 C C . LEU B 1 37 ? -4.457 35.570 0.625 1.00 29.19 37 LEU B C 1
ATOM 2569 O O . LEU B 1 37 ? -4.404 36.539 -0.140 1.00 29.42 37 LEU B O 1
ATOM 2574 N N . ASP B 1 38 ? -5.439 35.386 1.510 1.00 30.13 38 ASP B N 1
ATOM 2575 C CA . ASP B 1 38 ? -6.452 36.420 1.748 1.00 30.82 38 ASP B CA 1
ATOM 2576 C C . ASP B 1 38 ? -5.871 37.598 2.541 1.00 31.04 38 ASP B C 1
ATOM 2577 O O . ASP B 1 38 ? -4.759 37.500 3.085 1.00 30.18 38 ASP B O 1
ATOM 2582 N N . ASP B 1 39 ? -6.626 38.697 2.590 1.00 30.68 39 ASP B N 1
ATOM 2583 C CA . ASP B 1 39 ? -6.207 39.942 3.244 1.00 30.52 39 ASP B CA 1
ATOM 2584 C C . ASP B 1 39 ? -5.756 39.771 4.695 1.00 29.96 39 ASP B C 1
ATOM 2585 O O . ASP B 1 39 ? -4.699 40.280 5.070 1.00 29.24 39 ASP B O 1
ATOM 2590 N N . SER B 1 40 ? -6.544 39.039 5.487 1.00 28.91 40 SER B N 1
ATOM 2591 C CA . SER B 1 40 ? -6.250 38.813 6.907 1.00 28.57 40 SER B CA 1
ATOM 2592 C C . SER B 1 40 ? -4.952 38.038 7.142 1.00 27.47 40 SER B C 1
ATOM 2593 O O . SER B 1 40 ? -4.173 38.399 8.026 1.00 27.20 40 SER B O 1
ATOM 2596 N N . THR B 1 41 ? -4.731 36.988 6.346 1.00 26.18 41 THR B N 1
ATOM 2597 C CA . THR B 1 41 ? -3.521 36.158 6.442 1.00 25.10 41 THR B CA 1
ATOM 2598 C C . THR B 1 41 ? -2.289 36.928 5.969 1.00 24.20 41 THR B C 1
ATOM 2599 O O . THR B 1 41 ? -1.256 36.915 6.650 1.00 23.72 41 THR B O 1
ATOM 2603 N N . TRP B 1 42 ? -2.402 37.605 4.824 1.00 23.77 42 TRP B N 1
ATOM 2604 C CA . TRP B 1 42 ? -1.296 38.419 4.321 1.00 23.39 42 TRP B CA 1
ATOM 2605 C C . TRP B 1 42 ? -0.885 39.516 5.309 1.00 23.41 42 TRP B C 1
ATOM 2606 O O . TRP B 1 42 ? 0.310 39.687 5.576 1.00 23.06 42 TRP B O 1
ATOM 2617 N N . ASN B 1 43 ? -1.872 40.232 5.857 1.00 23.85 43 ASN B N 1
ATOM 2618 C CA . ASN B 1 43 ? -1.619 41.314 6.817 1.00 24.11 43 ASN B CA 1
ATOM 2619 C C . ASN B 1 43 ? -0.856 40.845 8.053 1.00 23.40 43 ASN B C 1
ATOM 2620 O O . ASN B 1 43 ? 0.011 41.566 8.545 1.00 23.67 43 ASN B O 1
ATOM 2625 N N . GLU B 1 44 ? -1.170 39.638 8.530 1.00 22.31 44 GLU B N 1
ATOM 2626 C CA . GLU B 1 44 ? -0.460 39.021 9.655 1.00 22.13 44 GLU B CA 1
ATOM 2627 C C . GLU B 1 44 ? 0.972 38.628 9.296 1.00 21.23 44 GLU B C 1
ATOM 2628 O O . GLU B 1 44 ? 1.881 38.819 10.109 1.00 20.68 44 GLU B O 1
ATOM 2634 N N . ILE B 1 45 ? 1.163 38.081 8.092 1.00 20.22 45 ILE B N 1
ATOM 2635 C CA . ILE B 1 45 ? 2.505 37.748 7.581 1.00 19.74 45 ILE B CA 1
ATOM 2636 C C . ILE B 1 45 ? 3.374 39.012 7.490 1.00 20.13 45 ILE B C 1
ATOM 2637 O O . ILE B 1 45 ? 4.535 39.002 7.919 1.00 19.51 45 ILE B O 1
ATOM 2642 N N . LEU B 1 46 ? 2.798 40.091 6.958 1.00 20.07 46 LEU B N 1
ATOM 2643 C CA . LEU B 1 46 ? 3.500 41.372 6.852 1.00 20.41 46 LEU B CA 1
ATOM 2644 C C . LEU B 1 46 ? 3.838 41.955 8.229 1.00 20.16 46 LEU B C 1
ATOM 2645 O O . LEU B 1 46 ? 4.942 42.492 8.405 1.00 19.54 46 LEU B O 1
ATOM 2650 N N . ASP B 1 47 ? 2.899 41.827 9.181 1.00 20.40 47 ASP B N 1
ATOM 2651 C CA A ASP B 1 47 ? 3.112 42.234 10.575 0.38 20.01 47 ASP B CA 1
ATOM 2652 C CA B ASP B 1 47 ? 3.107 42.238 10.574 0.62 20.47 47 ASP B CA 1
ATOM 2653 C C . ASP B 1 47 ? 4.300 41.492 11.185 1.00 19.90 47 ASP B C 1
ATOM 2654 O O . ASP B 1 47 ? 5.187 42.113 11.779 1.00 19.99 47 ASP B O 1
ATOM 2663 N N . ALA B 1 48 ? 4.313 40.165 11.021 1.00 19.03 48 ALA B N 1
ATOM 2664 C CA . ALA B 1 48 ? 5.407 39.316 11.497 1.00 18.17 48 ALA B CA 1
ATOM 2665 C C . ALA B 1 48 ? 6.732 39.665 10.809 1.00 17.85 48 ALA B C 1
ATOM 2666 O O . ALA B 1 48 ? 7.777 39.695 11.460 1.00 17.16 48 ALA B O 1
ATOM 2668 N N . PHE B 1 49 ? 6.679 39.945 9.506 1.00 17.48 49 PHE B N 1
ATOM 2669 C CA . PHE B 1 49 ? 7.860 40.361 8.744 1.00 17.23 49 PHE B CA 1
ATOM 2670 C C . PHE B 1 49 ? 8.456 41.670 9.276 1.00 17.36 49 PHE B C 1
ATOM 2671 O O . PHE B 1 49 ? 9.673 41.770 9.451 1.00 16.99 49 PHE B O 1
ATOM 2679 N N . HIS B 1 50 ? 7.599 42.653 9.553 1.00 17.59 50 HIS B N 1
ATOM 2680 C CA . HIS B 1 50 ? 8.046 43.943 10.093 1.00 17.86 50 HIS B CA 1
ATOM 2681 C C . HIS B 1 50 ? 8.645 43.837 11.494 1.00 17.73 50 HIS B C 1
ATOM 2682 O O . HIS B 1 50 ? 9.606 44.542 11.816 1.00 17.93 50 HIS B O 1
ATOM 2689 N N . THR B 1 51 ? 8.080 42.947 12.310 1.00 16.97 51 THR B N 1
ATOM 2690 C CA . THR B 1 51 ? 8.532 42.741 13.684 1.00 17.04 51 THR B CA 1
ATOM 2691 C C . THR B 1 51 ? 9.810 41.903 13.725 1.00 16.54 51 THR B C 1
ATOM 2692 O O . THR B 1 51 ? 10.794 42.289 14.366 1.00 16.38 51 THR B O 1
ATOM 2696 N N . TYR B 1 52 ? 9.791 40.766 13.030 1.00 16.12 52 TYR B N 1
ATOM 2697 C CA . TYR B 1 52 ? 10.828 39.748 13.200 1.00 15.64 52 TYR B CA 1
ATOM 2698 C C . TYR B 1 52 ? 11.948 39.780 12.167 1.00 15.18 52 TYR B C 1
ATOM 2699 O O . TYR B 1 52 ? 12.998 39.168 12.386 1.00 15.01 52 TYR B O 1
ATOM 2708 N N . GLN B 1 53 ? 11.721 40.504 11.062 1.00 14.70 53 GLN B N 1
ATOM 2709 C CA . GLN B 1 53 ? 12.766 40.912 10.085 1.00 14.64 53 GLN B CA 1
ATOM 2710 C C . GLN B 1 53 ? 13.280 39.805 9.165 1.00 14.55 53 GLN B C 1
ATOM 2711 O O . GLN B 1 53 ? 13.625 40.065 8.004 1.00 14.38 53 GLN B O 1
ATOM 2717 N N . VAL B 1 54 ? 13.382 38.600 9.730 1.00 14.60 54 VAL B N 1
ATOM 2718 C CA A VAL B 1 54 ? 13.639 37.368 8.977 0.63 14.90 54 VAL B CA 1
ATOM 2719 C CA B VAL B 1 54 ? 13.622 37.377 8.969 0.37 14.84 54 VAL B CA 1
ATOM 2720 C C . VAL B 1 54 ? 12.575 36.352 9.398 1.00 14.89 54 VAL B C 1
ATOM 2721 O O . VAL B 1 54 ? 12.441 36.031 10.587 1.00 14.85 54 VAL B O 1
ATOM 2728 N N . ILE B 1 55 ? 11.806 35.868 8.428 1.00 14.96 55 ILE B N 1
ATOM 2729 C CA . ILE B 1 55 ? 10.724 34.918 8.695 1.00 15.41 55 ILE B CA 1
ATOM 2730 C C . ILE B 1 55 ? 10.900 33.695 7.807 1.00 15.44 55 ILE B C 1
ATOM 2731 O O . ILE B 1 55 ? 11.336 33.810 6.664 1.00 15.53 55 ILE B O 1
ATOM 2736 N N . TYR B 1 56 ? 10.602 32.522 8.349 1.00 15.74 56 TYR B N 1
ATOM 2737 C CA . TYR B 1 56 ? 10.743 31.292 7.567 1.00 16.55 56 TYR B CA 1
ATOM 2738 C C . TYR B 1 56 ? 9.582 30.348 7.803 1.00 16.18 56 TYR B C 1
ATOM 2739 O O . TYR B 1 56 ? 9.022 30.300 8.899 1.00 15.67 56 TYR B O 1
ATOM 2748 N N . PHE B 1 57 ? 9.234 29.620 6.742 1.00 16.07 57 PHE B N 1
ATOM 2749 C CA . PHE B 1 57 ? 8.054 28.772 6.689 1.00 16.63 57 PHE B CA 1
ATOM 2750 C C . PHE B 1 57 ? 8.525 27.355 6.347 1.00 16.86 57 PHE B C 1
ATOM 2751 O O . PHE B 1 57 ? 8.897 27.091 5.197 1.00 16.78 57 PHE B O 1
ATOM 2759 N N . PRO B 1 58 ? 8.538 26.438 7.339 1.00 17.35 58 PRO B N 1
ATOM 2760 C CA . PRO B 1 58 ? 8.864 25.044 7.026 1.00 17.61 58 PRO B CA 1
ATOM 2761 C C . PRO B 1 58 ? 7.760 24.357 6.224 1.00 17.37 58 PRO B C 1
ATOM 2762 O O . PRO B 1 58 ? 6.591 24.751 6.307 1.00 17.67 58 PRO B O 1
ATOM 2766 N N . GLY B 1 59 ? 8.159 23.357 5.440 1.00 17.64 59 GLY B N 1
ATOM 2767 C CA . GLY B 1 59 ? 7.228 22.462 4.751 1.00 17.79 59 GLY B CA 1
ATOM 2768 C C . GLY B 1 59 ? 6.388 23.134 3.686 1.00 17.81 59 GLY B C 1
ATOM 2769 O O . GLY B 1 59 ? 5.181 22.900 3.604 1.00 18.69 59 GLY B O 1
ATOM 2770 N N . GLN B 1 60 ? 7.034 23.973 2.878 1.00 17.39 60 GLN B N 1
ATOM 2771 C CA . GLN B 1 60 ? 6.367 24.675 1.787 1.00 17.62 60 GLN B CA 1
ATOM 2772 C C . GLN B 1 60 ? 6.971 24.228 0.463 1.00 17.89 60 GLN B C 1
ATOM 2773 O O . GLN B 1 60 ? 7.861 24.900 -0.101 1.00 18.26 60 GLN B O 1
ATOM 2779 N N . ALA B 1 61 ? 6.465 23.099 -0.040 1.00 17.20 61 ALA B N 1
ATOM 2780 C CA . ALA B 1 61 ? 6.922 22.504 -1.299 1.00 17.14 61 ALA B CA 1
ATOM 2781 C C . ALA B 1 61 ? 6.285 23.223 -2.487 1.00 16.96 61 ALA B C 1
ATOM 2782 O O . ALA B 1 61 ? 5.442 22.673 -3.210 1.00 17.39 61 ALA B O 1
ATOM 2784 N N . ILE B 1 62 ? 6.708 24.470 -2.665 1.00 16.27 62 ILE B N 1
ATOM 2785 C CA . ILE B 1 62 ? 6.122 25.388 -3.642 1.00 16.01 62 ILE B CA 1
ATOM 2786 C C . ILE B 1 62 ? 6.831 25.318 -4.996 1.00 15.66 62 ILE B C 1
ATOM 2787 O O . ILE B 1 62 ? 8.041 25.104 -5.072 1.00 15.63 62 ILE B O 1
ATOM 2792 N N . THR B 1 63 ? 6.058 25.494 -6.065 1.00 15.41 63 THR B N 1
ATOM 2793 C CA . THR B 1 63 ? 6.612 25.547 -7.421 1.00 15.18 63 THR B CA 1
ATOM 2794 C C . THR B 1 63 ? 7.319 26.885 -7.663 1.00 15.34 63 THR B C 1
ATOM 2795 O O . THR B 1 63 ? 7.160 27.828 -6.880 1.00 15.32 63 THR B O 1
ATOM 2799 N N . ASN B 1 64 ? 8.086 26.963 -8.751 1.00 15.50 64 ASN B N 1
ATOM 2800 C CA . ASN B 1 64 ? 8.696 28.221 -9.198 1.00 15.89 64 ASN B CA 1
ATOM 2801 C C . ASN B 1 64 ? 7.673 29.346 -9.358 1.00 16.44 64 ASN B C 1
ATOM 2802 O O . ASN B 1 64 ? 7.911 30.474 -8.916 1.00 16.53 64 ASN B O 1
ATOM 2807 N N . GLU B 1 65 ? 6.526 29.028 -9.960 1.00 16.74 65 GLU B N 1
ATOM 2808 C CA . GLU B 1 65 ? 5.450 30.002 -10.133 1.00 17.71 65 GLU B CA 1
ATOM 2809 C C . GLU B 1 65 ? 4.874 30.482 -8.799 1.00 17.06 65 GLU B C 1
ATOM 2810 O O . GLU B 1 65 ? 4.660 31.681 -8.619 1.00 17.51 65 GLU B O 1
ATOM 2816 N N . GLN B 1 66 ? 4.639 29.548 -7.872 1.00 16.37 66 GLN B N 1
ATOM 2817 C CA . GLN B 1 66 ? 4.127 29.880 -6.535 1.00 15.98 66 GLN B CA 1
ATOM 2818 C C . GLN B 1 66 ? 5.133 30.710 -5.733 1.00 16.03 66 GLN B C 1
ATOM 2819 O O . GLN B 1 66 ? 4.740 31.575 -4.946 1.00 16.30 66 GLN B O 1
ATOM 2825 N N . HIS B 1 67 ? 6.419 30.441 -5.959 1.00 15.86 67 HIS B N 1
ATOM 2826 C CA . HIS B 1 67 ? 7.526 31.192 -5.354 1.00 15.71 67 HIS B CA 1
ATOM 2827 C C . HIS B 1 67 ? 7.471 32.658 -5.801 1.00 15.78 67 HIS B C 1
ATOM 2828 O O . HIS B 1 67 ? 7.488 33.566 -4.957 1.00 15.47 67 HIS B O 1
ATOM 2835 N N . ILE B 1 68 ? 7.351 32.875 -7.112 1.00 16.03 68 ILE B N 1
ATOM 2836 C CA . ILE B 1 68 ? 7.205 34.222 -7.687 1.00 16.40 68 ILE B CA 1
ATOM 2837 C C . ILE B 1 68 ? 5.948 34.924 -7.157 1.00 16.69 68 ILE B C 1
ATOM 2838 O O . ILE B 1 68 ? 6.015 36.088 -6.745 1.00 16.31 68 ILE B O 1
ATOM 2843 N N . ALA B 1 69 ? 4.822 34.206 -7.146 1.00 16.46 69 ALA B N 1
ATOM 2844 C CA . ALA B 1 69 ? 3.539 34.756 -6.693 1.00 16.97 69 ALA B CA 1
ATOM 2845 C C . ALA B 1 69 ? 3.561 35.244 -5.246 1.00 17.36 69 ALA B C 1
ATOM 2846 O O . ALA B 1 69 ? 3.044 36.320 -4.947 1.00 17.55 69 ALA B O 1
ATOM 2848 N N . PHE B 1 70 ? 4.174 34.455 -4.361 1.00 16.92 70 PHE B N 1
ATOM 2849 C CA . PHE B 1 70 ? 4.340 34.835 -2.959 1.00 16.89 70 PHE B CA 1
ATOM 2850 C C . PHE B 1 70 ? 5.242 36.065 -2.835 1.00 16.99 70 PHE B C 1
ATOM 2851 O O . PHE B 1 70 ? 4.925 36.999 -2.084 1.00 16.59 70 PHE B O 1
ATOM 2859 N N . SER B 1 71 ? 6.328 36.072 -3.610 1.00 17.03 71 SER B N 1
ATOM 2860 C CA . SER B 1 71 ? 7.313 37.164 -3.608 1.00 17.73 71 SER B CA 1
ATOM 2861 C C . SER B 1 71 ? 6.696 38.504 -4.006 1.00 18.42 71 SER B C 1
ATOM 2862 O O . SER B 1 71 ? 7.009 39.535 -3.404 1.00 18.06 71 SER B O 1
ATOM 2865 N N . ARG B 1 72 ? 5.788 38.466 -4.987 1.00 19.33 72 ARG B N 1
ATOM 2866 C CA . ARG B 1 72 ? 5.098 39.659 -5.502 1.00 20.59 72 ARG B CA 1
ATOM 2867 C C . ARG B 1 72 ? 4.233 40.388 -4.465 1.00 20.68 72 ARG B C 1
ATOM 2868 O O . ARG B 1 72 ? 3.954 41.579 -4.625 1.00 20.74 72 ARG B O 1
ATOM 2876 N N . ARG B 1 73 ? 3.822 39.682 -3.410 1.00 20.50 73 ARG B N 1
ATOM 2877 C CA . ARG B 1 73 ? 3.069 40.291 -2.304 1.00 20.95 73 ARG B CA 1
ATOM 2878 C C . ARG B 1 73 ? 3.894 41.332 -1.540 1.00 21.19 73 ARG B C 1
ATOM 2879 O O . ARG B 1 73 ? 3.336 42.291 -1.003 1.00 22.12 73 ARG B O 1
ATOM 2887 N N . PHE B 1 74 ? 5.215 41.139 -1.516 1.00 20.76 74 PHE B N 1
ATOM 2888 C CA . PHE B 1 74 ? 6.147 42.041 -0.826 1.00 20.99 74 PHE B CA 1
ATOM 2889 C C . PHE B 1 74 ? 6.504 43.281 -1.654 1.00 22.09 74 PHE B C 1
ATOM 2890 O O . PHE B 1 74 ? 6.877 44.316 -1.097 1.00 23.33 74 PHE B O 1
ATOM 2898 N N . GLY B 1 75 ? 6.383 43.166 -2.974 1.00 22.42 75 GLY B N 1
ATOM 2899 C CA . GLY B 1 75 ? 6.704 44.248 -3.907 1.00 23.31 75 GLY B CA 1
ATOM 2900 C C . GLY B 1 75 ? 7.080 43.719 -5.283 1.00 23.98 75 GLY B C 1
ATOM 2901 O O . GLY B 1 75 ? 6.830 42.542 -5.573 1.00 23.61 75 GLY B O 1
ATOM 2902 N N . PRO B 1 76 ? 7.679 44.577 -6.144 1.00 24.72 76 PRO B N 1
ATOM 2903 C CA . PRO B 1 76 ? 8.057 44.153 -7.501 1.00 25.62 76 PRO B CA 1
ATOM 2904 C C . PRO B 1 76 ? 9.200 43.135 -7.503 1.00 26.50 76 PRO B C 1
ATOM 2905 O O . PRO B 1 76 ? 10.092 43.218 -6.662 1.00 26.06 76 PRO B O 1
ATOM 2909 N N . VAL B 1 77 ? 9.157 42.183 -8.435 1.00 27.78 77 VAL B N 1
ATOM 2910 C CA . VAL B 1 77 ? 10.167 41.115 -8.525 1.00 30.69 77 VAL B CA 1
ATOM 2911 C C . VAL B 1 77 ? 11.027 41.327 -9.779 1.00 34.18 77 VAL B C 1
ATOM 2912 O O . VAL B 1 77 ? 10.503 41.357 -10.898 1.00 34.73 77 VAL B O 1
ATOM 2916 N N . ASP B 1 78 ? 12.344 41.446 -9.576 1.00 38.75 78 ASP B N 1
ATOM 2917 C CA . ASP B 1 78 ? 13.238 42.111 -10.550 1.00 43.46 78 ASP B CA 1
ATOM 2918 C C . ASP B 1 78 ? 13.706 41.298 -11.799 1.00 46.29 78 ASP B C 1
ATOM 2919 O O . ASP B 1 78 ? 12.981 41.355 -12.799 1.00 48.15 78 ASP B O 1
ATOM 2924 N N . PRO B 1 79 ? 14.837 40.560 -11.814 1.00 48.55 79 PRO B N 1
ATOM 2925 C CA . PRO B 1 79 ? 15.770 40.291 -10.704 1.00 50.28 79 PRO B CA 1
ATOM 2926 C C . PRO B 1 79 ? 17.103 41.072 -10.804 1.00 51.78 79 PRO B C 1
ATOM 2927 O O . PRO B 1 79 ? 17.240 41.949 -11.662 1.00 52.16 79 PRO B O 1
ATOM 2931 N N . VAL B 1 80 ? 18.061 40.734 -9.932 1.00 53.17 80 VAL B N 1
ATOM 2932 C CA . VAL B 1 80 ? 19.436 41.279 -9.973 1.00 53.69 80 VAL B CA 1
ATOM 2933 C C . VAL B 1 80 ? 20.283 40.650 -11.101 1.00 53.69 80 VAL B C 1
ATOM 2934 O O . VAL B 1 80 ? 20.155 39.449 -11.363 1.00 53.92 80 VAL B O 1
ATOM 2938 N N . PRO B 1 81 ? 21.146 41.456 -11.774 1.00 53.31 81 PRO B N 1
ATOM 2939 C CA . PRO B 1 81 ? 21.897 40.958 -12.942 1.00 52.84 81 PRO B CA 1
ATOM 2940 C C . PRO B 1 81 ? 23.060 40.001 -12.639 1.00 52.26 81 PRO B C 1
ATOM 2941 O O . PRO B 1 81 ? 23.462 39.241 -13.527 1.00 53.42 81 PRO B O 1
ATOM 2945 N N . LEU B 1 82 ? 23.585 40.043 -11.412 1.00 50.87 82 LEU B N 1
ATOM 2946 C CA . LEU B 1 82 ? 24.784 39.278 -11.024 1.00 49.39 82 LEU B CA 1
ATOM 2947 C C . LEU B 1 82 ? 24.588 37.754 -10.995 1.00 47.60 82 LEU B C 1
ATOM 2948 O O . LEU B 1 82 ? 25.441 37.012 -11.491 1.00 47.96 82 LEU B O 1
ATOM 2953 N N . LEU B 1 83 ? 23.473 37.305 -10.416 1.00 45.17 83 LEU B N 1
ATOM 2954 C CA . LEU B 1 83 ? 23.195 35.874 -10.225 1.00 42.98 83 LEU B CA 1
ATOM 2955 C C . LEU B 1 83 ? 22.576 35.216 -11.463 1.00 41.21 83 LEU B C 1
ATOM 2956 O O . LEU B 1 83 ? 21.960 35.893 -12.292 1.00 41.77 83 LEU B O 1
ATOM 2961 N N . LYS B 1 84 ? 22.748 33.899 -11.575 1.00 39.55 84 LYS B N 1
ATOM 2962 C CA . LYS B 1 84 ? 22.252 33.128 -12.720 1.00 38.52 84 LYS B CA 1
ATOM 2963 C C . LYS B 1 84 ? 20.817 32.642 -12.505 1.00 37.12 84 LYS B C 1
ATOM 2964 O O . LYS B 1 84 ? 20.501 32.040 -11.473 1.00 36.60 84 LYS B O 1
ATOM 2970 N N . SER B 1 85 ? 19.966 32.909 -13.495 1.00 34.91 85 SER B N 1
ATOM 2971 C CA . SER B 1 85 ? 18.561 32.495 -13.475 1.00 33.78 85 SER B CA 1
ATOM 2972 C C . SER B 1 85 ? 18.385 31.062 -13.962 1.00 32.96 85 SER B C 1
ATOM 2973 O O . SER B 1 85 ? 19.138 30.593 -14.822 1.00 32.75 85 SER B O 1
ATOM 2976 N N . ILE B 1 86 ? 17.385 30.375 -13.407 1.00 32.04 86 ILE B N 1
ATOM 2977 C CA . ILE B 1 86 ? 16.978 29.049 -13.890 1.00 31.51 86 ILE B CA 1
ATOM 2978 C C . ILE B 1 86 ? 16.273 29.179 -15.246 1.00 31.14 86 ILE B C 1
ATOM 2979 O O . ILE B 1 86 ? 15.695 30.231 -15.549 1.00 30.88 86 ILE B O 1
ATOM 2984 N N . GLU B 1 87 ? 16.326 28.119 -16.053 1.00 31.43 87 GLU B N 1
ATOM 2985 C CA . GLU B 1 87 ? 15.712 28.138 -17.383 1.00 31.73 87 GLU B CA 1
ATOM 2986 C C . GLU B 1 87 ? 14.193 28.277 -17.294 1.00 30.53 87 GLU B C 1
ATOM 2987 O O . GLU B 1 87 ? 13.537 27.559 -16.532 1.00 30.08 87 GLU B O 1
ATOM 2993 N N . GLY B 1 88 ? 13.659 29.233 -18.054 1.00 29.53 88 GLY B N 1
ATOM 2994 C CA . GLY B 1 88 ? 12.222 29.505 -18.107 1.00 28.52 88 GLY B CA 1
ATOM 2995 C C . GLY B 1 88 ? 11.685 30.488 -17.079 1.00 27.70 88 GLY B C 1
ATOM 2996 O O . GLY B 1 88 ? 10.530 30.911 -17.173 1.00 27.01 88 GLY B O 1
ATOM 2997 N N . TYR B 1 89 ? 12.508 30.834 -16.085 1.00 27.10 89 TYR B N 1
ATOM 2998 C CA . TYR B 1 89 ? 12.094 31.726 -14.996 1.00 26.55 89 TYR B CA 1
ATOM 2999 C C . TYR B 1 89 ? 13.190 32.753 -14.683 1.00 26.01 89 TYR B C 1
ATOM 3000 O O . TYR B 1 89 ? 14.039 32.512 -13.810 1.00 24.91 89 TYR B O 1
ATOM 3009 N N . PRO B 1 90 ? 13.181 33.905 -15.397 1.00 25.40 90 PRO B N 1
ATOM 3010 C CA . PRO B 1 90 ? 14.177 34.964 -15.176 1.00 25.31 90 PRO B CA 1
ATOM 3011 C C . PRO B 1 90 ? 14.217 35.478 -13.730 1.00 24.94 90 PRO B C 1
ATOM 3012 O O . PRO B 1 90 ? 15.295 35.810 -13.235 1.00 25.82 90 PRO B O 1
ATOM 3016 N N . GLU B 1 91 ? 13.059 35.503 -13.068 1.00 24.11 91 GLU B N 1
ATOM 3017 C CA . GLU B 1 91 ? 12.921 35.996 -11.689 1.00 24.03 91 GLU B CA 1
ATOM 3018 C C . GLU B 1 91 ? 13.546 35.081 -10.631 1.00 23.17 91 GLU B C 1
ATOM 3019 O O . GLU B 1 91 ? 13.890 35.540 -9.538 1.00 22.88 91 GLU B O 1
ATOM 3025 N N . VAL B 1 92 ? 13.678 33.796 -10.952 1.00 22.07 92 VAL B N 1
ATOM 3026 C CA . VAL B 1 92 ? 14.151 32.793 -9.991 1.00 22.22 92 VAL B CA 1
ATOM 3027 C C . VAL B 1 92 ? 15.624 32.480 -10.241 1.00 22.95 92 VAL B C 1
ATOM 3028 O O . VAL B 1 92 ? 15.994 31.944 -11.292 1.00 23.09 92 VAL B O 1
ATOM 3032 N N . GLN B 1 93 ? 16.458 32.817 -9.261 1.00 23.76 93 GLN B N 1
ATOM 3033 C CA . GLN B 1 93 ? 17.907 32.692 -9.406 1.00 25.55 93 GLN B CA 1
ATOM 3034 C C . GLN B 1 93 ? 18.519 31.675 -8.443 1.00 26.24 93 GLN B C 1
ATOM 3035 O O . GLN B 1 93 ? 17.924 31.349 -7.411 1.00 24.95 93 GLN B O 1
ATOM 3041 N N . MET B 1 94 ? 19.703 31.180 -8.804 1.00 28.11 94 MET B N 1
ATOM 3042 C CA . MET B 1 94 ? 20.328 30.034 -8.140 1.00 30.19 94 MET B CA 1
ATOM 3043 C C . MET B 1 94 ? 21.335 30.398 -7.057 1.00 30.34 94 MET B C 1
ATOM 3044 O O . MET B 1 94 ? 22.176 31.285 -7.240 1.00 30.21 94 MET B O 1
ATOM 3049 N N . ILE B 1 95 ? 21.215 29.709 -5.924 1.00 30.36 95 ILE B N 1
ATOM 3050 C CA . ILE B 1 95 ? 22.283 29.600 -4.935 1.00 30.97 95 ILE B CA 1
ATOM 3051 C C . ILE B 1 95 ? 22.631 28.110 -4.936 1.00 31.49 95 ILE B C 1
ATOM 3052 O O . ILE B 1 95 ? 21.977 27.295 -4.272 1.00 31.01 95 ILE B O 1
ATOM 3057 N N . ARG B 1 96 ? 23.646 27.766 -5.726 1.00 32.34 96 ARG B N 1
ATOM 3058 C CA . ARG B 1 96 ? 23.984 26.376 -6.004 1.00 34.35 96 ARG B CA 1
ATOM 3059 C C . ARG B 1 96 ? 25.469 26.105 -5.789 1.00 35.74 96 ARG B C 1
ATOM 3060 O O . ARG B 1 96 ? 26.326 26.853 -6.270 1.00 36.17 96 ARG B O 1
ATOM 3068 N N . ARG B 1 97 ? 25.750 25.031 -5.055 1.00 37.65 97 ARG B N 1
ATOM 3069 C CA . ARG B 1 97 ? 27.105 24.529 -4.867 1.00 39.81 97 ARG B CA 1
ATOM 3070 C C . ARG B 1 97 ? 27.083 23.007 -4.960 1.00 40.67 97 ARG B C 1
ATOM 3071 O O . ARG B 1 97 ? 26.375 22.337 -4.199 1.00 40.67 97 ARG B O 1
ATOM 3079 N N . GLU B 1 98 ? 27.845 22.474 -5.912 1.00 42.88 98 GLU B N 1
ATOM 3080 C CA . GLU B 1 98 ? 27.933 21.030 -6.136 1.00 45.14 98 GLU B CA 1
ATOM 3081 C C . GLU B 1 98 ? 28.812 20.353 -5.083 1.00 46.51 98 GLU B C 1
ATOM 3082 O O . GLU B 1 98 ? 29.644 21.009 -4.445 1.00 46.03 98 GLU B O 1
ATOM 3088 N N . ALA B 1 99 ? 28.613 19.045 -4.909 1.00 48.60 99 ALA B N 1
ATOM 3089 C CA . ALA B 1 99 ? 29.415 18.221 -3.994 1.00 51.39 99 ALA B CA 1
ATOM 3090 C C . ALA B 1 99 ? 30.897 18.160 -4.389 1.00 54.18 99 ALA B C 1
ATOM 3091 O O . ALA B 1 99 ? 31.766 17.986 -3.528 1.00 54.28 99 ALA B O 1
ATOM 3093 N N . ASN B 1 100 ? 31.164 18.308 -5.688 1.00 57.46 100 ASN B N 1
ATOM 3094 C CA . ASN B 1 100 ? 32.521 18.347 -6.244 1.00 60.11 100 ASN B CA 1
ATOM 3095 C C . ASN B 1 100 ? 33.173 19.726 -6.103 1.00 62.40 100 ASN B C 1
ATOM 3096 O O . ASN B 1 100 ? 34.403 19.831 -6.044 1.00 63.50 100 ASN B O 1
ATOM 3101 N N . GLU B 1 101 ? 32.340 20.767 -6.050 1.00 64.20 101 GLU B N 1
ATOM 3102 C CA . GLU B 1 101 ? 32.781 22.167 -6.030 1.00 66.18 101 GLU B CA 1
ATOM 3103 C C . GLU B 1 101 ? 33.451 22.565 -4.711 1.00 67.94 101 GLU B C 1
ATOM 3104 O O . GLU B 1 101 ? 32.988 22.189 -3.629 1.00 69.02 101 GLU B O 1
ATOM 3110 N N . SER B 1 102 ? 34.544 23.320 -4.827 1.00 69.70 102 SER B N 1
ATOM 3111 C CA . SER B 1 102 ? 35.275 23.882 -3.683 1.00 70.80 102 SER B CA 1
ATOM 3112 C C . SER B 1 102 ? 35.955 25.202 -4.055 1.00 71.35 102 SER B C 1
ATOM 3113 O O . SER B 1 102 ? 36.406 25.379 -5.192 1.00 71.78 102 SER B O 1
ATOM 3116 N N . GLY B 1 103 ? 36.021 26.118 -3.089 1.00 71.86 103 GLY B N 1
ATOM 3117 C CA . GLY B 1 103 ? 36.611 27.444 -3.288 1.00 71.60 103 GLY B CA 1
ATOM 3118 C C . GLY B 1 103 ? 36.010 28.500 -2.378 1.00 71.54 103 GLY B C 1
ATOM 3119 O O . GLY B 1 103 ? 35.818 28.260 -1.181 1.00 72.04 103 GLY B O 1
ATOM 3120 N N . ARG B 1 104 ? 35.714 29.667 -2.953 1.00 70.96 104 ARG B N 1
ATOM 3121 C CA . ARG B 1 104 ? 35.129 30.792 -2.213 1.00 70.15 104 ARG B CA 1
ATOM 3122 C C . ARG B 1 104 ? 33.616 30.867 -2.426 1.00 68.13 104 ARG B C 1
ATOM 3123 O O . ARG B 1 104 ? 33.137 30.872 -3.565 1.00 67.78 104 ARG B O 1
ATOM 3131 N N . VAL B 1 105 ? 32.883 30.927 -1.314 1.00 65.38 105 VAL B N 1
ATOM 3132 C CA . VAL B 1 105 ? 31.416 30.824 -1.306 1.00 62.52 105 VAL B CA 1
ATOM 3133 C C . VAL B 1 105 ? 30.756 32.208 -1.356 1.00 60.02 105 VAL B C 1
ATOM 3134 O O . VAL B 1 105 ? 31.288 33.177 -0.800 1.00 60.16 105 VAL B O 1
ATOM 3138 N N . ILE B 1 106 ? 29.601 32.278 -2.024 1.00 56.81 106 ILE B N 1
ATOM 3139 C CA . ILE B 1 106 ? 28.813 33.512 -2.186 1.00 54.01 106 ILE B CA 1
ATOM 3140 C C . ILE B 1 106 ? 28.279 34.012 -0.836 1.00 51.33 106 ILE B C 1
ATOM 3141 O O . ILE B 1 106 ? 27.582 33.281 -0.119 1.00 49.99 106 ILE B O 1
ATOM 3146 N N . GLY B 1 107 ? 28.634 35.253 -0.503 1.00 48.77 107 GLY B N 1
ATOM 3147 C CA . GLY B 1 107 ? 28.153 35.936 0.699 1.00 45.57 107 GLY B CA 1
ATOM 3148 C C . GLY B 1 107 ? 28.704 35.427 2.019 1.00 43.64 107 GLY B C 1
ATOM 3149 O O . GLY B 1 107 ? 27.945 35.235 2.974 1.00 42.58 107 GLY B O 1
ATOM 3150 N N . ASP B 1 108 ? 30.023 35.234 2.075 1.00 41.81 108 ASP B N 1
ATOM 3151 C CA . ASP B 1 108 ? 30.700 34.676 3.255 1.00 39.64 108 ASP B CA 1
ATOM 3152 C C . ASP B 1 108 ? 31.257 35.721 4.242 1.00 37.17 108 ASP B C 1
ATOM 3153 O O . ASP B 1 108 ? 32.011 35.384 5.159 1.00 38.13 108 ASP B O 1
ATOM 3158 N N . ASP B 1 109 ? 30.891 36.985 4.034 1.00 33.22 109 ASP B N 1
ATOM 3159 C CA . ASP B 1 109 ? 31.092 38.050 5.021 1.00 29.95 109 ASP B CA 1
ATOM 3160 C C . ASP B 1 109 ? 29.751 38.713 5.288 1.00 25.97 109 ASP B C 1
ATOM 3161 O O . ASP B 1 109 ? 28.873 38.685 4.423 1.00 25.63 109 ASP B O 1
ATOM 3166 N N . TRP B 1 110 ? 29.588 39.297 6.478 1.00 21.49 110 TRP B N 1
ATOM 3167 C CA . TRP B 1 110 ? 28.348 39.991 6.831 1.00 19.04 110 TRP B CA 1
ATOM 3168 C C . TRP B 1 110 ? 28.092 41.144 5.872 1.00 18.54 110 TRP B C 1
ATOM 3169 O O . TRP B 1 110 ? 28.949 42.008 5.684 1.00 18.27 110 TRP B O 1
ATOM 3180 N N . HIS B 1 111 ? 26.913 41.129 5.260 1.00 18.56 111 HIS B N 1
ATOM 3181 C CA . HIS B 1 111 ? 26.513 42.155 4.303 1.00 18.74 111 HIS B CA 1
ATOM 3182 C C . HIS B 1 111 ? 25.006 42.155 4.152 1.00 18.47 111 HIS B C 1
ATOM 3183 O O . HIS B 1 111 ? 24.315 41.268 4.652 1.00 17.93 111 HIS B O 1
ATOM 3190 N N . THR B 1 112 ? 24.501 43.158 3.448 1.00 18.18 112 THR B N 1
ATOM 3191 C CA . THR B 1 112 ? 23.175 43.059 2.864 1.00 18.39 112 THR B CA 1
ATOM 3192 C C . THR B 1 112 ? 23.302 43.281 1.350 1.00 18.23 112 THR B C 1
ATOM 3193 O O . THR B 1 112 ? 24.332 43.775 0.880 1.00 18.19 112 THR B O 1
ATOM 3197 N N . ASP B 1 113 ? 22.279 42.884 0.596 1.00 18.78 113 ASP B N 1
ATOM 3198 C CA . ASP B 1 113 ? 22.412 42.744 -0.856 1.00 19.65 113 ASP B CA 1
ATOM 3199 C C . ASP B 1 113 ? 22.410 44.051 -1.635 1.00 19.03 113 ASP B C 1
ATOM 3200 O O . ASP B 1 113 ? 21.533 44.900 -1.449 1.00 18.46 113 ASP B O 1
ATOM 3205 N N . SER B 1 114 ? 23.428 44.185 -2.486 1.00 19.21 114 SER B N 1
ATOM 3206 C CA . SER B 1 114 ? 23.508 45.205 -3.544 1.00 19.32 114 SER B CA 1
ATOM 3207 C C . SER B 1 114 ? 23.283 46.648 -3.076 1.00 19.16 114 SER B C 1
ATOM 3208 O O . SER B 1 114 ? 22.520 47.399 -3.694 1.00 18.54 114 SER B O 1
ATOM 3211 N N . THR B 1 115 ? 23.969 47.043 -2.002 1.00 18.94 115 THR B N 1
ATOM 3212 C CA . THR B 1 115 ? 23.801 48.396 -1.441 1.00 19.01 115 THR B CA 1
ATOM 3213 C C . THR B 1 115 ? 24.458 49.493 -2.291 1.00 19.64 115 THR B C 1
ATOM 3214 O O . THR B 1 115 ? 24.258 50.684 -2.034 1.00 19.86 115 THR B O 1
ATOM 3218 N N . PHE B 1 116 ? 25.222 49.079 -3.303 1.00 20.32 116 PHE B N 1
ATOM 3219 C CA . PHE B 1 116 ? 25.786 49.985 -4.310 1.00 21.32 116 PHE B CA 1
ATOM 3220 C C . PHE B 1 116 ? 24.716 50.596 -5.227 1.00 21.23 116 PHE B C 1
ATOM 3221 O O . PHE B 1 116 ? 24.970 51.597 -5.901 1.00 22.07 116 PHE B O 1
ATOM 3229 N N . LEU B 1 117 ? 23.534 49.982 -5.262 1.00 21.10 117 LEU B N 1
ATOM 3230 C CA . LEU B 1 117 ? 22.403 50.510 -6.025 1.00 20.54 117 LEU B CA 1
ATOM 3231 C C . LEU B 1 117 ? 21.785 51.716 -5.324 1.00 20.52 117 LEU B C 1
ATOM 3232 O O . LEU B 1 117 ? 21.799 51.803 -4.093 1.00 19.75 117 LEU B O 1
ATOM 3237 N N . ASP B 1 118 ? 21.251 52.650 -6.113 1.00 20.42 118 ASP B N 1
ATOM 3238 C CA . ASP B 1 118 ? 20.494 53.782 -5.575 1.00 20.89 118 ASP B CA 1
ATOM 3239 C C . ASP B 1 118 ? 19.276 53.320 -4.765 1.00 20.10 118 ASP B C 1
ATOM 3240 O O . ASP B 1 118 ? 18.973 53.895 -3.717 1.00 20.60 118 ASP B O 1
ATOM 3245 N N . ALA B 1 119 ? 18.587 52.292 -5.268 1.00 19.63 119 ALA B N 1
ATOM 3246 C CA . ALA B 1 119 ? 17.530 51.600 -4.529 1.00 19.28 119 ALA B CA 1
ATOM 3247 C C . ALA B 1 119 ? 17.844 50.103 -4.468 1.00 18.98 119 ALA B C 1
ATOM 3248 O O . ALA B 1 119 ? 17.481 49.343 -5.380 1.00 19.38 119 ALA B O 1
ATOM 3250 N N . PRO B 1 120 ? 18.541 49.667 -3.395 1.00 18.32 120 PRO B N 1
ATOM 3251 C CA . PRO B 1 120 ? 18.806 48.242 -3.205 1.00 18.01 120 PRO B CA 1
ATOM 3252 C C . PRO B 1 120 ? 17.503 47.448 -3.024 1.00 17.61 120 PRO B C 1
ATOM 3253 O O . PRO B 1 120 ? 16.458 48.050 -2.765 1.00 17.80 120 PRO B O 1
ATOM 3257 N N . PRO B 1 121 ? 17.561 46.105 -3.166 1.00 17.33 121 PRO B N 1
ATOM 3258 C CA . PRO B 1 121 ? 16.401 45.254 -2.885 1.00 17.37 121 PRO B CA 1
ATOM 3259 C C . PRO B 1 121 ? 15.768 45.523 -1.519 1.00 17.12 121 PRO B C 1
ATOM 3260 O O . PRO B 1 121 ? 16.479 45.856 -0.560 1.00 17.28 121 PRO B O 1
ATOM 3264 N N . ALA B 1 122 ? 14.443 45.405 -1.450 1.00 16.94 122 ALA B N 1
ATOM 3265 C CA . ALA B 1 122 ? 13.706 45.522 -0.191 1.00 16.85 122 ALA B CA 1
ATOM 3266 C C . ALA B 1 122 ? 13.752 44.212 0.587 1.00 16.97 122 ALA B C 1
ATOM 3267 O O . ALA B 1 122 ? 13.786 44.221 1.812 1.00 17.31 122 ALA B O 1
ATOM 3269 N N . ALA B 1 123 ? 13.725 43.095 -0.141 1.00 16.79 123 ALA B N 1
ATOM 3270 C CA . ALA B 1 123 ? 13.607 41.758 0.450 1.00 16.34 123 ALA B CA 1
ATOM 3271 C C . ALA B 1 123 ? 14.106 40.679 -0.505 1.00 16.43 123 ALA B C 1
ATOM 3272 O O . ALA B 1 123 ? 14.214 40.903 -1.712 1.00 16.56 123 ALA B O 1
ATOM 3274 N N . VAL B 1 124 ? 14.436 39.515 0.054 1.00 16.22 124 VAL B N 1
ATOM 3275 C CA . VAL B 1 124 ? 14.813 38.337 -0.730 1.00 16.36 124 VAL B CA 1
ATOM 3276 C C . VAL B 1 124 ? 13.999 37.153 -0.208 1.00 16.10 124 VAL B C 1
ATOM 3277 O O . VAL B 1 124 ? 13.868 36.968 1.006 1.00 15.94 124 VAL B O 1
ATOM 3281 N N . VAL B 1 125 ? 13.426 36.379 -1.131 1.00 16.05 125 VAL B N 1
ATOM 3282 C CA . VAL B 1 125 ? 12.661 35.180 -0.780 1.00 15.94 125 VAL B CA 1
ATOM 3283 C C . VAL B 1 125 ? 13.453 33.950 -1.221 1.00 16.18 125 VAL B C 1
ATOM 3284 O O . VAL B 1 125 ? 13.623 33.703 -2.418 1.00 16.07 125 VAL B O 1
ATOM 3288 N N . MET B 1 126 ? 13.942 33.197 -0.235 1.00 16.70 126 MET B N 1
ATOM 3289 C CA . MET B 1 126 ? 14.786 32.027 -0.470 1.00 17.77 126 MET B CA 1
ATOM 3290 C C . MET B 1 126 ? 13.994 30.736 -0.277 1.00 17.34 126 MET B C 1
ATOM 3291 O O . MET B 1 126 ? 13.139 30.656 0.602 1.00 17.17 126 MET B O 1
ATOM 3296 N N . ARG B 1 127 ? 14.275 29.739 -1.115 1.00 16.52 127 ARG B N 1
ATOM 3297 C CA . ARG B 1 127 ? 13.568 28.463 -1.066 1.00 16.68 127 ARG B CA 1
ATOM 3298 C C . ARG B 1 127 ? 14.574 27.318 -1.141 1.00 16.37 127 ARG B C 1
ATOM 3299 O O . ARG B 1 127 ? 15.277 27.174 -2.140 1.00 16.22 127 ARG B O 1
ATOM 3307 N N . ALA B 1 128 ? 14.632 26.504 -0.086 1.00 16.39 128 ALA B N 1
ATOM 3308 C CA . ALA B 1 128 ? 15.570 25.382 -0.031 1.00 17.06 128 ALA B CA 1
ATOM 3309 C C . ALA B 1 128 ? 15.041 24.203 -0.845 1.00 17.55 128 ALA B C 1
ATOM 3310 O O . ALA B 1 128 ? 13.918 23.743 -0.622 1.00 17.18 128 ALA B O 1
ATOM 3312 N N . ILE B 1 129 ? 15.852 23.739 -1.796 1.00 19.06 129 ILE B N 1
ATOM 3313 C CA . ILE B 1 129 ? 15.497 22.583 -2.638 1.00 20.95 129 ILE B CA 1
ATOM 3314 C C . ILE B 1 129 ? 16.195 21.304 -2.161 1.00 22.15 129 ILE B C 1
ATOM 3315 O O . ILE B 1 129 ? 15.536 20.293 -1.903 1.00 23.45 129 ILE B O 1
ATOM 3320 N N . ASP B 1 130 ? 17.521 21.357 -2.052 1.00 23.07 130 ASP B N 1
ATOM 3321 C CA . ASP B 1 130 ? 18.304 20.226 -1.577 1.00 23.71 130 ASP B CA 1
ATOM 3322 C C . ASP B 1 130 ? 19.401 20.762 -0.674 1.00 22.70 130 ASP B C 1
ATOM 3323 O O . ASP B 1 130 ? 20.335 21.422 -1.134 1.00 22.86 130 ASP B O 1
ATOM 3328 N N . VAL B 1 131 ? 19.257 20.500 0.620 1.00 22.26 131 VAL B N 1
ATOM 3329 C CA . VAL B 1 131 ? 20.213 20.984 1.620 1.00 21.63 131 VAL B CA 1
ATOM 3330 C C . VAL B 1 131 ? 20.698 19.831 2.507 1.00 21.48 131 VAL B C 1
ATOM 3331 O O . VAL B 1 131 ? 19.947 18.873 2.728 1.00 21.73 131 VAL B O 1
ATOM 3335 N N . PRO B 1 132 ? 21.956 19.905 3.004 1.00 21.72 132 PRO B N 1
ATOM 3336 C CA . PRO B 1 132 ? 22.438 18.811 3.861 1.00 21.71 132 PRO B CA 1
ATOM 3337 C C . PRO B 1 132 ? 21.755 18.754 5.230 1.00 21.83 132 PRO B C 1
ATOM 3338 O O . PRO B 1 132 ? 21.145 19.740 5.663 1.00 21.41 132 PRO B O 1
ATOM 3342 N N . GLU B 1 133 ? 21.853 17.595 5.884 1.00 22.40 133 GLU B N 1
ATOM 3343 C CA . GLU B 1 133 ? 21.305 17.370 7.231 1.00 23.46 133 GLU B CA 1
ATOM 3344 C C . GLU B 1 133 ? 21.851 18.390 8.237 1.00 22.19 133 GLU B C 1
ATOM 3345 O O . GLU B 1 133 ? 21.109 18.915 9.071 1.00 22.29 133 GLU B O 1
ATOM 3351 N N . HIS B 1 134 ? 23.151 18.658 8.136 1.00 20.87 134 HIS B N 1
ATOM 3352 C CA . HIS B 1 134 ? 23.793 19.746 8.869 1.00 20.03 134 HIS B CA 1
ATOM 3353 C C . HIS B 1 134 ? 24.834 20.430 7.994 1.00 18.91 134 HIS B C 1
ATOM 3354 O O . HIS B 1 134 ? 25.368 19.828 7.055 1.00 19.06 134 HIS B O 1
ATOM 3361 N N . GLY B 1 135 ? 25.117 21.689 8.313 1.00 17.86 135 GLY B N 1
ATOM 3362 C CA . GLY B 1 135 ? 26.007 22.506 7.502 1.00 17.03 135 GLY B CA 1
ATOM 3363 C C . GLY B 1 135 ? 25.223 23.411 6.573 1.00 16.64 135 GLY B C 1
ATOM 3364 O O . GLY B 1 135 ? 24.162 23.034 6.058 1.00 17.21 135 GLY B O 1
ATOM 3365 N N . GLY B 1 136 ? 25.750 24.612 6.369 1.00 16.02 136 GLY B N 1
ATOM 3366 C CA . GLY B 1 136 ? 25.161 25.583 5.449 1.00 15.54 136 GLY B CA 1
ATOM 3367 C C . GLY B 1 136 ? 24.069 26.456 6.030 1.00 15.59 136 GLY B C 1
ATOM 3368 O O . GLY B 1 136 ? 23.233 26.971 5.287 1.00 15.87 136 GLY B O 1
ATOM 3369 N N . ASP B 1 137 ? 24.078 26.633 7.350 1.00 15.07 137 ASP B N 1
ATOM 3370 C CA . ASP B 1 137 ? 23.183 27.589 8.003 1.00 15.02 137 ASP B CA 1
ATOM 3371 C C . ASP B 1 137 ? 23.431 28.995 7.471 1.00 14.70 137 ASP B C 1
ATOM 3372 O O . ASP B 1 137 ? 24.512 29.290 6.952 1.00 15.24 137 ASP B O 1
ATOM 3377 N N . THR B 1 138 ? 22.421 29.849 7.597 1.00 14.49 138 THR B N 1
ATOM 3378 C CA . THR B 1 138 ? 22.580 31.265 7.292 1.00 14.03 138 THR B CA 1
ATOM 3379 C C . THR B 1 138 ? 22.430 32.066 8.574 1.00 13.91 138 THR B C 1
ATOM 3380 O O . THR B 1 138 ? 21.469 31.888 9.324 1.00 14.17 138 THR B O 1
ATOM 3384 N N . GLY B 1 139 ? 23.409 32.930 8.826 1.00 13.76 139 GLY B N 1
ATOM 3385 C CA . GLY B 1 139 ? 23.323 33.896 9.913 1.00 13.59 139 GLY B CA 1
ATOM 3386 C C . GLY B 1 139 ? 22.590 35.144 9.471 1.00 13.55 139 GLY B C 1
ATOM 3387 O O . GLY B 1 139 ? 22.701 35.560 8.322 1.00 13.68 139 GLY B O 1
ATOM 3388 N N . PHE B 1 140 ? 21.823 35.719 10.394 1.00 13.30 140 PHE B N 1
ATOM 3389 C CA . PHE B 1 140 ? 21.193 37.025 10.195 1.00 13.43 140 PHE B CA 1
ATOM 3390 C C . PHE B 1 140 ? 21.441 37.886 11.417 1.00 13.38 140 PHE B C 1
ATOM 3391 O O . PHE B 1 140 ? 21.689 37.368 12.501 1.00 13.65 140 PHE B O 1
ATOM 3399 N N . LEU B 1 141 ? 21.391 39.200 11.234 1.00 13.47 141 LEU B N 1
ATOM 3400 C CA . LEU B 1 141 ? 21.457 40.130 12.360 1.00 13.46 141 LEU B CA 1
ATOM 3401 C C . LEU B 1 141 ? 20.534 41.316 12.152 1.00 13.53 141 LEU B C 1
ATOM 3402 O O . LEU B 1 141 ? 20.191 41.646 11.015 1.00 13.02 141 LEU B O 1
ATOM 3407 N N . SER B 1 142 ? 20.139 41.947 13.257 1.00 13.21 142 SER B N 1
ATOM 3408 C CA . SER B 1 142 ? 19.251 43.102 13.215 1.00 13.46 142 SER B CA 1
ATOM 3409 C C . SER B 1 142 ? 20.012 44.413 13.292 1.00 13.65 142 SER B C 1
ATOM 3410 O O . SER B 1 142 ? 20.702 44.689 14.281 1.00 13.31 142 SER B O 1
ATOM 3413 N N . MET B 1 143 ? 19.854 45.225 12.251 1.00 13.77 143 MET B N 1
ATOM 3414 C CA . MET B 1 143 ? 20.423 46.570 12.241 1.00 14.26 143 MET B CA 1
ATOM 3415 C C . MET B 1 143 ? 19.593 47.552 13.065 1.00 14.38 143 MET B C 1
ATOM 3416 O O . MET B 1 143 ? 20.090 48.623 13.415 1.00 14.42 143 MET B O 1
ATOM 3421 N N . TYR B 1 144 ? 18.347 47.184 13.391 1.00 14.34 144 TYR B N 1
ATOM 3422 C CA . TYR B 1 144 ? 17.563 47.919 14.385 1.00 14.64 144 TYR B CA 1
ATOM 3423 C C . TYR B 1 144 ? 18.250 47.805 15.735 1.00 14.57 144 TYR B C 1
ATOM 3424 O O . TYR B 1 144 ? 18.535 48.815 16.380 1.00 15.02 144 TYR B O 1
ATOM 3433 N N . THR B 1 145 ? 18.529 46.566 16.140 1.00 14.23 145 THR B N 1
ATOM 3434 C CA . THR B 1 145 ? 19.205 46.285 17.404 1.00 14.41 145 THR B CA 1
ATOM 3435 C C . THR B 1 145 ? 20.590 46.925 17.438 1.00 14.30 145 THR B C 1
ATOM 3436 O O . THR B 1 145 ? 20.954 47.543 18.439 1.00 14.48 145 THR B O 1
ATOM 3440 N N . ALA B 1 146 ? 21.339 46.815 16.338 1.00 14.13 146 ALA B N 1
ATOM 3441 C CA . ALA B 1 146 ? 22.653 47.464 16.238 1.00 14.24 146 ALA B CA 1
ATOM 3442 C C . ALA B 1 146 ? 22.568 48.965 16.537 1.00 14.43 146 ALA B C 1
ATOM 3443 O O . ALA B 1 146 ? 23.359 49.488 17.328 1.00 14.46 146 ALA B O 1
ATOM 3445 N N . TRP B 1 147 ? 21.599 49.647 15.926 1.00 14.40 147 TRP B N 1
ATOM 3446 C CA . TRP B 1 147 ? 21.408 51.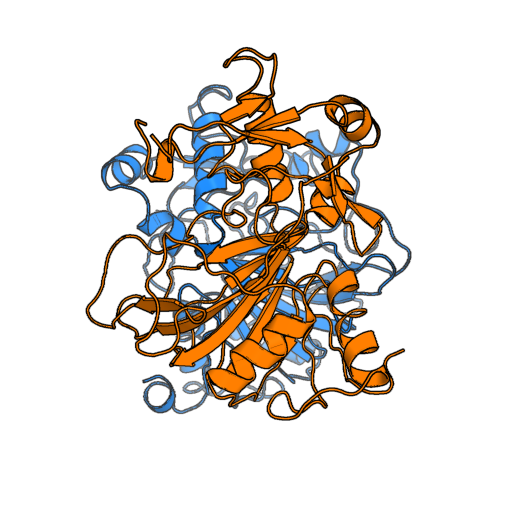082 16.166 1.00 14.88 147 TRP B CA 1
ATOM 3447 C C . TRP B 1 147 ? 20.977 51.369 17.605 1.00 14.97 147 TRP B C 1
ATOM 3448 O O . TRP B 1 147 ? 21.534 52.260 18.258 1.00 14.56 147 TRP B O 1
ATOM 3459 N N . GLU B 1 148 ? 20.011 50.594 18.096 1.00 15.33 148 GLU B N 1
ATOM 3460 C CA . GLU B 1 148 ? 19.373 50.845 19.391 1.00 16.15 148 GLU B CA 1
ATOM 3461 C C . GLU B 1 148 ? 20.297 50.643 20.593 1.00 16.22 148 GLU B C 1
ATOM 3462 O O . GLU B 1 148 ? 20.064 51.231 21.652 1.00 17.07 148 GLU B O 1
ATOM 3468 N N . THR B 1 149 ? 21.343 49.836 20.411 1.00 15.98 149 THR B N 1
ATOM 3469 C CA A THR B 1 149 ? 22.303 49.484 21.465 0.86 15.89 149 THR B CA 1
ATOM 3470 C CA B THR B 1 149 ? 22.255 49.549 21.521 0.14 16.07 149 THR B CA 1
ATOM 3471 C C . THR B 1 149 ? 23.516 50.423 21.502 1.00 16.05 149 THR B C 1
ATOM 3472 O O . THR B 1 149 ? 24.365 50.326 22.398 1.00 16.82 149 THR B O 1
ATOM 3479 N N . LEU B 1 150 ? 23.621 51.297 20.502 1.00 15.60 150 LEU B N 1
ATOM 3480 C CA . LEU B 1 150 ? 24.606 52.373 20.550 1.00 15.38 150 LEU B CA 1
ATOM 3481 C C . LEU B 1 150 ? 24.164 53.340 21.638 1.00 15.28 150 LEU B C 1
ATOM 3482 O O . LEU B 1 150 ? 22.960 53.536 21.855 1.00 16.02 150 LEU B O 1
ATOM 3487 N N . SER B 1 151 ? 25.131 53.932 22.333 1.00 14.73 151 SER B N 1
ATOM 3488 C CA . SER B 1 151 ? 24.811 54.917 23.368 1.00 14.57 151 SER B CA 1
ATOM 3489 C C . SER B 1 151 ? 24.083 56.123 22.769 1.00 14.78 151 SER B C 1
ATOM 3490 O O . SER B 1 151 ? 24.292 56.446 21.599 1.00 14.39 151 SER B O 1
ATOM 3493 N N . PRO B 1 152 ? 23.223 56.791 23.567 1.00 14.97 152 PRO B N 1
ATOM 3494 C CA . PRO B 1 152 ? 22.611 58.036 23.094 1.00 15.07 152 PRO B CA 1
ATOM 3495 C C . PRO B 1 152 ? 23.621 59.051 22.542 1.00 14.65 152 PRO B C 1
ATOM 3496 O O . PRO B 1 152 ? 23.333 59.716 21.546 1.00 14.77 152 PRO B O 1
ATOM 3500 N N . THR B 1 153 ? 24.800 59.140 23.165 1.00 14.57 153 THR B N 1
ATOM 3501 C CA . THR B 1 153 ? 25.858 60.037 22.698 1.00 14.61 153 THR B CA 1
ATOM 3502 C C . THR B 1 153 ? 26.387 59.626 21.321 1.00 14.54 153 THR B C 1
ATOM 3503 O O . THR B 1 153 ? 26.490 60.469 20.427 1.00 14.80 153 THR B O 1
ATOM 3507 N N . MET B 1 154 ? 26.687 58.339 21.146 1.00 14.61 154 MET B N 1
ATOM 3508 C CA . MET B 1 154 ? 27.166 57.840 19.856 1.00 14.65 154 MET B CA 1
ATOM 3509 C C . MET B 1 154 ? 26.105 58.012 18.769 1.00 14.65 154 MET B C 1
ATOM 3510 O O . MET B 1 154 ? 26.431 58.421 17.659 1.00 14.43 154 MET B O 1
ATOM 3515 N N . GLN B 1 155 ? 24.845 57.731 19.106 1.00 14.95 155 GLN B N 1
ATOM 3516 C CA . GLN B 1 155 ? 23.732 57.925 18.171 1.00 15.53 155 GLN B CA 1
ATOM 3517 C C . GLN B 1 155 ? 23.684 59.358 17.660 1.00 15.62 155 GLN B C 1
ATOM 3518 O O . GLN B 1 155 ? 23.660 59.578 16.452 1.00 15.96 155 GLN B O 1
ATOM 3524 N N . ALA B 1 156 ? 23.708 60.322 18.586 1.00 15.81 156 ALA B N 1
ATOM 3525 C CA . ALA B 1 156 ? 23.688 61.747 18.237 1.00 16.45 156 ALA B CA 1
ATOM 3526 C C . ALA B 1 156 ? 24.900 62.165 17.402 1.00 16.84 156 ALA B C 1
ATOM 3527 O O . ALA B 1 156 ? 24.784 63.011 16.509 1.00 17.36 156 ALA B O 1
ATOM 3529 N N . THR B 1 157 ? 26.048 61.553 17.696 1.00 16.79 157 THR B N 1
ATOM 3530 C CA . THR B 1 157 ? 27.315 61.850 17.034 1.00 17.06 157 THR B CA 1
ATOM 3531 C C . THR B 1 157 ? 27.295 61.479 15.546 1.00 17.26 157 THR B C 1
ATOM 3532 O O . THR B 1 157 ? 27.768 62.256 14.711 1.00 17.77 157 THR B O 1
ATOM 3536 N N . ILE B 1 158 ? 26.719 60.323 15.218 1.00 17.58 158 ILE B N 1
ATOM 3537 C CA . ILE B 1 158 ? 26.825 59.760 13.856 1.00 17.91 158 ILE B CA 1
ATOM 3538 C C . ILE B 1 158 ? 25.551 59.845 12.992 1.00 17.95 158 ILE B C 1
ATOM 3539 O O . ILE B 1 158 ? 25.608 59.566 11.789 1.00 17.42 158 ILE B O 1
ATOM 3544 N N . GLU B 1 159 ? 24.425 60.221 13.603 1.00 19.33 159 GLU B N 1
ATOM 3545 C CA . GLU B 1 159 ? 23.103 60.231 12.937 1.00 20.74 159 GLU B CA 1
ATOM 3546 C C . GLU B 1 159 ? 23.047 61.011 11.610 1.00 20.52 159 GLU B C 1
ATOM 3547 O O . GLU B 1 159 ? 22.314 60.626 10.688 1.00 21.07 159 GLU B O 1
ATOM 3553 N N . GLY B 1 160 ? 23.822 62.088 11.516 1.00 19.86 160 GLY B N 1
ATOM 3554 C CA . GLY B 1 160 ? 23.821 62.941 10.324 1.00 19.40 160 GLY B CA 1
ATOM 3555 C C . GLY B 1 160 ? 24.823 62.564 9.249 1.00 18.96 160 GLY B C 1
ATOM 3556 O O . GLY B 1 160 ? 24.911 63.237 8.214 1.00 19.71 160 GLY B O 1
ATOM 3557 N N . LEU B 1 161 ? 25.577 61.492 9.479 1.00 18.07 161 LEU B N 1
ATOM 3558 C CA . LEU B 1 161 ? 26.596 61.059 8.528 1.00 17.39 161 LEU B CA 1
ATOM 3559 C C . LEU B 1 161 ? 26.002 60.286 7.358 1.00 17.33 161 LEU B C 1
ATOM 3560 O O . LEU B 1 161 ? 24.965 59.626 7.488 1.00 16.97 161 LEU B O 1
ATOM 3565 N N . ASN B 1 162 ? 26.668 60.407 6.213 1.00 17.15 162 ASN B N 1
ATOM 3566 C CA . ASN B 1 162 ? 26.328 59.658 5.011 1.00 17.34 162 ASN B CA 1
ATOM 3567 C C . ASN B 1 162 ? 27.527 58.823 4.600 1.00 17.24 162 ASN B C 1
ATOM 3568 O O . ASN B 1 162 ? 28.672 59.172 4.903 1.00 17.57 162 ASN B O 1
ATOM 3573 N N . VAL B 1 163 ? 27.256 57.701 3.937 1.00 17.14 163 VAL B N 1
ATOM 3574 C CA . VAL B 1 163 ? 28.293 56.741 3.562 1.00 17.11 163 VAL B CA 1
ATOM 3575 C C . VAL B 1 163 ? 28.264 56.501 2.052 1.00 17.44 163 VAL B C 1
ATOM 3576 O O . VAL B 1 163 ? 27.193 56.346 1.453 1.00 17.70 163 VAL B O 1
ATOM 3580 N N . VAL B 1 164 ? 29.451 56.488 1.455 1.00 17.65 164 VAL B N 1
ATOM 3581 C CA . VAL B 1 164 ? 29.631 56.195 0.040 1.00 18.58 164 VAL B CA 1
ATOM 3582 C C . VAL B 1 164 ? 29.702 54.675 -0.144 1.00 18.63 164 VAL B C 1
ATOM 3583 O O . VAL B 1 164 ? 30.511 54.001 0.502 1.00 19.04 164 VAL B O 1
ATOM 3587 N N . HIS B 1 165 ? 28.831 54.156 -1.011 1.00 19.06 165 HIS B N 1
ATOM 3588 C CA . HIS B 1 165 ? 28.787 52.736 -1.365 1.00 19.49 165 HIS B CA 1
ATOM 3589 C C . HIS B 1 165 ? 29.191 52.561 -2.823 1.00 20.60 165 HIS B C 1
ATOM 3590 O O . HIS B 1 165 ? 28.844 53.394 -3.667 1.00 20.42 165 HIS B O 1
ATOM 3597 N N . SER B 1 166 ? 29.911 51.477 -3.106 1.00 21.65 166 SER B N 1
ATOM 3598 C CA . SER B 1 166 ? 30.181 51.023 -4.480 1.00 23.68 166 SER B CA 1
ATOM 3599 C C . SER B 1 166 ? 30.549 49.538 -4.483 1.00 25.35 166 SER B C 1
ATOM 3600 O O . SER B 1 166 ? 30.855 48.965 -3.435 1.00 25.35 166 SER B O 1
ATOM 3603 N N . ALA B 1 167 ? 30.520 48.922 -5.664 1.00 27.48 167 ALA B N 1
ATOM 3604 C CA . ALA B 1 167 ? 30.900 47.517 -5.819 1.00 30.11 167 ALA B CA 1
ATOM 3605 C C . ALA B 1 167 ? 32.354 47.343 -6.303 1.00 32.04 167 ALA B C 1
ATOM 3606 O O . ALA B 1 167 ? 32.703 46.310 -6.891 1.00 32.62 167 ALA B O 1
ATOM 3608 N N . THR B 1 168 ? 33.194 48.347 -6.026 1.00 34.21 168 THR B N 1
ATOM 3609 C CA . THR B 1 168 ? 34.569 48.425 -6.560 1.00 36.00 168 THR B CA 1
ATOM 3610 C C . THR B 1 168 ? 35.519 47.301 -6.102 1.00 37.99 168 THR B C 1
ATOM 3611 O O . THR B 1 168 ? 36.424 46.916 -6.850 1.00 38.32 168 THR B O 1
ATOM 3615 N N . ARG B 1 169 ? 35.302 46.789 -4.889 1.00 39.23 169 ARG B N 1
ATOM 3616 C CA . ARG B 1 169 ? 36.080 45.669 -4.347 1.00 40.95 169 ARG B CA 1
ATOM 3617 C C . ARG B 1 169 ? 35.542 44.311 -4.799 1.00 41.78 169 ARG B C 1
ATOM 3618 O O . ARG B 1 169 ? 36.245 43.300 -4.701 1.00 42.29 169 ARG B O 1
ATOM 3626 N N . VAL B 1 170 ? 34.302 44.298 -5.291 1.00 42.79 170 VAL B N 1
ATOM 3627 C CA . VAL B 1 170 ? 33.616 43.060 -5.682 1.00 43.21 170 VAL B CA 1
ATOM 3628 C C . VAL B 1 170 ? 33.822 42.758 -7.174 1.00 43.84 170 VAL B C 1
ATOM 3629 O O . VAL B 1 170 ? 34.379 41.711 -7.518 1.00 44.62 170 VAL B O 1
ATOM 3633 N N . PHE B 1 171 ? 33.375 43.669 -8.043 1.00 43.83 171 PHE B N 1
ATOM 3634 C CA . PHE B 1 171 ? 33.566 43.531 -9.496 1.00 43.92 171 PHE B CA 1
ATOM 3635 C C . PHE B 1 171 ? 33.988 44.826 -10.213 1.00 44.22 171 PHE B C 1
ATOM 3636 O O . PHE B 1 171 ? 33.761 44.987 -11.418 1.00 44.73 171 PHE B O 1
ATOM 3644 N N . GLY B 1 172 ? 34.622 45.731 -9.467 1.00 43.83 172 GLY B N 1
ATOM 3645 C CA . GLY B 1 172 ? 35.126 46.993 -10.012 1.00 44.51 172 GLY B CA 1
ATOM 3646 C C . GLY B 1 172 ? 36.634 47.009 -10.191 1.00 44.75 172 GLY B C 1
ATOM 3647 O O . GLY B 1 172 ? 37.259 45.954 -10.349 1.00 45.42 172 GLY B O 1
ATOM 3648 N N . SER B 1 173 ? 37.211 48.211 -10.157 1.00 45.11 173 SER B N 1
ATOM 3649 C CA . SER B 1 173 ? 38.648 48.422 -10.379 1.00 45.31 173 SER B CA 1
ATOM 3650 C C . SER B 1 173 ? 39.537 47.888 -9.252 1.00 46.11 173 SER B C 1
ATOM 3651 O O . SER B 1 173 ? 40.620 47.359 -9.518 1.00 46.59 173 SER B O 1
ATOM 3653 N N . LEU B 1 174 ? 39.075 48.028 -8.007 1.00 45.63 174 LEU B N 1
ATOM 3654 C CA . LEU B 1 174 ? 39.825 47.588 -6.824 1.00 45.42 174 LEU B CA 1
ATOM 3655 C C . LEU B 1 174 ? 39.796 46.071 -6.636 1.00 45.32 174 LEU B C 1
ATOM 3656 O O . LEU B 1 174 ? 38.988 45.367 -7.245 1.00 45.62 174 LEU B O 1
ATOM 3658 N N . ASP B 1 193 ? 33.122 49.630 -14.625 1.00 47.99 193 ASP B N 1
ATOM 3659 C CA . ASP B 1 193 ? 32.376 50.877 -14.767 1.00 48.11 193 ASP B CA 1
ATOM 3660 C C . ASP B 1 193 ? 31.140 50.897 -13.862 1.00 47.33 193 ASP B C 1
ATOM 3661 O O . ASP B 1 193 ? 30.922 51.866 -13.128 1.00 47.66 193 ASP B O 1
ATOM 3666 N 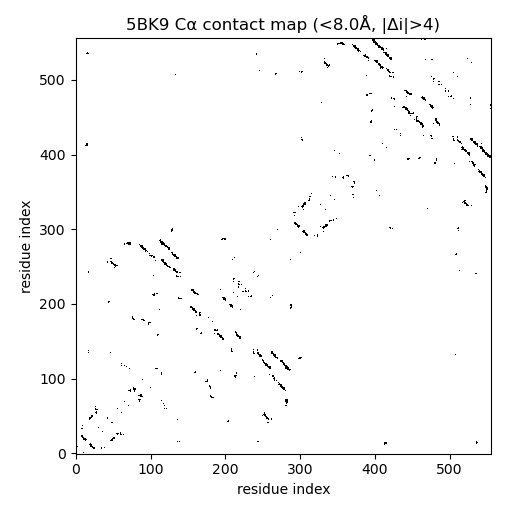N . ALA B 1 194 ? 30.343 49.828 -13.925 1.00 46.18 194 ALA B N 1
ATOM 3667 C CA . ALA B 1 194 ? 29.174 49.645 -13.057 1.00 44.80 194 ALA B CA 1
ATOM 3668 C C . 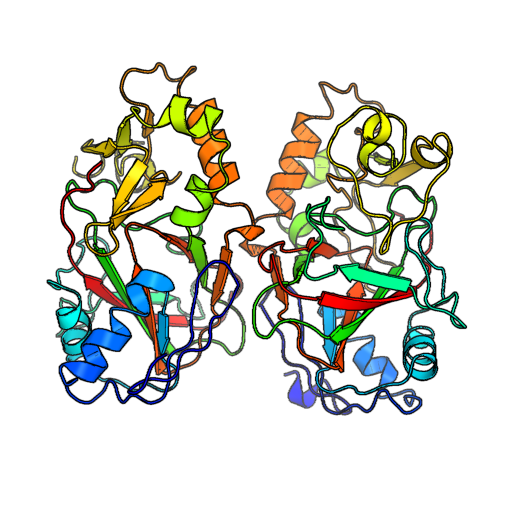ALA B 1 194 ? 29.589 49.357 -11.613 1.00 43.74 194 ALA B C 1
ATOM 3669 O O . ALA B 1 194 ? 28.886 49.737 -10.670 1.00 43.14 194 ALA B O 1
ATOM 3671 N N . GLY B 1 195 ? 30.729 48.680 -11.459 1.00 42.80 195 GLY B N 1
ATOM 3672 C CA . GLY B 1 195 ? 31.326 48.395 -10.154 1.00 41.34 195 GLY B CA 1
ATOM 3673 C C . GLY B 1 195 ? 31.918 49.622 -9.481 1.00 40.24 195 GLY B C 1
ATOM 3674 O O . GLY B 1 195 ? 31.895 49.729 -8.254 1.00 40.02 195 GLY B O 1
ATOM 3675 N N . ASP B 1 196 ? 32.442 50.545 -10.287 1.00 38.84 196 ASP B N 1
ATOM 3676 C CA . ASP B 1 196 ? 33.062 51.777 -9.786 1.00 37.87 196 ASP B CA 1
ATOM 3677 C C . ASP B 1 196 ? 32.069 52.885 -9.422 1.00 35.82 196 ASP B C 1
ATOM 3678 O O . ASP B 1 196 ? 32.426 53.814 -8.690 1.00 35.47 196 ASP B O 1
ATOM 3683 N N . ARG B 1 197 ? 30.836 52.780 -9.928 1.00 33.90 197 ARG B N 1
ATOM 3684 C CA . ARG B 1 197 ? 29.790 53.784 -9.700 1.00 32.63 197 ARG B CA 1
ATOM 3685 C C . ARG B 1 197 ? 29.455 53.917 -8.212 1.00 31.53 197 ARG B C 1
ATOM 3686 O O . ARG B 1 197 ? 29.091 52.938 -7.553 1.00 31.86 197 ARG B O 1
ATOM 3694 N N . GLU B 1 198 ? 29.602 55.137 -7.703 1.00 30.02 198 GLU B N 1
ATOM 3695 C CA . GLU B 1 198 ? 29.357 55.435 -6.294 1.00 28.67 198 GLU B CA 1
ATOM 3696 C C . GLU B 1 198 ? 27.926 55.900 -6.062 1.00 27.47 198 GLU B C 1
ATOM 3697 O O . GLU B 1 198 ? 27.349 56.610 -6.886 1.00 27.93 198 GLU B O 1
ATOM 3703 N N . THR B 1 199 ? 27.357 55.470 -4.940 1.00 25.14 199 THR B N 1
ATOM 3704 C CA . THR B 1 199 ? 26.092 56.006 -4.445 1.00 23.84 199 THR B CA 1
ATOM 3705 C C . THR B 1 199 ? 26.259 56.402 -2.980 1.00 22.52 199 THR B C 1
ATOM 3706 O O . THR B 1 199 ? 27.137 55.877 -2.294 1.00 23.01 199 THR B O 1
ATOM 3710 N N . VAL B 1 200 ? 25.428 57.333 -2.520 1.00 21.59 200 VAL B N 1
ATOM 3711 C CA . VAL B 1 200 ? 25.476 57.804 -1.134 1.00 20.71 200 VAL B CA 1
ATOM 3712 C C . VAL B 1 200 ? 24.170 57.441 -0.419 1.00 19.84 200 VAL B C 1
ATOM 3713 O O . VAL B 1 200 ? 23.076 57.791 -0.878 1.00 19.98 200 VAL B O 1
ATOM 3717 N N . HIS B 1 201 ? 24.304 56.716 0.693 1.00 18.41 201 HIS B N 1
ATOM 3718 C CA . HIS B 1 201 ? 23.176 56.383 1.563 1.00 17.67 201 HIS B CA 1
ATOM 3719 C C . HIS B 1 201 ? 23.394 56.966 2.960 1.00 17.33 201 HIS B C 1
ATOM 3720 O O . HIS B 1 201 ? 24.546 57.101 3.384 1.00 17.21 201 HIS B O 1
ATOM 3727 N N . PRO B 1 202 ? 22.298 57.293 3.688 1.00 16.75 202 PRO B N 1
ATOM 3728 C CA . PRO B 1 202 ? 22.462 57.699 5.088 1.00 16.47 202 PRO B CA 1
ATOM 3729 C C . PRO B 1 202 ? 23.051 56.565 5.927 1.00 16.21 202 PRO B C 1
ATOM 3730 O O . PRO B 1 202 ? 22.837 55.388 5.614 1.00 16.21 202 PRO B O 1
ATOM 3734 N N . LEU B 1 203 ? 23.808 56.922 6.963 1.00 16.13 203 LEU B N 1
ATOM 3735 C CA . LEU B 1 203 ? 24.352 55.939 7.899 1.00 16.43 203 LEU B CA 1
ATOM 3736 C C . LEU B 1 203 ? 23.258 55.298 8.758 1.00 16.58 203 LEU B C 1
ATOM 3737 O O . LEU B 1 203 ? 23.392 54.147 9.189 1.00 16.11 203 LEU B O 1
ATOM 3742 N N . VAL B 1 204 ? 22.188 56.050 9.010 1.00 16.61 204 VAL B N 1
ATOM 3743 C CA . VAL B 1 204 ? 21.023 55.552 9.749 1.00 17.27 204 VAL B CA 1
ATOM 3744 C C . VAL B 1 204 ? 19.769 55.792 8.907 1.00 17.12 204 VAL B C 1
ATOM 3745 O O . VAL B 1 204 ? 19.506 56.915 8.466 1.00 17.36 204 VAL B O 1
ATOM 3749 N N . VAL B 1 205 ? 19.027 54.713 8.664 1.00 17.14 205 VAL B N 1
ATOM 3750 C CA . VAL B 1 205 ? 17.870 54.738 7.765 1.00 17.80 205 VAL B CA 1
ATOM 3751 C C . VAL B 1 205 ? 16.566 54.420 8.496 1.00 18.26 205 VAL B C 1
ATOM 3752 O O . VAL B 1 205 ? 16.551 53.617 9.432 1.00 18.25 205 VAL B O 1
ATOM 3756 N N . THR B 1 206 ? 15.483 55.064 8.063 1.00 18.93 206 THR B N 1
ATOM 3757 C CA . THR B 1 206 ? 14.142 54.751 8.553 1.00 19.62 206 THR B CA 1
ATOM 3758 C C . THR B 1 206 ? 13.462 53.791 7.582 1.00 19.93 206 THR B C 1
ATOM 3759 O O . THR B 1 206 ? 13.354 54.071 6.387 1.00 19.98 206 THR B O 1
ATOM 3763 N N . HIS B 1 207 ? 13.015 52.656 8.115 1.00 20.37 207 HIS B N 1
ATOM 3764 C CA . HIS B 1 207 ? 12.315 51.648 7.327 1.00 21.21 207 HIS B CA 1
ATOM 3765 C C . HIS B 1 207 ? 10.960 52.200 6.848 1.00 21.81 207 HIS B C 1
ATOM 3766 O O . HIS B 1 207 ? 10.182 52.691 7.668 1.00 21.61 207 HIS B O 1
ATOM 3773 N N . PRO B 1 208 ? 10.687 52.138 5.520 1.00 22.75 208 PRO B N 1
ATOM 3774 C CA . PRO B 1 208 ? 9.474 52.758 4.950 1.00 23.94 208 PRO B CA 1
ATOM 3775 C C . PRO B 1 208 ? 8.162 52.059 5.336 1.00 24.92 208 PRO B C 1
ATOM 3776 O O . PRO B 1 208 ? 7.085 52.648 5.183 1.00 25.80 208 PRO B O 1
ATOM 3780 N N . GLY B 1 209 ? 8.265 50.822 5.820 1.00 25.13 209 GLY B N 1
ATOM 3781 C CA . GLY B 1 209 ? 7.119 50.036 6.274 1.00 26.12 209 GLY B CA 1
ATOM 3782 C C . GLY B 1 209 ? 6.894 50.114 7.773 1.00 26.61 209 GLY B C 1
ATOM 3783 O O . GLY B 1 209 ? 5.792 50.451 8.217 1.00 28.10 209 GLY B O 1
ATOM 3784 N N . SER B 1 210 ? 7.942 49.814 8.545 1.00 25.92 210 SER B N 1
ATOM 3785 C CA . SER B 1 210 ? 7.869 49.746 10.010 1.00 25.21 210 SER B CA 1
ATOM 3786 C C . SER B 1 210 ? 8.041 51.092 10.716 1.00 24.39 210 SER B C 1
ATOM 3787 O O . SER B 1 210 ? 7.601 51.252 11.857 1.00 24.56 210 SER B O 1
ATOM 3790 N N . GLY B 1 211 ? 8.691 52.042 10.040 1.00 23.76 211 GLY B N 1
ATOM 3791 C CA . GLY B 1 211 ? 9.002 53.359 10.615 1.00 23.12 211 GLY B CA 1
ATOM 3792 C C . GLY B 1 211 ? 10.147 53.364 11.618 1.00 22.96 211 GLY B C 1
ATOM 3793 O O . GLY B 1 211 ? 10.415 54.385 12.252 1.00 23.09 211 GLY B O 1
ATOM 3794 N N . ARG B 1 212 ? 10.828 52.226 11.746 1.00 22.63 212 ARG B N 1
ATOM 3795 C CA . ARG B 1 212 ? 11.891 52.029 12.729 1.00 22.23 212 ARG B CA 1
ATOM 3796 C C . ARG B 1 212 ? 13.256 52.407 12.142 1.00 21.45 212 ARG B C 1
ATOM 3797 O O . ARG B 1 212 ? 13.512 52.186 10.955 1.00 20.76 212 ARG B O 1
ATOM 3805 N N . LYS B 1 213 ? 14.119 52.977 12.985 1.00 21.01 213 LYS B N 1
ATOM 3806 C CA . LYS B 1 213 ? 15.471 53.381 12.581 1.00 20.58 213 LYS B CA 1
ATOM 3807 C C . LYS B 1 213 ? 16.479 52.251 12.725 1.00 18.97 213 LYS B C 1
ATOM 3808 O O . LYS B 1 213 ? 16.508 51.551 13.740 1.00 18.75 213 LYS B O 1
ATOM 3814 N N . GLY B 1 214 ? 17.312 52.090 11.702 1.00 17.86 214 GLY B N 1
ATOM 3815 C CA . GLY B 1 214 ? 18.363 51.079 11.712 1.00 17.07 214 GLY B CA 1
ATOM 3816 C C . GLY B 1 214 ? 19.679 51.591 11.167 1.00 16.25 214 GLY B C 1
ATOM 3817 O O . GLY B 1 214 ? 19.711 52.489 10.317 1.00 15.75 214 GLY B O 1
ATOM 3818 N N . LEU B 1 215 ? 20.766 51.012 11.666 1.00 15.87 215 LEU B N 1
ATOM 3819 C CA . LEU B 1 215 ? 22.100 51.265 11.137 1.00 15.91 215 LEU B CA 1
ATOM 3820 C C . LEU B 1 215 ? 22.197 50.725 9.711 1.00 16.00 215 LEU B C 1
ATOM 3821 O O . LEU B 1 215 ? 21.581 49.710 9.377 1.00 15.59 215 LEU B O 1
ATOM 3826 N N . TYR B 1 216 ? 22.940 51.424 8.861 1.00 15.95 216 TYR B N 1
ATOM 3827 C CA . TYR B 1 216 ? 23.065 51.022 7.468 1.00 16.63 216 TYR B CA 1
ATOM 3828 C C . TYR B 1 216 ? 24.512 51.143 7.009 1.00 17.12 216 TYR B C 1
ATOM 3829 O O . TYR B 1 216 ? 24.911 52.137 6.400 1.00 18.12 216 TYR B O 1
ATOM 3838 N N . VAL B 1 217 ? 25.299 50.130 7.355 1.00 17.49 217 VAL B N 1
ATOM 3839 C CA . VAL B 1 217 ? 26.687 49.991 6.886 1.00 18.19 217 VAL B CA 1
ATOM 3840 C C . VAL B 1 217 ? 27.021 48.528 6.693 1.00 18.00 217 VAL B C 1
ATOM 3841 O O . VAL B 1 217 ? 26.487 47.675 7.394 1.00 17.67 217 VAL B O 1
ATOM 3845 N N . ASN B 1 218 ? 27.909 48.248 5.743 1.00 18.00 218 ASN B N 1
ATOM 3846 C CA . ASN B 1 218 ? 28.416 46.898 5.527 1.00 18.87 218 ASN B CA 1
ATOM 3847 C C . ASN B 1 218 ? 29.813 46.970 4.931 1.00 19.30 218 ASN B C 1
ATOM 3848 O O . ASN B 1 218 ? 30.111 47.873 4.149 1.00 18.73 218 ASN B O 1
ATOM 3853 N N . GLN B 1 219 ? 30.668 46.022 5.309 1.00 20.75 219 GLN B N 1
ATOM 3854 C CA . GLN B 1 219 ? 32.071 46.056 4.895 1.00 22.05 219 GLN B CA 1
ATOM 3855 C C . GLN B 1 219 ? 32.309 45.688 3.425 1.00 21.93 219 GLN B C 1
ATOM 3856 O O . GLN B 1 219 ? 33.373 45.980 2.877 1.00 22.58 219 GLN B O 1
ATOM 3862 N N . VAL B 1 220 ? 31.310 45.068 2.798 1.00 21.87 220 VAL B N 1
ATOM 3863 C CA . VAL B 1 220 ? 31.412 44.638 1.399 1.00 21.94 220 VAL B CA 1
ATOM 3864 C C . VAL B 1 220 ? 31.353 45.837 0.435 1.00 21.96 220 VAL B C 1
ATOM 3865 O O . VAL B 1 220 ? 32.199 45.954 -0.463 1.00 22.58 220 VAL B O 1
ATOM 3869 N N . TYR B 1 221 ? 30.384 46.729 0.642 1.00 22.10 221 TYR B N 1
ATOM 3870 C CA . TYR B 1 221 ? 30.131 47.835 -0.294 1.00 21.78 221 TYR B CA 1
ATOM 3871 C C . TYR B 1 221 ? 30.499 49.244 0.182 1.00 21.49 221 TYR B C 1
ATOM 3872 O O . TYR B 1 221 ? 30.706 50.134 -0.646 1.00 21.64 221 TYR B O 1
ATOM 3881 N N . CYS B 1 222 ? 30.578 49.456 1.497 1.00 20.88 222 CYS B N 1
ATOM 3882 C CA . CYS B 1 222 ? 30.908 50.788 2.022 1.00 20.08 222 CYS B CA 1
ATOM 3883 C C . CYS B 1 222 ? 32.377 51.142 1.823 1.00 20.35 222 CYS B C 1
ATOM 3884 O O . CYS B 1 222 ? 33.275 50.346 2.120 1.00 20.77 222 CYS B O 1
ATOM 3887 N N . GLN B 1 223 ? 32.597 52.349 1.310 1.00 20.39 223 GLN B N 1
ATOM 3888 C CA . GLN B 1 223 ? 33.927 52.813 0.922 1.00 20.90 223 GLN B CA 1
ATOM 3889 C C . GLN B 1 223 ? 34.503 53.805 1.921 1.00 20.61 223 GLN B C 1
ATOM 3890 O O . GLN B 1 223 ? 35.649 53.664 2.355 1.00 21.27 223 GLN B O 1
ATOM 3896 N N . ARG B 1 224 ? 33.696 54.806 2.272 1.00 20.36 224 ARG B N 1
ATOM 3897 C CA . ARG B 1 224 ? 34.097 55.895 3.162 1.00 20.00 224 ARG B CA 1
ATOM 3898 C C . ARG B 1 224 ? 32.867 56.637 3.678 1.00 19.39 224 ARG B C 1
ATOM 3899 O O . ARG B 1 224 ? 31.801 56.607 3.054 1.00 19.07 224 ARG B O 1
ATOM 3907 N N . ILE B 1 225 ? 33.025 57.308 4.813 1.00 18.80 225 ILE B N 1
ATOM 3908 C CA . ILE B 1 225 ? 32.045 58.288 5.271 1.00 18.53 225 ILE B CA 1
ATOM 3909 C C . ILE B 1 225 ? 32.231 59.535 4.406 1.00 18.39 225 ILE B C 1
ATOM 3910 O O . ILE B 1 225 ? 33.356 60.030 4.256 1.00 18.15 225 ILE B O 1
ATOM 3915 N N . GLU B 1 226 ? 31.133 60.004 3.811 1.00 18.46 226 GLU B N 1
ATOM 3916 C CA . GLU B 1 226 ? 31.157 61.164 2.917 1.00 18.99 226 GLU B CA 1
ATOM 3917 C C . GLU B 1 226 ? 31.709 62.400 3.629 1.00 18.46 226 GLU B C 1
ATOM 3918 O O . GLU B 1 226 ? 31.246 62.765 4.713 1.00 18.21 226 GLU B O 1
ATOM 3924 N N . GLY B 1 227 ? 32.711 63.016 3.009 1.00 17.87 227 GLY B N 1
ATOM 3925 C CA . GLY B 1 227 ? 33.319 64.238 3.535 1.00 17.78 227 GLY B CA 1
ATOM 3926 C C . GLY B 1 227 ? 34.556 64.026 4.386 1.00 17.87 227 GLY B C 1
ATOM 3927 O O . GLY B 1 227 ? 35.309 64.969 4.627 1.00 17.97 227 GLY B O 1
ATOM 3928 N N . MET B 1 228 ? 34.767 62.792 4.839 1.00 17.11 228 MET B N 1
ATOM 3929 C CA . MET B 1 228 ? 35.907 62.471 5.698 1.00 17.27 228 MET B CA 1
ATOM 3930 C C . MET B 1 228 ? 37.099 61.930 4.916 1.00 17.77 228 MET B C 1
ATOM 3931 O O . MET B 1 228 ? 36.937 61.318 3.852 1.00 18.39 228 MET B O 1
ATOM 3936 N N . THR B 1 229 ? 38.297 62.146 5.463 1.00 17.76 229 THR B N 1
ATOM 3937 C CA . THR B 1 229 ? 39.526 61.559 4.925 1.00 18.57 229 THR B CA 1
ATOM 3938 C C . THR B 1 229 ? 39.535 60.058 5.211 1.00 19.33 229 THR B C 1
ATOM 3939 O O . THR B 1 229 ? 38.767 59.578 6.056 1.00 19.26 229 THR B O 1
ATOM 3943 N N . ASP B 1 230 ? 40.406 59.328 4.514 1.00 20.56 230 ASP B N 1
ATOM 3944 C CA . ASP B 1 230 ? 40.592 57.898 4.751 1.00 21.61 230 ASP B CA 1
ATOM 3945 C C . ASP B 1 230 ? 40.937 57.602 6.217 1.00 20.29 230 ASP B C 1
ATOM 3946 O O . ASP B 1 230 ? 40.369 56.686 6.810 1.00 19.99 230 ASP B O 1
ATOM 3951 N N . ALA B 1 231 ? 41.841 58.399 6.793 1.00 19.44 231 ALA B N 1
ATOM 3952 C CA . ALA B 1 231 ? 42.273 58.234 8.184 1.00 18.40 231 ALA B CA 1
ATOM 3953 C C . ALA B 1 231 ? 41.143 58.467 9.190 1.00 17.56 231 ALA B C 1
ATOM 3954 O O . ALA B 1 231 ? 41.087 57.799 10.223 1.00 17.18 231 ALA B O 1
ATOM 3956 N N . GLU B 1 232 ? 40.256 59.411 8.875 1.00 16.83 232 GLU B N 1
ATOM 3957 C CA . GLU B 1 232 ? 39.086 59.720 9.704 1.00 16.66 232 GLU B CA 1
ATOM 3958 C C . GLU B 1 232 ? 38.005 58.643 9.607 1.00 16.90 232 GLU B C 1
ATOM 3959 O O . GLU B 1 232 ? 37.419 58.248 10.627 1.00 16.97 232 GLU B O 1
ATOM 3965 N N . SER B 1 233 ? 37.757 58.194 8.372 1.00 17.40 233 SER B N 1
ATOM 3966 C CA A SER B 1 233 ? 36.651 57.287 8.043 0.36 17.96 233 SER B CA 1
ATOM 3967 C CA B SER B 1 233 ? 36.644 57.298 8.063 0.64 17.92 233 SER B CA 1
ATOM 3968 C C . SER B 1 233 ? 36.891 55.855 8.498 1.00 18.27 233 SER B C 1
ATOM 3969 O O . SER B 1 233 ? 36.013 55.244 9.110 1.00 17.92 233 SER B O 1
ATOM 3974 N N . LYS B 1 234 ? 38.077 55.327 8.174 1.00 19.15 234 LYS B N 1
ATOM 3975 C CA . LYS B 1 234 ? 38.428 53.917 8.416 1.00 20.17 234 LYS B CA 1
ATOM 3976 C C . LYS B 1 234 ? 38.110 53.395 9.825 1.00 19.84 234 LYS B C 1
ATOM 3977 O O . LYS B 1 234 ? 37.395 52.399 9.936 1.00 19.91 234 LYS B O 1
ATOM 3983 N N . PRO B 1 235 ? 38.611 54.066 10.898 1.00 19.25 235 PRO B N 1
ATOM 3984 C CA . PRO B 1 235 ? 38.338 53.509 12.228 1.00 19.09 235 PRO B CA 1
ATOM 3985 C C . PRO B 1 235 ? 36.873 53.608 12.666 1.00 18.66 235 PRO B C 1
ATOM 3986 O O . PRO B 1 235 ? 36.415 52.759 13.427 1.00 18.62 235 PRO B O 1
ATOM 3990 N N . LEU B 1 236 ? 36.149 54.616 12.177 1.00 18.37 236 LEU B N 1
ATOM 3991 C CA . L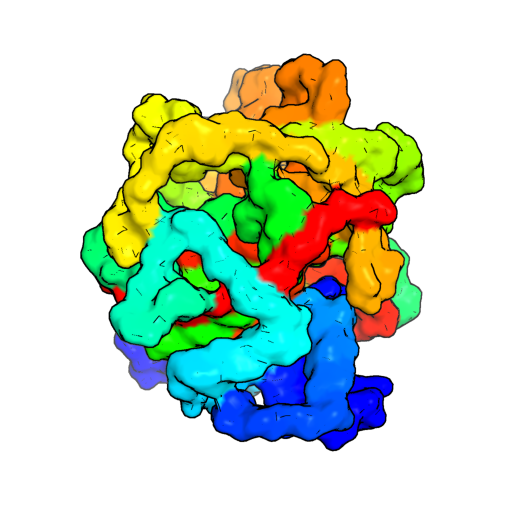EU B 1 236 ? 34.736 54.773 12.527 1.00 18.35 236 LEU B CA 1
ATOM 3992 C C . LEU B 1 236 ? 33.868 53.694 11.869 1.00 17.79 236 LEU B C 1
ATOM 3993 O O . LEU B 1 236 ? 33.034 53.075 12.537 1.00 17.16 236 LEU B O 1
ATOM 3998 N N . LEU B 1 237 ? 34.080 53.467 10.573 1.00 17.90 237 LEU B N 1
ATOM 3999 C CA . LEU B 1 237 ? 33.404 52.374 9.871 1.00 17.85 237 LEU B CA 1
ATOM 4000 C C . LEU B 1 237 ? 33.779 51.010 10.448 1.00 17.90 237 LEU B C 1
ATOM 4001 O O . LEU B 1 237 ? 32.903 50.158 10.612 1.00 17.27 237 LEU B O 1
ATOM 4006 N N . GLN B 1 238 ? 35.062 50.830 10.785 1.00 17.55 238 GLN B N 1
ATOM 4007 C CA . GLN B 1 238 ? 35.534 49.580 11.392 1.00 18.13 238 GLN B CA 1
ATOM 4008 C C . GLN B 1 238 ? 34.852 49.296 12.726 1.00 17.31 238 GLN B C 1
ATOM 4009 O O . GLN B 1 238 ? 34.450 48.160 12.982 1.00 17.15 238 GLN B O 1
ATOM 4015 N N . PHE B 1 239 ? 34.705 50.321 13.568 1.00 16.41 239 PHE B N 1
ATOM 4016 C CA . PHE B 1 239 ? 33.959 50.145 14.810 1.00 15.99 239 PHE B CA 1
ATOM 4017 C C . PHE B 1 239 ? 32.512 49.730 14.539 1.00 15.86 239 PHE B C 1
ATOM 4018 O O . PHE B 1 239 ? 31.979 48.852 15.222 1.00 15.58 239 PHE B O 1
ATOM 4026 N N . LEU B 1 240 ? 31.881 50.387 13.566 1.00 15.68 240 LEU B N 1
ATOM 4027 C CA . LEU B 1 240 ? 30.484 50.114 13.245 1.00 16.35 240 LEU B CA 1
ATOM 4028 C C . LEU B 1 240 ? 30.273 48.697 12.709 1.00 16.32 240 LEU B C 1
ATOM 4029 O O . LEU B 1 240 ? 29.281 48.062 13.061 1.00 16.85 240 LEU B O 1
ATOM 4034 N N . TYR B 1 241 ? 31.218 48.200 11.907 1.00 16.92 241 TYR B N 1
ATOM 4035 C CA . TYR B 1 241 ? 31.196 46.792 11.463 1.00 17.34 241 TYR B CA 1
ATOM 4036 C C . TYR B 1 241 ? 31.300 45.832 12.640 1.00 17.34 241 TYR B C 1
ATOM 4037 O O . TYR B 1 241 ? 30.538 44.873 12.719 1.00 17.54 241 TYR B O 1
ATOM 4046 N N . GLU B 1 242 ? 32.241 46.097 13.547 1.00 17.14 242 GLU B N 1
ATOM 4047 C CA . GLU B 1 242 ? 32.445 45.265 14.740 1.00 17.03 242 GLU B CA 1
ATOM 4048 C C . GLU B 1 242 ? 31.216 45.283 15.641 1.00 16.27 242 GLU B C 1
ATOM 4049 O O . GLU B 1 242 ? 30.802 44.245 16.167 1.00 16.38 242 GLU B O 1
ATOM 4055 N N . HIS B 1 243 ? 30.631 46.469 15.805 1.00 15.28 243 HIS B N 1
ATOM 4056 C CA . HIS B 1 243 ? 29.446 46.627 16.625 1.00 14.93 243 HIS B CA 1
ATOM 4057 C C . HIS B 1 243 ? 28.248 45.878 16.023 1.00 14.92 243 HIS B C 1
ATOM 4058 O O . HIS B 1 243 ? 27.631 45.059 16.705 1.00 14.78 243 HIS B O 1
ATOM 4065 N N . ALA B 1 244 ? 27.955 46.129 14.746 1.00 14.86 244 ALA B N 1
ATOM 4066 C CA . ALA B 1 244 ? 26.793 45.520 14.084 1.00 14.91 244 ALA B CA 1
ATOM 4067 C C . ALA B 1 244 ? 26.847 43.990 14.094 1.00 14.98 244 ALA B C 1
ATOM 4068 O O . ALA B 1 244 ? 25.814 43.330 14.223 1.00 15.01 244 ALA B O 1
ATOM 4070 N N . THR B 1 245 ? 28.062 43.448 14.006 1.00 14.66 245 THR B N 1
ATOM 4071 C CA . THR B 1 245 ? 28.278 42.003 13.878 1.00 14.66 245 THR B CA 1
ATOM 4072 C C . THR B 1 245 ? 28.515 41.286 15.214 1.00 14.90 245 THR B C 1
ATOM 4073 O O . THR B 1 245 ? 28.898 40.111 15.226 1.00 14.81 245 THR B O 1
ATOM 4077 N N . ARG B 1 246 ? 28.273 41.985 16.328 1.00 14.68 246 ARG B N 1
ATOM 4078 C CA . ARG B 1 246 ? 28.283 41.367 17.659 1.00 14.94 246 ARG B CA 1
ATOM 4079 C C . ARG B 1 246 ? 27.353 40.160 17.692 1.00 14.70 246 ARG B C 1
ATOM 4080 O O . ARG B 1 246 ? 26.231 40.221 17.178 1.00 14.41 246 ARG B O 1
ATOM 4088 N N . PHE B 1 247 ? 27.819 39.074 18.303 1.00 14.47 247 PHE B N 1
ATOM 4089 C CA . PHE B 1 247 ? 27.082 37.807 18.297 1.00 14.53 247 PHE B CA 1
ATOM 4090 C C . PHE B 1 247 ? 25.676 37.942 18.872 1.00 14.67 247 PHE B C 1
ATOM 4091 O O . PHE B 1 247 ? 24.753 37.270 18.413 1.00 14.94 247 PHE B O 1
ATOM 4099 N N . ASP B 1 248 ? 25.522 38.813 19.869 1.00 14.99 248 ASP B N 1
ATOM 4100 C CA . ASP B 1 248 ? 24.235 38.986 20.534 1.00 15.33 248 ASP B CA 1
ATOM 4101 C C . ASP B 1 248 ? 23.186 39.720 19.689 1.00 14.78 248 ASP B C 1
ATOM 4102 O O . ASP B 1 248 ? 22.033 39.810 20.095 1.00 14.79 248 ASP B O 1
ATOM 4107 N N . PHE B 1 249 ? 23.581 40.218 18.515 1.00 14.24 249 PHE B N 1
ATOM 4108 C CA . PHE B 1 249 ? 22.621 40.823 17.580 1.00 14.11 249 PHE B CA 1
ATOM 4109 C C . PHE B 1 249 ? 22.182 39.861 16.482 1.00 13.86 249 PHE B C 1
ATOM 4110 O O . PHE B 1 249 ? 21.422 40.248 15.586 1.00 13.40 249 PHE B O 1
ATOM 4118 N N . THR B 1 250 ? 22.639 38.612 16.565 1.00 13.75 250 THR B N 1
ATOM 4119 C CA . THR B 1 250 ? 22.443 37.646 15.483 1.00 13.81 250 THR B CA 1
ATOM 4120 C C . THR B 1 250 ? 21.360 36.603 15.779 1.00 13.92 250 THR B C 1
ATOM 4121 O O . THR B 1 250 ? 20.912 36.450 16.917 1.00 14.07 250 THR B O 1
ATOM 4125 N N . CYS B 1 251 ? 20.935 35.912 14.726 1.00 14.17 251 CYS B N 1
ATOM 4126 C CA . CYS B 1 251 ? 20.284 34.612 14.853 1.00 14.22 251 CYS B CA 1
ATOM 4127 C C . CYS B 1 251 ? 20.903 33.684 13.819 1.00 14.16 251 CYS B C 1
ATOM 4128 O O . CYS B 1 251 ? 21.640 34.128 12.930 1.00 14.32 251 CYS B O 1
ATOM 4131 N N . ARG B 1 252 ? 20.614 32.394 13.947 1.00 14.09 252 ARG B N 1
ATOM 4132 C CA . ARG B 1 252 ? 21.163 31.400 13.046 1.00 14.26 252 ARG B CA 1
ATOM 4133 C C . ARG B 1 252 ? 20.024 30.524 12.564 1.00 14.44 252 ARG B C 1
ATOM 4134 O O . ARG B 1 252 ? 19.311 29.922 13.374 1.00 14.54 252 ARG B O 1
ATOM 4142 N N . VAL B 1 253 ? 19.842 30.490 11.245 1.00 14.78 253 VAL B N 1
ATOM 4143 C CA . VAL B 1 253 ? 18.766 29.731 10.625 1.00 15.23 253 VAL B CA 1
ATOM 4144 C C . VAL B 1 253 ? 19.323 28.457 10.008 1.00 15.49 253 VAL B C 1
ATOM 4145 O O . VAL B 1 253 ? 20.219 28.503 9.163 1.00 15.47 253 VAL B O 1
ATOM 4149 N N . ARG B 1 254 ? 18.783 27.330 10.463 1.00 16.30 254 ARG B N 1
ATOM 4150 C CA . ARG B 1 254 ? 19.058 26.030 9.885 1.00 17.13 254 ARG B CA 1
ATOM 4151 C C . ARG B 1 254 ? 18.060 25.763 8.763 1.00 17.10 254 ARG B C 1
ATOM 4152 O O . ARG B 1 254 ? 16.864 26.026 8.911 1.00 17.76 254 ARG B O 1
ATOM 4160 N N . TRP B 1 255 ? 18.561 25.239 7.649 1.00 17.08 255 TRP B N 1
ATOM 4161 C CA . TRP B 1 255 ? 17.712 24.943 6.493 1.00 17.73 255 TRP B CA 1
ATOM 4162 C C . TRP B 1 255 ? 17.264 23.491 6.482 1.00 18.72 255 TRP B C 1
ATOM 4163 O O . TRP B 1 255 ? 17.998 22.596 6.905 1.00 19.35 255 TRP B O 1
ATOM 4174 N N . LYS B 1 256 ? 16.042 23.284 6.005 1.00 20.05 256 LYS B N 1
ATOM 4175 C CA . LYS B 1 256 ? 15.531 21.964 5.651 1.00 21.31 256 LYS B CA 1
ATOM 4176 C C . LYS B 1 256 ? 14.877 22.075 4.285 1.00 21.38 256 LYS B C 1
ATOM 4177 O O . LYS B 1 256 ? 14.466 23.163 3.893 1.00 20.38 256 LYS B O 1
ATOM 4183 N N . LYS B 1 257 ? 14.786 20.959 3.561 1.00 21.81 257 LYS B N 1
ATOM 4184 C CA . LYS B 1 257 ? 14.060 20.920 2.285 1.00 22.05 257 LYS B CA 1
ATOM 4185 C C . LYS B 1 257 ? 12.656 21.520 2.431 1.00 20.85 257 LYS B C 1
ATOM 4186 O O . LYS B 1 257 ? 11.976 21.296 3.440 1.00 20.82 257 LYS B O 1
ATOM 4192 N N . ASP B 1 258 ? 12.262 22.306 1.429 1.00 19.92 258 ASP B N 1
ATOM 4193 C CA . ASP B 1 258 ? 10.962 22.999 1.373 1.00 19.03 258 ASP B CA 1
ATOM 4194 C C . ASP B 1 258 ? 10.790 24.167 2.360 1.00 17.69 258 ASP B C 1
ATOM 4195 O O . ASP B 1 258 ? 9.683 24.670 2.536 1.00 17.83 258 ASP B O 1
ATOM 4200 N N . GLN B 1 259 ? 11.880 24.608 2.987 1.00 16.55 259 GLN B N 1
ATOM 4201 C CA . GLN B 1 259 ? 11.829 25.817 3.807 1.00 16.05 259 GLN B CA 1
ATOM 4202 C C . GLN B 1 259 ? 11.872 27.052 2.915 1.00 15.18 259 GLN B C 1
ATOM 4203 O O . GLN B 1 259 ? 12.759 27.187 2.067 1.00 15.25 259 GLN B O 1
ATOM 4209 N N . VAL B 1 260 ? 10.896 27.934 3.118 1.00 14.64 260 VAL B N 1
ATOM 4210 C CA . VAL B 1 260 ? 10.826 29.225 2.432 1.00 14.60 260 VAL B CA 1
ATOM 4211 C C . VAL B 1 260 ? 11.140 30.316 3.453 1.00 14.46 260 VAL B C 1
ATOM 4212 O O . VAL B 1 260 ? 10.515 30.371 4.506 1.00 14.99 260 VAL B O 1
ATOM 4216 N N . LEU B 1 261 ? 12.094 31.182 3.122 1.00 14.06 261 LEU B N 1
ATOM 4217 C CA . LEU B 1 261 ? 12.528 32.247 4.026 1.00 14.04 261 LEU B CA 1
ATOM 4218 C C . LEU B 1 261 ? 12.490 33.605 3.335 1.00 14.10 261 LEU B C 1
ATOM 4219 O O . LEU B 1 261 ? 12.856 33.720 2.167 1.00 14.21 261 LEU B O 1
ATOM 4224 N N . VAL B 1 262 ? 12.062 34.627 4.077 1.00 14.02 262 VAL B N 1
ATOM 4225 C CA . VAL B 1 262 ? 12.092 36.014 3.605 1.00 14.29 262 VAL B CA 1
ATOM 4226 C C . VAL B 1 262 ? 12.938 36.839 4.576 1.00 14.54 262 VAL B C 1
ATOM 4227 O O . VAL B 1 262 ? 12.702 36.805 5.784 1.00 14.58 262 VAL B O 1
ATOM 4231 N N . TRP B 1 263 ? 13.918 37.566 4.042 1.00 14.70 263 TRP B N 1
ATOM 4232 C CA . TRP B 1 263 ? 14.655 38.536 4.853 1.00 15.06 263 TRP B CA 1
ATOM 4233 C C . TRP B 1 263 ? 14.445 39.950 4.372 1.00 15.38 263 TRP B C 1
ATOM 4234 O O . TRP B 1 263 ? 14.267 40.187 3.179 1.00 15.68 263 TRP B O 1
ATOM 4245 N N . ASP B 1 264 ? 14.467 40.879 5.325 1.00 15.63 264 ASP B N 1
ATOM 4246 C CA . ASP B 1 264 ? 14.382 42.293 5.022 1.00 16.10 264 ASP B CA 1
ATOM 4247 C C . ASP B 1 264 ? 15.778 42.804 4.699 1.00 16.01 264 ASP B C 1
ATOM 4248 O O . ASP B 1 264 ? 16.669 42.795 5.554 1.00 15.77 264 ASP B O 1
ATOM 4253 N N . ASN B 1 265 ? 15.956 43.256 3.462 1.00 16.05 265 ASN B N 1
ATOM 4254 C CA . ASN B 1 265 ? 17.274 43.621 2.956 1.00 16.29 265 ASN B CA 1
ATOM 4255 C C . ASN B 1 265 ? 17.751 45.006 3.427 1.00 16.20 265 ASN B C 1
ATOM 4256 O O . ASN B 1 265 ? 18.931 45.341 3.268 1.00 16.38 265 ASN B O 1
ATOM 4261 N N . LEU B 1 266 ? 16.839 45.790 4.007 1.00 16.04 266 LEU B N 1
ATOM 4262 C CA . LEU B 1 266 ? 17.182 47.103 4.568 1.00 16.62 266 LEU B CA 1
ATOM 4263 C C . LEU B 1 266 ? 17.659 47.023 6.019 1.00 16.42 266 LEU B C 1
ATOM 4264 O O . LEU B 1 266 ? 18.689 47.609 6.363 1.00 16.75 266 LEU B O 1
ATOM 4269 N N . CYS B 1 267 ? 16.926 46.294 6.861 1.00 16.28 267 CYS B N 1
ATOM 4270 C CA . CYS B 1 267 ? 17.192 46.307 8.303 1.00 16.39 267 CYS B CA 1
ATOM 4271 C C . CYS B 1 267 ? 17.927 45.080 8.850 1.00 16.02 267 CYS B C 1
ATOM 4272 O O . CYS B 1 267 ? 18.119 44.961 10.060 1.00 16.13 267 CYS B O 1
ATOM 4275 N N . THR B 1 268 ? 18.313 44.158 7.971 1.00 15.63 268 THR B N 1
ATOM 4276 C CA . THR B 1 268 ? 19.139 43.022 8.388 1.00 15.49 268 THR B CA 1
ATOM 4277 C C . THR B 1 268 ? 20.436 42.956 7.600 1.00 15.31 268 THR B C 1
ATOM 4278 O O . THR B 1 268 ? 20.580 43.595 6.551 1.00 15.76 268 THR B O 1
ATOM 4282 N N . MET B 1 269 ? 21.391 42.204 8.139 1.00 15.26 269 MET B N 1
ATOM 4283 C CA . MET B 1 269 ? 22.507 41.697 7.358 1.00 15.32 269 MET B CA 1
ATOM 4284 C C . MET B 1 269 ? 22.501 40.176 7.454 1.00 14.85 269 MET B C 1
ATOM 4285 O O . MET B 1 269 ? 21.853 39.612 8.335 1.00 14.34 269 MET B O 1
ATOM 4290 N N . HIS B 1 270 ? 23.197 39.523 6.531 1.00 15.05 270 HIS B N 1
ATOM 4291 C CA . HIS B 1 270 ? 23.238 38.062 6.489 1.00 15.81 270 HIS B CA 1
ATOM 4292 C C . HIS B 1 270 ? 24.622 37.542 6.124 1.00 16.22 270 HIS B C 1
ATOM 4293 O O . HIS B 1 270 ? 25.459 38.277 5.592 1.00 15.60 270 HIS B O 1
ATOM 4300 N N . ARG B 1 271 ? 24.849 36.266 6.428 1.00 17.07 271 ARG B N 1
ATOM 4301 C CA . ARG B 1 271 ? 26.136 35.622 6.214 1.00 18.95 271 ARG B CA 1
ATOM 4302 C C . ARG B 1 271 ? 25.925 34.137 5.955 1.00 19.11 271 ARG B C 1
ATOM 4303 O O . ARG B 1 271 ? 25.286 33.448 6.750 1.00 18.56 271 ARG B O 1
ATOM 4311 N N . ALA B 1 272 ? 26.461 33.657 4.834 1.00 19.65 272 ALA B N 1
ATOM 4312 C CA . ALA B 1 272 ? 26.513 32.229 4.539 1.00 20.44 272 ALA B CA 1
ATOM 4313 C C . ALA B 1 272 ? 27.604 31.588 5.389 1.00 20.29 272 ALA B C 1
ATOM 4314 O O . ALA B 1 272 ? 28.652 32.201 5.626 1.00 22.52 272 ALA B O 1
ATOM 4316 N N . VAL B 1 273 ? 27.346 30.374 5.871 1.00 19.09 273 VAL B N 1
ATOM 4317 C CA . VAL B 1 273 ? 28.353 29.611 6.618 1.00 18.18 273 VAL B CA 1
ATOM 4318 C C . VAL B 1 273 ? 28.903 28.494 5.721 1.00 18.17 273 VAL B C 1
ATOM 4319 O O . VAL B 1 273 ? 28.142 27.629 5.281 1.00 18.00 273 VAL B O 1
ATOM 4323 N N . PRO B 1 274 ? 30.225 28.521 5.436 1.00 18.43 274 PRO B N 1
ATOM 4324 C CA . PRO B 1 274 ? 30.852 27.541 4.548 1.00 18.73 274 PRO B CA 1
ATOM 4325 C C . PRO B 1 274 ? 31.340 26.278 5.283 1.00 18.92 274 PRO B C 1
ATOM 4326 O O . PRO B 1 274 ? 32.521 25.915 5.189 1.00 20.44 274 PRO B O 1
ATOM 4330 N N . ASP B 1 275 ? 30.430 25.619 5.996 1.00 18.08 275 ASP B N 1
ATOM 4331 C CA . ASP B 1 275 ? 30.758 24.421 6.782 1.00 18.09 275 ASP B CA 1
ATOM 4332 C C . ASP B 1 275 ? 30.169 23.131 6.189 1.00 18.70 275 ASP B C 1
ATOM 4333 O O . ASP B 1 275 ? 29.767 22.225 6.928 1.00 19.10 275 ASP B O 1
ATOM 4338 N N . TYR B 1 276 ? 30.126 23.054 4.859 1.00 19.26 276 TYR B N 1
ATOM 4339 C CA . TYR B 1 276 ? 29.497 21.927 4.160 1.00 19.86 276 TYR B CA 1
ATOM 4340 C C . TYR B 1 276 ? 30.302 21.425 2.952 1.00 20.98 276 TYR B C 1
ATOM 4341 O O . TYR B 1 276 ? 29.727 20.931 1.972 1.00 21.60 276 TYR B O 1
ATOM 4350 N N . ALA B 1 277 ? 31.629 21.536 3.034 1.00 21.89 277 ALA B N 1
ATOM 4351 C CA . ALA B 1 277 ? 32.525 21.024 1.990 1.00 22.99 277 ALA B CA 1
ATOM 4352 C C . ALA B 1 277 ? 32.206 19.563 1.660 1.00 23.35 277 ALA B C 1
ATOM 4353 O O . ALA B 1 277 ? 32.022 18.741 2.563 1.00 24.33 277 ALA B O 1
ATOM 4355 N N . GLY B 1 278 ? 32.092 19.272 0.365 1.00 24.50 278 GLY B N 1
ATOM 4356 C CA . GLY B 1 278 ? 31.768 17.927 -0.121 1.00 24.25 278 GLY B CA 1
ATOM 4357 C C . GLY B 1 278 ? 30.293 17.548 -0.115 1.00 24.99 278 GLY B C 1
ATOM 4358 O O . GLY B 1 278 ? 29.943 16.407 -0.435 1.00 25.77 278 GLY B O 1
ATOM 4359 N N . LYS B 1 279 ? 29.430 18.498 0.248 1.00 24.02 279 LYS B N 1
ATOM 4360 C CA . LYS B 1 279 ? 27.984 18.270 0.287 1.00 23.63 279 LYS B CA 1
ATOM 4361 C C . LYS B 1 279 ? 27.260 19.159 -0.713 1.00 23.29 279 LYS B C 1
ATOM 4362 O O . LYS B 1 279 ? 27.637 20.318 -0.912 1.00 23.91 279 LYS B O 1
ATOM 4368 N N . PHE B 1 280 ? 26.225 18.603 -1.338 1.00 23.46 280 PHE B N 1
ATOM 4369 C CA . PHE B 1 280 ? 25.377 19.345 -2.268 1.00 23.08 280 PHE B CA 1
ATOM 4370 C C . PHE B 1 280 ? 24.460 20.302 -1.510 1.00 22.21 280 PHE B C 1
ATOM 4371 O O . PHE B 1 280 ? 23.855 19.926 -0.501 1.00 22.44 280 PHE B O 1
ATOM 4379 N N . ARG B 1 281 ? 24.380 21.538 -1.999 1.00 21.35 281 ARG B N 1
ATOM 4380 C CA . ARG B 1 281 ? 23.491 22.549 -1.426 1.00 20.81 281 ARG B CA 1
ATOM 4381 C C . ARG B 1 281 ? 22.863 23.385 -2.532 1.00 21.01 281 ARG B C 1
ATOM 4382 O O . ARG B 1 281 ? 23.569 24.037 -3.310 1.00 22.00 281 ARG B O 1
ATOM 4390 N N . TYR B 1 282 ? 21.533 23.354 -2.588 1.00 20.59 282 TYR B N 1
ATOM 4391 C CA . TYR B 1 282 ? 20.786 24.055 -3.630 1.00 20.41 282 TYR B CA 1
ATOM 4392 C C . TYR B 1 282 ? 19.542 24.760 -3.099 1.00 19.08 282 TYR B C 1
ATOM 4393 O O . TYR B 1 282 ? 18.650 24.143 -2.520 1.00 18.46 282 TYR B O 1
ATOM 4402 N N . LEU B 1 283 ? 19.524 26.073 -3.302 1.00 18.50 283 LEU B N 1
ATOM 4403 C CA . LEU B 1 283 ? 18.386 26.920 -2.970 1.00 18.02 283 LEU B CA 1
ATOM 4404 C C . LEU B 1 283 ? 18.124 27.846 -4.145 1.00 18.10 283 LEU B C 1
ATOM 4405 O O . LEU B 1 283 ? 19.043 28.169 -4.903 1.00 19.14 283 LEU B O 1
ATOM 4410 N N . THR B 1 284 ? 16.872 28.261 -4.299 1.00 17.36 284 THR B N 1
ATOM 4411 C CA . THR B 1 284 ? 16.535 29.308 -5.255 1.00 16.90 284 THR B CA 1
ATOM 4412 C C . THR B 1 284 ? 16.121 30.571 -4.522 1.00 17.14 284 THR B C 1
ATOM 4413 O O . THR B 1 284 ? 15.762 30.524 -3.343 1.00 16.45 284 THR B O 1
ATOM 4417 N N . ARG B 1 285 ? 16.170 31.699 -5.228 1.00 17.31 285 ARG B N 1
ATOM 4418 C CA . ARG B 1 285 ? 15.808 32.983 -4.645 1.00 18.23 285 ARG B CA 1
ATOM 4419 C C . ARG B 1 285 ? 15.157 33.931 -5.638 1.00 18.06 285 ARG B C 1
ATOM 4420 O O . ARG B 1 285 ? 15.501 33.946 -6.824 1.00 19.05 285 ARG B O 1
ATOM 4428 N N . THR B 1 286 ? 14.213 34.713 -5.130 1.00 17.78 286 THR B N 1
ATOM 4429 C CA . THR B 1 286 ? 13.655 35.847 -5.858 1.00 17.89 286 THR B CA 1
ATOM 4430 C C . THR B 1 286 ? 14.021 37.125 -5.116 1.00 18.33 286 THR B C 1
ATOM 4431 O O . THR B 1 286 ? 14.244 37.105 -3.902 1.00 18.59 286 THR B O 1
ATOM 4435 N N . THR B 1 287 ? 14.085 38.226 -5.858 1.00 18.33 287 THR B N 1
ATOM 4436 C CA . THR B 1 287 ? 14.512 39.508 -5.320 1.00 19.00 287 THR B CA 1
ATOM 4437 C C . THR B 1 287 ? 13.388 40.530 -5.442 1.00 19.16 287 THR B C 1
ATOM 4438 O O . THR B 1 287 ? 12.884 40.787 -6.543 1.00 19.36 287 THR B O 1
ATOM 4442 N N . VAL B 1 288 ? 13.011 41.099 -4.298 1.00 18.81 288 VAL B N 1
ATOM 4443 C CA . VAL B 1 288 ? 11.946 42.100 -4.204 1.00 19.07 288 VAL B CA 1
ATOM 4444 C C . VAL B 1 288 ? 12.574 43.493 -4.250 1.00 19.32 288 VAL B C 1
ATOM 4445 O O . VAL B 1 288 ? 13.443 43.813 -3.435 1.00 19.11 288 VAL B O 1
ATOM 4449 N N . GLY B 1 289 ? 12.140 44.302 -5.216 1.00 19.30 289 GLY B N 1
ATOM 4450 C CA . GLY B 1 289 ? 12.656 45.664 -5.396 1.00 20.09 289 GLY B CA 1
ATOM 4451 C C . GLY B 1 289 ? 12.280 46.605 -4.269 1.00 20.31 289 GLY B C 1
ATOM 4452 O O . GLY B 1 289 ? 11.219 46.460 -3.656 1.00 20.34 289 GLY B O 1
ATOM 4453 N N . GLY B 1 290 ? 13.166 47.564 -3.999 1.00 20.82 290 GLY B N 1
ATOM 4454 C CA . GLY B 1 290 ? 12.955 48.566 -2.959 1.00 21.82 290 GLY B CA 1
ATOM 4455 C C . GLY B 1 290 ? 13.003 49.991 -3.471 1.00 22.64 290 GLY B C 1
ATOM 4456 O O . GLY B 1 290 ? 13.130 50.227 -4.673 1.00 23.35 290 GLY B O 1
ATOM 4457 N N . VAL B 1 291 ? 12.886 50.934 -2.540 1.00 23.44 291 VAL B N 1
ATOM 4458 C CA . VAL B 1 291 ? 13.008 52.365 -2.830 1.00 24.09 291 VAL B CA 1
ATOM 4459 C C . VAL B 1 291 ? 14.284 52.908 -2.174 1.00 24.10 291 VAL B C 1
ATOM 4460 O O . VAL B 1 291 ? 14.936 52.195 -1.397 1.00 24.17 291 VAL B O 1
ATOM 4464 N N . ARG B 1 292 ? 14.642 54.153 -2.496 1.00 23.74 292 ARG B N 1
ATOM 4465 C CA . ARG B 1 292 ? 15.830 54.809 -1.934 1.00 23.57 292 ARG B CA 1
ATOM 4466 C C . ARG B 1 292 ? 15.853 54.713 -0.407 1.00 21.69 292 ARG B C 1
ATOM 4467 O O . ARG B 1 292 ? 14.856 55.064 0.240 1.00 21.64 292 ARG B O 1
ATOM 4475 N N . PRO B 1 293 ? 16.969 54.205 0.172 1.00 20.76 293 PRO B N 1
ATOM 4476 C CA . PRO B 1 293 ? 17.146 54.298 1.620 1.00 20.43 293 PRO B CA 1
ATOM 4477 C C . PRO B 1 293 ? 17.088 55.763 2.039 1.00 20.29 293 PRO B C 1
ATOM 4478 O O . PRO B 1 293 ? 17.725 56.620 1.412 1.00 20.26 293 PRO B O 1
ATOM 4482 N N . ALA B 1 294 ? 16.282 56.035 3.058 1.00 20.78 294 ALA B N 1
ATOM 4483 C CA . ALA B 1 294 ? 15.994 57.398 3.482 1.00 21.82 294 ALA B CA 1
ATOM 4484 C C . ALA B 1 294 ? 16.114 57.552 4.984 1.00 23.13 294 ALA B C 1
ATOM 4485 O O . ALA B 1 294 ? 15.805 56.627 5.744 1.00 22.11 294 ALA B O 1
ATOM 4487 N N . ARG B 1 295 ? 16.566 58.738 5.387 1.00 24.63 295 ARG B N 1
ATOM 4488 C CA . ARG B 1 295 ? 16.713 59.121 6.784 1.00 27.85 295 ARG B CA 1
ATOM 4489 C C . ARG B 1 295 ? 15.349 59.226 7.469 1.00 29.31 295 ARG B C 1
ATOM 4490 O O . ARG B 1 295 ? 14.346 59.609 6.861 1.00 30.73 295 ARG B O 1
#

Solvent-accessible surface area: 23944 Å² total; per-residue (Å²): 116,34,98,139,161,17,152,112,11,49,10,99,9,25,4,42,31,2,0,0,50,0,53,65,22,54,5,135,105,127,20,68,109,63,9,21,83,26,0,53,85,0,10,44,76,28,6,0,0,22,0,45,65,13,64,7,66,34,96,49,0,10,57,8,0,133,87,35,19,96,31,72,57,9,43,21,7,75,47,27,173,62,56,92,46,0,4,25,22,74,36,59,44,136,38,111,30,47,19,47,20,32,48,21,15,4,12,9,0,15,49,70,37,5,8,39,2,0,0,13,35,0,47,71,24,16,146,42,7,1,5,9,0,0,0,0,3,2,26,0,12,95,66,13,59,116,106,52,43,84,88,1,60,60,40,44,0,4,0,2,0,15,83,8,11,0,60,96,22,87,86,56,144,143,102,32,37,126,34,2,17,89,155,46,90,62,108,47,0,51,129,90,16,55,2,15,0,2,2,43,14,109,44,37,50,94,96,2,0,5,3,2,78,25,16,4,36,77,0,87,81,52,80,80,83,94,1,136,83,45,7,91,76,1,26,81,12,0,38,97,12,11,6,0,0,21,1,75,13,154,129,19,8,0,0,0,4,4,1,25,3,0,4,12,17,14,2,55,20,13,108,58,72,58,13,27,0,2,9,0,0,2,12,24,116,176,6,57,127,256,60,135,108,10,54,32,77,18,25,5,41,25,0,0,0,46,0,52,66,24,57,6,129,110,128,24,76,111,65,7,22,84,27,0,55,80,0,11,47,73,47,1,0,0,22,0,48,63,11,56,6,80,49,107,49,2,6,54,9,0,127,90,33,22,93,15,72,43,16,134,122,30,158,43,29,176,69,77,83,37,0,3,43,28,104,27,69,48,145,82,101,62,215,23,98,22,43,56,22,17,4,16,16,0,33,62,41,40,6,8,37,2,0,0,12,30,0,71,69,24,20,158,40,7,1,6,9,0,0,0,0,3,2,22,0,14,86,66,9,59,112,105,54,39,79,92,0,62,61,37,42,0,2,0,2,0,23,119,74,90,24,92,87,163,71,1,65,129,86,10,67,4,15,0,2,3,36,17,102,47,46,52,87,88,1,0,6,4,2,77,35,18,3,47,91,0,84,82,56,80,98,81,97,2,132,82,37,8,84,80,0,24,80,11,0,42,95,14,10,4,0,0,22,2,89,9,143,140,31,8,0,0,0,4,5,1,22,3,0,4,13,16,16,1,54,18,10,100,55,68,58,14,26,0,3,11,0,0,0,15,27,109,166,14,54,124

Sequence (556 aa):
PLSQRFERIAVQPLTGVLGAEIITGVDLREPLDDSSTWNEILDDAFHTYQVIYFPGQAITNEQHIAFSSRRFGPVDPVPLLKKSSIEGYPEEVQMIRREANESGRVIGDDWHTDSTFLDAPPAAVVMRAIDVPEHGGDTGFLSMYTAWETLSPTMQATIEEGLNVVHSATRVFGSLYQAQNRRFSNTSVKVMDVVDAGDRETVHPLVVTHPGSGRKKGLYVNQVYCQRIIEGMTDAESSKPLLQFLYEHATRFDFTCRVRWKKDQVLVWDNLCTMHRAVPDYAGKFRYLTRTTVGGVRPARRFERIAVQQPLTGVLGAEEITGVDLREPLDDSTWNEILDDAFHTYQVVIYFPGQAITNEQHIAFSRRFGPVDPVPLLKSIEGYPEVQMIRREANESGRVIGDDWHTDSTFLDAPPAAVVMRAIDVPEHGGDTGFLSMYTAWETTLSPTMQATIEGLNVVHSATRVFGSLDAGDRETVHPLVVTHPGSGRKGLYVNQVYCQRIEGMTDAESSKPLLQFLYEHATRFDFTCRVRWKKDQVLVWDNLCTMHRAVPDYAGKFRYLTRTTVGGVRPAR